Protein AF-A0AAN7H573-F1 (afdb_monomer)

pLDDT: mean 70.76, std 24.42, range [24.5, 98.44]

Sequence (518 aa):
MISDIGLLTREGMEHFYMVFKDMKHWRDEDWEDPFPDEPFPNKPWGKGAPEMYRKMLVERKLSRINQNEGKGPLIKVRAVAVFDTVGSLGIPNVSFLNHMGLAKSTKEFRLYDTNLSDRIEYAFHALALDEHRPPFAPTVWERTAKNKNTTDLRQVWFPGNHGNVGGGWEDAGMANMSLAWMMDQLASIGVEFDEASIARMIAHLEKTYHKLAEKEDVKLPHPVNKQPRPVGNLEAAAILSGVNPDAGEKAGSESSDGEDGRGCCPGGCCSGLGSKVKSLLFSQKQLHWGVEPFCENSVPVRPWALGALLDTESWMYKLAGHDIRSPGTYKKLDPMTGRETKVFLEDTNERMHSSVRVRLALKGLGLNDQEEWKAPALQGNWRLRKTTVKIVDPIPSSIATWEPVGLIDSVHTSVNKGLKNMLGVYGGGTDAASINTSQAPTTVDIIVEQQRPLEIDAKKGYRWVWEWCGSMKDAPPQRLIVEEPLGPFERQLLRLTGGVPNVYEYAETVKNMDGRKI

Organism: NCBI:txid252190

Structure (mmCIF, N/CA/C/O backbone):
data_AF-A0AAN7H573-F1
#
_entry.id   AF-A0AAN7H573-F1
#
loop_
_atom_site.group_PDB
_atom_site.id
_atom_site.type_symbol
_atom_site.label_atom_id
_atom_site.label_alt_id
_atom_site.label_comp_id
_atom_site.label_asym_id
_atom_site.label_entity_id
_atom_site.label_seq_id
_atom_site.pdbx_PDB_ins_code
_atom_site.Cartn_x
_atom_site.Cartn_y
_atom_site.Cartn_z
_atom_site.occupancy
_atom_site.B_iso_or_equiv
_atom_site.auth_seq_id
_atom_site.auth_comp_id
_atom_site.auth_asym_id
_atom_site.auth_atom_id
_atom_site.pdbx_PDB_model_num
ATOM 1 N N . MET A 1 1 ? -13.259 3.556 14.624 1.00 75.50 1 MET A N 1
ATOM 2 C CA . MET A 1 1 ? -14.662 4.017 14.491 1.00 75.50 1 MET A CA 1
ATOM 3 C C . MET A 1 1 ? -15.667 2.869 14.396 1.00 75.50 1 MET A C 1
ATOM 5 O O . MET A 1 1 ? -16.371 2.659 15.370 1.00 75.50 1 MET A O 1
ATOM 9 N N . ILE A 1 2 ? -15.777 2.108 13.290 1.00 81.00 2 ILE A N 1
ATOM 10 C CA . ILE A 1 2 ? -16.809 1.039 13.163 1.00 81.00 2 ILE A CA 1
ATOM 11 C C . ILE A 1 2 ? -16.680 -0.027 14.277 1.00 81.00 2 ILE A C 1
ATOM 13 O O . ILE A 1 2 ? -17.671 -0.535 14.803 1.00 81.00 2 ILE A O 1
ATOM 17 N N . SER A 1 3 ? -15.446 -0.304 14.704 1.00 77.38 3 SER A N 1
ATOM 18 C CA . SER A 1 3 ? -15.088 -1.084 15.898 1.00 77.38 3 SER A CA 1
ATOM 19 C C . SER A 1 3 ? -15.692 -0.552 17.207 1.00 77.38 3 SER A C 1
ATOM 21 O O . SER A 1 3 ? -16.040 -1.320 18.105 1.00 77.38 3 SER A O 1
ATOM 23 N N . ASP A 1 4 ? -15.865 0.756 17.323 1.00 80.44 4 ASP A N 1
ATOM 24 C CA . ASP A 1 4 ? -16.102 1.427 18.599 1.00 80.44 4 ASP A CA 1
ATOM 25 C C . ASP A 1 4 ? -17.577 1.783 18.742 1.00 80.44 4 ASP A C 1
ATOM 27 O O . ASP A 1 4 ? -18.178 1.429 19.754 1.00 80.44 4 ASP A O 1
ATOM 31 N N . ILE A 1 5 ? -18.167 2.371 17.691 1.00 86.94 5 ILE A N 1
ATOM 32 C CA . ILE A 1 5 ? -19.548 2.879 17.652 1.00 86.94 5 ILE A CA 1
ATOM 33 C C . ILE A 1 5 ? -20.528 2.021 16.832 1.00 86.94 5 ILE A C 1
ATOM 35 O O . ILE A 1 5 ? -21.733 2.257 16.895 1.00 86.94 5 ILE A O 1
ATOM 39 N N . GLY A 1 6 ? -20.050 1.021 16.084 1.00 87.94 6 GLY A N 1
ATOM 40 C CA . GLY A 1 6 ? -20.862 0.246 15.135 1.00 87.94 6 GLY A CA 1
ATOM 41 C C . GLY A 1 6 ? -20.955 0.890 13.746 1.00 87.94 6 GLY A C 1
ATOM 42 O O . GLY A 1 6 ? -20.171 1.773 13.399 1.00 87.94 6 GLY A O 1
ATOM 43 N N . LEU A 1 7 ? -21.897 0.418 12.931 1.00 90.38 7 LEU A N 1
ATOM 44 C CA . LEU A 1 7 ? -22.187 0.978 11.613 1.00 90.38 7 LEU A CA 1
ATOM 45 C C . LEU A 1 7 ? -23.377 1.935 11.722 1.00 90.38 7 LEU A C 1
ATOM 47 O O . LEU A 1 7 ? -24.477 1.507 12.080 1.00 90.38 7 LEU A O 1
ATOM 51 N N . LEU A 1 8 ? -23.150 3.208 11.394 1.00 92.25 8 LEU A N 1
ATOM 52 C CA . LEU A 1 8 ? -24.193 4.233 11.386 1.00 92.25 8 LEU A CA 1
ATOM 53 C C . LEU A 1 8 ? -25.338 3.847 10.438 1.00 92.25 8 LEU A C 1
ATOM 55 O O . LEU A 1 8 ? -25.128 3.251 9.377 1.00 92.25 8 LEU A O 1
ATOM 59 N N . THR A 1 9 ? -26.565 4.165 10.841 1.00 92.38 9 THR A N 1
ATOM 60 C CA . THR A 1 9 ? -27.746 4.064 9.976 1.00 92.38 9 THR A CA 1
ATOM 61 C C . THR A 1 9 ? -27.789 5.249 9.010 1.00 92.38 9 THR A C 1
ATOM 63 O O . THR A 1 9 ? -26.966 6.158 9.093 1.00 92.38 9 THR A O 1
ATOM 66 N N . ARG A 1 10 ? -28.748 5.260 8.073 1.00 93.19 10 ARG A N 1
ATOM 67 C CA . ARG A 1 10 ? -28.928 6.400 7.158 1.00 93.19 10 ARG A CA 1
ATOM 68 C C . ARG A 1 10 ? -29.134 7.716 7.922 1.00 93.19 10 ARG A C 1
ATOM 70 O O . ARG A 1 10 ? -28.521 8.705 7.558 1.00 93.19 10 ARG A O 1
ATOM 77 N N . GLU A 1 11 ? -29.936 7.675 8.983 1.00 94.06 11 GLU A N 1
ATOM 78 C CA . GLU A 1 11 ? -30.189 8.790 9.904 1.00 94.06 11 GLU A CA 1
ATOM 79 C C . GLU A 1 11 ? -28.921 9.150 10.699 1.00 94.06 11 GLU A C 1
ATOM 81 O O . GLU A 1 11 ? -28.476 10.291 10.688 1.00 94.06 11 GLU A O 1
ATOM 86 N N . GLY A 1 12 ? -28.230 8.164 11.286 1.00 93.56 12 GLY A N 1
ATOM 87 C CA . GLY A 1 12 ? -26.975 8.419 12.005 1.00 93.56 12 GLY A CA 1
ATOM 88 C C . GLY A 1 12 ? -25.842 8.993 11.148 1.00 93.56 12 GLY A C 1
ATOM 89 O O . GLY A 1 12 ? -24.971 9.683 11.676 1.00 93.56 12 GLY A O 1
ATOM 90 N N . MET A 1 13 ? -25.847 8.750 9.833 1.00 94.50 13 MET A N 1
ATOM 91 C CA . MET A 1 13 ? -24.899 9.367 8.899 1.00 94.50 13 MET A CA 1
ATOM 92 C C . MET A 1 13 ? -25.109 10.877 8.733 1.00 94.50 13 MET A C 1
ATOM 94 O O . MET A 1 13 ? -24.141 11.568 8.422 1.00 94.50 13 MET A O 1
ATOM 98 N N . GLU A 1 14 ? -26.308 11.409 8.990 1.00 95.19 14 GLU A N 1
ATOM 99 C CA . GLU A 1 14 ? -26.571 12.858 8.970 1.00 95.19 14 GLU A CA 1
ATOM 100 C C . GLU A 1 14 ? -25.801 13.571 10.100 1.00 95.19 14 GLU A C 1
ATOM 102 O O . GLU A 1 14 ? -25.311 14.684 9.917 1.00 95.19 14 GLU A O 1
ATOM 107 N N . HIS A 1 15 ? -25.547 12.871 11.213 1.00 94.62 15 HIS A N 1
ATOM 108 C CA . HIS A 1 15 ? -24.742 13.350 12.344 1.00 94.62 15 HIS A CA 1
ATOM 109 C C . HIS A 1 15 ? -23.272 12.875 12.314 1.00 94.62 15 HIS A C 1
ATOM 111 O O . HIS A 1 15 ? -22.558 13.037 13.307 1.00 94.62 15 HIS A O 1
ATOM 117 N N . PHE A 1 16 ? -22.783 12.292 11.206 1.00 92.50 16 PHE A N 1
ATOM 118 C CA . PHE A 1 16 ? -21.445 11.672 11.127 1.00 92.50 16 PHE A CA 1
ATOM 119 C C . PHE A 1 16 ? -20.311 12.588 11.617 1.00 92.50 16 PHE A C 1
ATOM 121 O O . PHE A 1 16 ? -19.426 12.128 12.337 1.00 92.50 16 PHE A O 1
ATOM 128 N N . TYR A 1 17 ? -20.337 13.877 11.261 1.00 91.06 17 TYR A N 1
ATOM 129 C CA . TYR A 1 17 ? -19.299 14.828 11.674 1.00 91.06 17 TYR A CA 1
ATOM 130 C C . TYR A 1 17 ? -19.268 15.042 13.196 1.00 91.06 17 TYR A C 1
ATOM 132 O O . TYR A 1 17 ? -18.183 15.065 13.781 1.00 91.06 17 TYR A O 1
ATOM 140 N N . MET A 1 18 ? -20.439 15.114 13.839 1.00 93.12 18 MET A N 1
ATOM 141 C CA . MET A 1 18 ? -20.558 15.301 15.290 1.00 93.12 18 MET A CA 1
ATOM 142 C C . MET A 1 18 ? -20.056 14.051 16.015 1.00 93.12 18 MET A C 1
ATOM 144 O O . MET A 1 18 ? -19.147 14.121 16.835 1.00 93.12 18 MET A O 1
ATOM 148 N N . VAL A 1 19 ? -20.536 12.877 15.590 1.00 91.75 19 VAL A N 1
ATOM 149 C CA . VAL A 1 19 ? -20.101 11.567 16.101 1.00 91.75 19 VAL A CA 1
ATOM 150 C C . VAL A 1 19 ? -18.586 11.363 15.947 1.00 91.75 19 VAL A C 1
ATOM 152 O O . VAL A 1 19 ? -17.934 10.792 16.822 1.00 91.75 19 VAL A O 1
ATOM 155 N N . PHE A 1 20 ? -17.999 11.837 14.847 1.00 89.06 20 PHE A N 1
ATOM 156 C CA . PHE A 1 20 ? -16.558 11.771 14.603 1.00 89.06 20 PHE A CA 1
ATOM 157 C C . PHE A 1 20 ? -15.751 12.715 15.506 1.00 89.06 20 PHE A C 1
ATOM 159 O O . PHE A 1 20 ? -14.673 12.329 15.967 1.00 89.06 20 PHE A O 1
ATOM 166 N N . LYS A 1 21 ? -16.257 13.927 15.774 1.00 87.50 21 LYS A N 1
ATOM 167 C CA . LYS A 1 21 ? -15.663 14.864 16.740 1.00 87.50 21 LYS A CA 1
ATOM 168 C C . LYS A 1 21 ? -15.740 14.300 18.160 1.00 87.50 21 LYS A C 1
ATOM 170 O O . LYS A 1 21 ? -14.698 14.195 18.806 1.00 87.50 21 LYS A O 1
ATOM 175 N N . ASP A 1 22 ? -16.901 13.808 18.581 1.00 89.62 22 ASP A N 1
ATOM 176 C CA . ASP A 1 22 ? -17.096 13.161 19.885 1.00 89.62 22 ASP A CA 1
ATOM 177 C C . ASP A 1 22 ? -16.129 11.980 20.079 1.00 89.62 22 ASP A C 1
ATOM 179 O O . ASP A 1 22 ? -15.406 11.914 21.071 1.00 89.62 22 ASP A O 1
ATOM 183 N N . MET A 1 23 ? -16.027 11.081 19.091 1.00 86.12 23 MET A N 1
ATOM 184 C CA . MET A 1 23 ? -15.094 9.944 19.121 1.00 86.12 23 MET A CA 1
ATOM 185 C C . MET A 1 23 ? -13.619 10.377 19.216 1.00 86.12 23 MET A C 1
ATOM 187 O O . MET A 1 23 ? -12.797 9.656 19.783 1.00 86.12 23 MET A O 1
ATOM 191 N N . LYS A 1 24 ? -13.245 11.526 18.644 1.00 81.81 24 LYS A N 1
ATOM 192 C CA . LYS A 1 24 ? -11.872 12.040 18.745 1.00 81.81 24 LYS A CA 1
ATOM 193 C C . LYS A 1 24 ? -11.568 12.634 20.111 1.00 81.81 24 LYS A C 1
ATOM 195 O O . LYS A 1 24 ? -10.458 12.444 20.601 1.00 81.81 24 LYS A O 1
ATOM 200 N N . HIS A 1 25 ? -12.538 13.311 20.715 1.00 84.88 25 HIS A N 1
ATOM 201 C CA . HIS A 1 25 ? -12.311 14.122 21.905 1.00 84.88 25 HIS A CA 1
ATOM 202 C C . HIS A 1 25 ? -12.900 13.551 23.201 1.00 84.88 25 HIS A C 1
ATOM 204 O O . HIS A 1 25 ? -12.632 14.099 24.256 1.00 84.88 25 HIS A O 1
ATOM 210 N N . TRP A 1 26 ? -13.549 12.380 23.206 1.00 82.31 26 TRP A N 1
ATOM 211 C CA . TRP A 1 26 ? -13.993 11.675 24.432 1.00 82.31 26 TRP A CA 1
ATOM 212 C C . TRP A 1 26 ? -12.872 11.232 25.409 1.00 82.31 26 TRP A C 1
ATOM 214 O O . TRP A 1 26 ? -13.127 10.487 26.359 1.00 82.31 26 TRP A O 1
ATOM 224 N N . ARG A 1 27 ? -11.617 11.622 25.137 1.00 80.19 27 ARG A N 1
ATOM 225 C CA . ARG A 1 27 ? -10.409 11.426 25.962 1.00 80.19 27 ARG A CA 1
ATOM 226 C C . ARG A 1 27 ? -9.504 12.673 26.031 1.00 80.19 27 ARG A C 1
ATOM 228 O O . ARG A 1 27 ? -8.382 12.570 26.517 1.00 80.19 27 ARG A O 1
ATOM 235 N N . ASP A 1 28 ? -9.997 13.824 25.583 1.00 82.56 28 ASP A N 1
ATOM 236 C CA . ASP A 1 28 ? -9.397 15.155 25.718 1.00 82.56 28 ASP A CA 1
ATOM 237 C C . ASP A 1 28 ? -10.160 15.979 26.789 1.00 82.56 28 ASP A C 1
ATOM 239 O O . ASP A 1 28 ? -11.301 16.366 26.554 1.00 82.56 28 ASP A O 1
ATOM 243 N N . GLU A 1 29 ? -9.591 16.173 27.991 1.00 76.31 29 GLU A N 1
ATOM 244 C CA . GLU A 1 29 ? -10.287 16.843 29.123 1.00 76.31 29 GLU A CA 1
ATOM 245 C C . GLU A 1 29 ? -10.509 18.342 28.882 1.00 76.31 29 GLU A C 1
ATOM 247 O O . GLU A 1 29 ? -11.459 18.916 29.409 1.00 76.31 29 GLU A O 1
ATOM 252 N N . ASP A 1 30 ? -9.661 18.949 28.051 1.00 82.00 30 ASP A N 1
ATOM 253 C CA . ASP A 1 30 ? -9.678 20.374 27.717 1.00 82.00 30 ASP A CA 1
ATOM 254 C C . ASP A 1 30 ? -10.552 20.679 26.476 1.00 82.00 30 ASP A C 1
ATOM 256 O O . ASP A 1 30 ? -10.487 21.776 25.915 1.00 82.00 30 ASP A O 1
ATOM 260 N N . TRP A 1 31 ? -11.340 19.710 25.990 1.00 84.44 31 TRP A N 1
ATOM 261 C CA . TRP A 1 31 ? -12.160 19.871 24.786 1.00 84.44 31 TRP A CA 1
ATOM 262 C C . TRP A 1 31 ? -13.516 20.529 25.064 1.00 84.44 31 TRP A C 1
ATOM 264 O O . TRP A 1 31 ? -14.407 19.942 25.681 1.00 84.44 31 TRP A O 1
ATOM 274 N N . GLU A 1 32 ? -13.710 21.720 24.499 1.00 86.88 32 GLU A N 1
ATOM 275 C CA . GLU A 1 32 ? -15.021 22.358 24.385 1.00 86.88 32 GLU A CA 1
ATOM 276 C C . GLU A 1 32 ? -15.775 21.802 23.168 1.00 86.88 32 GLU A C 1
ATOM 278 O O . GLU A 1 32 ? -15.384 22.018 22.020 1.00 86.88 32 GLU A O 1
ATOM 283 N N . ASP A 1 33 ? -16.870 21.079 23.414 1.00 88.19 33 ASP A N 1
ATOM 284 C CA . ASP A 1 33 ? -17.710 20.515 22.359 1.00 88.19 33 ASP A CA 1
ATOM 285 C C . ASP A 1 33 ? -18.570 21.600 21.675 1.00 88.19 33 ASP A C 1
ATOM 287 O O . ASP A 1 33 ? -19.430 22.194 22.329 1.00 88.19 33 ASP A O 1
ATOM 291 N N . PRO A 1 34 ? -18.403 21.852 20.359 1.00 90.19 34 PRO A N 1
ATOM 292 C CA . PRO A 1 34 ? -19.236 22.801 19.621 1.00 90.19 34 PRO A CA 1
ATOM 293 C C . PRO A 1 34 ? -20.676 22.312 19.372 1.00 90.19 34 PRO A C 1
ATOM 295 O O . PRO A 1 34 ? -21.493 23.087 18.875 1.00 90.19 34 PRO A O 1
ATOM 298 N N . PHE A 1 35 ? -20.999 21.053 19.689 1.00 92.38 35 PHE A N 1
ATOM 299 C CA . PHE A 1 35 ? -22.295 20.417 19.424 1.00 92.38 35 PHE A CA 1
ATOM 300 C C . PHE A 1 35 ? -22.858 19.682 20.662 1.00 92.38 35 PHE A C 1
ATOM 302 O O . PHE A 1 35 ? -23.221 18.511 20.549 1.00 92.38 35 PHE A O 1
ATOM 309 N N . PRO A 1 36 ? -22.969 20.321 21.845 1.00 91.19 36 PRO A N 1
ATOM 310 C CA . PRO A 1 36 ? -23.191 19.635 23.129 1.00 91.19 36 PRO A CA 1
ATOM 311 C C . PRO A 1 36 ? -24.466 18.777 23.196 1.00 91.19 36 PRO A C 1
ATOM 313 O O . PRO A 1 36 ? -24.490 17.762 23.896 1.00 91.19 36 PRO A O 1
ATOM 316 N N . ASP A 1 37 ? -25.505 19.154 22.445 1.00 93.19 37 ASP A N 1
ATOM 317 C CA . ASP A 1 37 ? -26.804 18.470 22.400 1.00 93.19 37 ASP A CA 1
ATOM 318 C C . ASP A 1 37 ? -26.983 17.544 21.175 1.00 93.19 37 ASP A C 1
ATOM 320 O O . ASP A 1 37 ? -28.003 16.864 21.061 1.00 93.19 37 ASP A O 1
ATOM 324 N N . GLU A 1 38 ? -25.999 17.479 20.270 1.00 92.50 38 GLU A N 1
ATOM 325 C CA . GLU A 1 38 ? -26.082 16.857 18.937 1.00 92.50 38 GLU A CA 1
ATOM 326 C C . GLU A 1 38 ? -24.977 15.796 18.743 1.00 92.50 38 GLU A C 1
ATOM 328 O O . GLU A 1 38 ? -23.796 16.118 18.888 1.00 92.50 38 GLU A O 1
ATOM 333 N N . PRO A 1 39 ? -25.287 14.524 18.408 1.00 92.25 39 PRO A N 1
ATOM 334 C CA . PRO A 1 39 ? -26.611 13.957 18.102 1.00 92.25 39 PRO A CA 1
ATOM 335 C C . PRO A 1 39 ? -27.494 13.692 19.333 1.00 92.25 39 PRO A C 1
ATOM 337 O O . PRO A 1 39 ? -28.616 13.200 19.204 1.00 92.25 39 PRO A O 1
ATOM 340 N N . PHE A 1 40 ? -26.969 13.908 20.540 1.00 94.00 40 PHE A N 1
ATOM 341 C CA . PHE A 1 40 ? -27.731 13.834 21.781 1.00 94.00 40 PHE A CA 1
ATOM 342 C C . PHE A 1 40 ? -27.007 14.552 22.932 1.00 94.00 40 PHE A C 1
ATOM 344 O O . PHE A 1 40 ? -25.775 14.552 22.965 1.00 94.00 40 PHE A O 1
ATOM 351 N N . PRO A 1 41 ? -27.753 15.073 23.925 1.00 92.81 41 PRO A N 1
ATOM 352 C CA . PRO A 1 41 ? -27.188 15.662 25.136 1.00 92.81 41 PRO A CA 1
ATOM 353 C C . PRO A 1 41 ? -26.610 14.608 26.089 1.00 92.81 41 PRO A C 1
ATOM 355 O O . PRO A 1 41 ? -26.930 13.417 26.006 1.00 92.81 41 PRO A O 1
ATOM 358 N N . ASN A 1 42 ? -25.841 15.076 27.079 1.00 90.44 42 ASN A N 1
ATOM 359 C CA . ASN A 1 42 ? -25.204 14.265 28.130 1.00 90.44 42 ASN A CA 1
ATOM 360 C C . ASN A 1 42 ? -24.246 13.195 27.571 1.00 90.44 42 ASN A C 1
ATOM 362 O O . ASN A 1 42 ? -24.298 12.021 27.950 1.00 90.44 42 ASN A O 1
ATOM 366 N N . LYS A 1 43 ? -23.381 13.608 26.641 1.00 91.00 43 LYS A N 1
ATOM 367 C CA . LYS A 1 43 ? -22.382 12.745 26.002 1.00 91.00 43 LYS A CA 1
ATOM 368 C C . LYS A 1 43 ? -21.412 12.153 27.043 1.00 91.00 43 LYS A C 1
ATOM 370 O O . LYS A 1 43 ? -20.933 12.876 27.916 1.00 91.00 43 LYS A O 1
ATOM 375 N N . PRO A 1 44 ? -21.107 10.845 26.984 1.00 90.06 44 PRO A N 1
ATOM 376 C CA . PRO A 1 44 ? -20.221 10.198 27.943 1.00 90.06 44 PRO A CA 1
ATOM 377 C C . PRO A 1 44 ? -18.748 10.521 27.673 1.00 90.06 44 PRO A C 1
ATOM 379 O O . PRO A 1 44 ? -18.317 10.653 26.529 1.00 90.06 44 PRO A O 1
ATOM 382 N N . TRP A 1 45 ? -17.969 10.562 28.751 1.00 87.25 45 TRP A N 1
ATOM 383 C CA . TRP A 1 45 ? -16.589 11.039 28.778 1.00 87.25 45 TRP A CA 1
ATOM 384 C C . TRP A 1 45 ? -15.629 10.002 29.407 1.00 87.25 45 TRP A C 1
ATOM 386 O O . TRP A 1 45 ? -16.017 9.204 30.267 1.00 87.25 45 TRP A O 1
ATOM 396 N N . GLY A 1 46 ? -14.365 9.990 28.972 1.00 84.69 46 GLY A N 1
ATOM 397 C CA . GLY A 1 46 ? -13.274 9.230 29.583 1.00 84.69 46 GLY A CA 1
ATOM 398 C C . GLY A 1 46 ? -13.157 7.772 29.121 1.00 84.69 46 GLY A C 1
ATOM 399 O O . GLY A 1 46 ? -13.618 7.368 28.053 1.00 84.69 46 GLY A O 1
ATOM 400 N N . LYS A 1 47 ? -12.502 6.927 29.932 1.00 80.50 47 LYS A N 1
ATOM 401 C CA . LYS A 1 47 ? -12.112 5.552 29.539 1.00 80.50 47 LYS A CA 1
ATOM 402 C C . LYS A 1 47 ? -13.292 4.664 29.101 1.00 80.50 47 LYS A C 1
ATOM 404 O O . LYS A 1 47 ? -13.103 3.816 28.230 1.00 80.50 47 LYS A O 1
ATOM 409 N N . GLY A 1 48 ? -14.475 4.859 29.692 1.00 85.06 48 GLY A N 1
ATOM 410 C CA . GLY A 1 48 ? -15.709 4.121 29.381 1.00 85.06 48 GLY A CA 1
ATOM 411 C C . GLY A 1 48 ? -16.572 4.729 28.267 1.00 85.06 48 GLY A C 1
ATOM 412 O O . GLY A 1 48 ? -17.514 4.075 27.813 1.00 85.06 48 GLY A O 1
ATOM 413 N N . ALA A 1 49 ? -16.247 5.937 27.786 1.00 87.00 49 ALA A N 1
ATOM 414 C CA . ALA A 1 49 ? -17.035 6.644 26.778 1.00 87.00 49 ALA A CA 1
ATOM 415 C C . ALA A 1 49 ? -17.357 5.823 25.515 1.00 87.00 49 ALA A C 1
ATOM 417 O O . ALA A 1 49 ? -18.518 5.853 25.111 1.00 87.00 49 ALA A O 1
ATOM 418 N N . PRO A 1 50 ? -16.436 5.026 24.923 1.00 86.12 50 PRO A N 1
ATOM 419 C CA . PRO A 1 50 ? -16.729 4.297 23.687 1.00 86.12 50 PRO A CA 1
ATOM 420 C C . PRO A 1 50 ? -17.921 3.345 23.784 1.00 86.12 50 PRO A C 1
ATOM 422 O O . PRO A 1 50 ? -18.729 3.243 22.863 1.00 86.12 50 PRO A O 1
ATOM 425 N N . GLU A 1 51 ? -18.053 2.651 24.913 1.00 88.75 51 GLU A N 1
ATOM 426 C CA . GLU A 1 51 ? -19.128 1.687 25.128 1.00 88.75 51 GLU A CA 1
ATOM 427 C C . GLU A 1 51 ? -20.461 2.373 25.436 1.00 88.75 51 GLU A C 1
ATOM 429 O O . GLU A 1 51 ? -21.492 2.002 24.868 1.00 88.75 51 GLU A O 1
ATOM 434 N N . MET A 1 52 ? -20.434 3.412 26.274 1.00 91.94 52 MET A N 1
ATOM 435 C CA . MET A 1 52 ? -21.618 4.205 26.609 1.00 91.94 52 MET A CA 1
ATOM 436 C C . MET A 1 52 ? -22.153 4.962 25.386 1.00 91.94 52 MET A C 1
ATOM 438 O O . MET A 1 52 ? -23.349 4.909 25.110 1.00 91.94 52 MET A O 1
ATOM 442 N N . TYR A 1 53 ? -21.273 5.592 24.603 1.00 93.69 53 TYR A N 1
ATOM 443 C CA . TYR A 1 53 ? -21.639 6.364 23.413 1.00 93.69 53 TYR A CA 1
ATOM 444 C C . TYR A 1 53 ? -22.258 5.457 22.343 1.00 93.69 53 TYR A C 1
ATOM 446 O O . TYR A 1 53 ? -23.329 5.748 21.808 1.00 93.69 53 TYR A O 1
ATOM 454 N N . ARG A 1 54 ? -21.641 4.291 22.089 1.00 91.94 54 ARG A N 1
ATOM 455 C CA . ARG A 1 54 ? -22.209 3.245 21.224 1.00 91.94 54 ARG A CA 1
ATOM 456 C C . ARG A 1 54 ? -23.606 2.836 21.680 1.00 91.94 54 ARG A C 1
ATOM 458 O O . ARG A 1 54 ? -24.497 2.708 20.844 1.00 91.94 54 ARG A O 1
ATOM 465 N N . LYS A 1 55 ? -23.806 2.620 22.984 1.00 93.00 55 LYS A N 1
ATOM 466 C CA . LYS A 1 55 ? -25.115 2.245 23.532 1.00 93.00 55 LYS A CA 1
ATOM 467 C C . LYS A 1 55 ? -26.162 3.328 23.248 1.00 93.00 55 LYS A C 1
ATOM 469 O O . LYS A 1 55 ? -27.222 3.000 22.726 1.00 93.00 55 LYS A O 1
ATOM 474 N N . MET A 1 56 ? -25.833 4.599 23.484 1.00 95.00 56 MET A N 1
ATOM 475 C CA . MET A 1 56 ? -26.731 5.735 23.229 1.00 95.00 56 MET A CA 1
ATOM 476 C C . MET A 1 56 ? -27.100 5.894 21.746 1.00 95.00 56 MET A C 1
ATOM 478 O O . MET A 1 56 ? -28.269 6.155 21.452 1.00 95.00 56 MET A O 1
ATOM 482 N N . LEU A 1 57 ? -26.148 5.686 20.823 1.00 94.88 57 LEU A N 1
ATOM 483 C CA . LEU A 1 57 ? -26.406 5.649 19.375 1.00 94.88 57 LEU A CA 1
ATOM 484 C C . LEU A 1 57 ? -27.354 4.505 18.981 1.00 94.88 57 LEU A C 1
ATOM 486 O O . LEU A 1 57 ? -28.238 4.702 18.149 1.00 94.88 57 LEU A O 1
ATOM 490 N N . VAL A 1 58 ? -27.169 3.309 19.549 1.00 93.12 58 VAL A N 1
ATOM 491 C CA . VAL A 1 58 ? -27.993 2.125 19.241 1.00 93.12 58 VAL A CA 1
ATOM 492 C C . VAL A 1 58 ? -29.407 2.267 19.811 1.00 93.12 58 VAL A C 1
ATOM 494 O O . VAL A 1 58 ? -30.373 2.003 19.099 1.00 93.12 58 VAL A O 1
ATOM 497 N N . GLU A 1 59 ? -29.552 2.748 21.049 1.00 93.75 59 GLU A N 1
ATOM 498 C CA . GLU A 1 59 ? -30.854 3.050 21.671 1.00 93.75 59 GLU A CA 1
ATOM 499 C C . GLU A 1 59 ? -31.663 4.064 20.843 1.00 93.75 59 GLU A C 1
ATOM 501 O O . GLU A 1 59 ? -32.880 3.932 20.716 1.00 93.75 59 GLU A O 1
ATOM 506 N N . ARG A 1 60 ? -30.980 5.036 20.222 1.00 94.50 60 ARG A N 1
ATOM 507 C CA . ARG A 1 60 ? -31.565 6.054 19.330 1.00 94.50 60 ARG A CA 1
ATOM 508 C C . ARG A 1 60 ? -31.673 5.622 17.864 1.00 94.50 60 ARG A C 1
ATOM 510 O O . ARG A 1 60 ? -32.098 6.421 17.045 1.00 94.50 60 ARG A O 1
ATOM 517 N N . LYS A 1 61 ? -31.306 4.381 17.516 1.00 93.75 61 LYS A N 1
ATOM 518 C CA . LYS A 1 61 ? -31.299 3.840 16.136 1.00 93.75 61 LYS A CA 1
ATOM 519 C C . LYS A 1 61 ? -30.379 4.582 15.146 1.00 93.75 61 LYS A C 1
ATOM 521 O O . LYS A 1 61 ? -30.442 4.331 13.944 1.00 93.75 61 LYS A O 1
ATOM 526 N N . LEU A 1 62 ? -29.462 5.413 15.640 1.00 94.31 62 LEU A N 1
ATOM 527 C CA . LEU A 1 62 ? -28.440 6.105 14.845 1.00 94.31 62 LEU A CA 1
ATOM 528 C C . LEU A 1 62 ? -27.280 5.171 14.455 1.00 94.31 62 LEU A C 1
ATOM 530 O O . LEU A 1 62 ? -26.574 5.411 13.481 1.00 94.31 62 LEU A O 1
ATOM 534 N N . SER A 1 63 ? -27.081 4.070 15.182 1.00 93.69 63 SER A N 1
ATOM 535 C CA . SER A 1 63 ? -26.095 3.038 14.843 1.00 93.69 63 SER A CA 1
ATOM 536 C C . SER A 1 63 ? -26.656 1.636 15.039 1.00 93.69 63 SER A C 1
ATOM 538 O O . SER A 1 63 ? -27.568 1.414 15.836 1.00 93.69 63 SER A O 1
ATOM 540 N N . ARG A 1 64 ? -26.071 0.663 14.340 1.00 91.06 64 ARG A N 1
ATOM 541 C CA . ARG A 1 64 ? -26.283 -0.767 14.571 1.00 91.06 64 ARG A CA 1
ATOM 542 C C . ARG A 1 64 ? -24.954 -1.491 14.747 1.00 91.06 64 ARG A C 1
ATOM 544 O O . ARG A 1 64 ? -23.975 -1.227 14.056 1.00 91.06 64 ARG A O 1
ATOM 551 N N . ILE A 1 65 ? -24.941 -2.447 15.669 1.00 89.38 65 ILE A N 1
ATOM 552 C CA . ILE A 1 65 ? -23.755 -3.243 16.025 1.00 89.38 65 ILE A CA 1
ATOM 553 C C . ILE A 1 65 ? -23.803 -4.675 15.483 1.00 89.38 65 ILE A C 1
ATOM 555 O O . ILE A 1 65 ? -22.763 -5.317 15.351 1.00 89.38 65 ILE A O 1
ATOM 559 N N . ASN A 1 66 ? -24.992 -5.141 15.098 1.00 89.19 66 ASN A N 1
ATOM 560 C CA . ASN A 1 66 ? -25.236 -6.467 14.546 1.00 89.19 66 ASN A CA 1
ATOM 561 C C . ASN A 1 66 ? -25.766 -6.365 13.103 1.00 89.19 66 ASN A C 1
ATOM 563 O O . ASN A 1 66 ? -26.343 -5.354 12.676 1.00 89.19 66 ASN A O 1
ATOM 567 N N . GLN A 1 67 ? -25.552 -7.425 12.329 1.00 83.38 67 GLN A N 1
ATOM 568 C CA . GLN A 1 67 ? -26.168 -7.617 11.017 1.00 83.38 67 GLN A CA 1
ATOM 569 C C . GLN A 1 67 ? -27.696 -7.774 11.151 1.00 83.38 67 GLN A C 1
ATOM 571 O O . GLN A 1 67 ? -28.220 -7.853 12.263 1.00 83.38 67 GLN A O 1
ATOM 576 N N . ASN A 1 68 ? -28.417 -7.810 10.025 1.00 82.12 68 ASN A N 1
ATOM 577 C CA . ASN A 1 68 ? -29.865 -8.065 9.969 1.00 82.12 68 ASN A CA 1
ATOM 578 C C . ASN A 1 68 ? -30.664 -7.196 10.962 1.00 82.12 68 ASN A C 1
ATOM 580 O O . ASN A 1 68 ? -31.343 -7.712 11.849 1.00 82.12 68 ASN A O 1
ATOM 584 N N . GLU A 1 69 ? -30.491 -5.872 10.860 1.00 73.38 69 GLU A N 1
ATOM 585 C CA . GLU A 1 69 ? -31.199 -4.867 11.677 1.00 73.38 69 GLU A CA 1
ATOM 586 C C . GLU A 1 69 ? -31.090 -5.083 13.200 1.00 73.38 69 GLU A C 1
ATOM 588 O O . GLU A 1 69 ? -32.014 -4.795 13.956 1.00 73.38 69 GLU A O 1
ATOM 593 N N . GLY A 1 70 ? -29.951 -5.604 13.668 1.00 70.94 70 GLY A N 1
ATOM 594 C CA . GLY A 1 70 ? -29.708 -5.854 15.091 1.00 70.94 70 GLY A CA 1
ATOM 595 C C . GLY A 1 70 ? -29.843 -7.320 15.520 1.00 70.94 70 GLY A C 1
ATOM 596 O O . GLY A 1 70 ? -29.461 -7.647 16.638 1.00 70.94 70 GLY A O 1
ATOM 597 N N . LYS A 1 71 ? -30.348 -8.210 14.653 1.00 75.75 71 LYS A N 1
ATOM 598 C CA . LYS A 1 71 ? -30.677 -9.613 14.994 1.00 75.75 71 LYS A CA 1
ATOM 599 C C . LYS A 1 71 ? -29.614 -10.643 14.586 1.00 75.75 71 LYS A C 1
ATOM 601 O O . LYS A 1 71 ? -29.697 -11.794 15.000 1.00 75.75 71 LYS A O 1
ATOM 606 N N . GLY A 1 72 ? -28.661 -10.266 13.734 1.00 81.75 72 GLY A N 1
ATOM 607 C CA . GLY A 1 72 ? -27.592 -11.142 13.240 1.00 81.75 72 GLY A CA 1
ATOM 608 C C . GLY A 1 72 ? -26.351 -11.181 14.147 1.00 81.75 72 GLY A C 1
ATOM 609 O O . GLY A 1 72 ? -26.383 -10.658 15.261 1.00 81.75 72 GLY A O 1
ATOM 610 N N . PRO A 1 73 ? -25.224 -11.753 13.682 1.00 84.94 73 PRO A N 1
ATOM 611 C CA . PRO A 1 73 ? -23.933 -11.636 14.367 1.00 84.94 73 PRO A CA 1
ATOM 612 C C . PRO A 1 73 ? -23.424 -10.183 14.383 1.00 84.94 73 PRO A C 1
ATOM 614 O O . PRO A 1 73 ? -23.939 -9.324 13.662 1.00 84.94 73 PRO A O 1
ATOM 617 N N . LEU A 1 74 ? -22.390 -9.905 15.186 1.00 85.81 74 LEU A N 1
ATOM 618 C CA . LEU A 1 74 ? -21.714 -8.602 15.201 1.00 85.81 74 LEU A CA 1
ATOM 619 C C . LEU A 1 74 ? -21.217 -8.209 13.801 1.00 85.81 74 LEU A C 1
ATOM 621 O O . LEU A 1 74 ? -20.724 -9.044 13.041 1.00 85.81 74 LEU A O 1
ATOM 625 N N . ILE A 1 75 ? -21.319 -6.922 13.471 1.00 87.69 75 ILE A N 1
ATOM 626 C CA . ILE A 1 75 ? -20.809 -6.384 12.208 1.00 87.69 75 ILE A CA 1
ATOM 627 C C . ILE A 1 75 ? -19.283 -6.426 12.227 1.00 87.69 75 ILE A C 1
ATOM 629 O O . ILE A 1 75 ? -18.633 -5.820 13.083 1.00 87.69 75 ILE A O 1
ATOM 633 N N . LYS A 1 76 ? -18.732 -7.101 11.222 1.00 87.44 76 LYS A N 1
ATOM 634 C CA . LYS A 1 76 ? -17.326 -7.037 10.840 1.00 87.44 76 LYS A CA 1
ATOM 635 C C . LYS A 1 76 ? -17.166 -6.252 9.544 1.00 87.44 76 LYS A C 1
ATOM 637 O O . LYS A 1 76 ? -18.087 -6.191 8.729 1.00 87.44 76 LYS A O 1
ATOM 642 N N . VAL A 1 77 ? -15.980 -5.697 9.350 1.00 89.62 77 VAL A N 1
ATOM 643 C CA . VAL A 1 77 ? -15.526 -5.166 8.068 1.00 89.62 77 VAL A CA 1
ATOM 644 C C . VAL A 1 77 ? -14.866 -6.317 7.318 1.00 89.62 77 VAL A C 1
ATOM 646 O O . VAL A 1 77 ? -13.873 -6.871 7.788 1.00 89.62 77 VAL A O 1
ATOM 649 N N . ARG A 1 78 ? -15.431 -6.697 6.166 1.00 91.00 78 ARG A N 1
ATOM 650 C CA . ARG A 1 78 ? -14.893 -7.793 5.351 1.00 91.00 78 ARG A CA 1
ATOM 651 C C . ARG A 1 78 ? -13.478 -7.455 4.887 1.00 91.00 78 ARG A C 1
ATOM 653 O O . ARG A 1 78 ? -12.557 -8.178 5.231 1.00 91.00 78 ARG A O 1
ATOM 660 N N . ALA A 1 79 ? -13.297 -6.328 4.202 1.00 93.00 79 ALA A N 1
ATOM 661 C CA . ALA A 1 79 ? -11.978 -5.849 3.810 1.00 93.00 79 ALA A CA 1
ATOM 662 C C . ALA A 1 79 ? -11.805 -4.347 4.031 1.00 93.00 79 ALA A C 1
ATOM 664 O O . ALA A 1 79 ? -12.753 -3.575 3.880 1.00 93.00 79 ALA A O 1
ATOM 665 N N . VAL A 1 80 ? -10.574 -3.952 4.338 1.00 93.88 80 VAL A N 1
ATOM 666 C CA . VAL A 1 80 ? -10.074 -2.583 4.206 1.00 93.88 80 VAL A CA 1
ATOM 667 C C . VAL A 1 80 ? -8.963 -2.617 3.161 1.00 93.88 80 VAL A C 1
ATOM 669 O O . VAL A 1 80 ? -7.968 -3.309 3.348 1.00 93.88 80 VAL A O 1
ATOM 672 N N . ALA A 1 81 ? -9.155 -1.892 2.063 1.00 95.62 81 ALA A N 1
ATOM 673 C CA . ALA A 1 81 ? -8.234 -1.806 0.935 1.00 95.62 81 ALA A CA 1
ATOM 674 C C . ALA A 1 81 ? -7.846 -0.338 0.736 1.00 95.62 81 ALA A C 1
ATOM 676 O O . ALA A 1 81 ? -8.724 0.498 0.518 1.00 95.62 81 ALA A O 1
ATOM 677 N N . VAL A 1 82 ? -6.560 -0.011 0.872 1.00 96.00 82 VAL A N 1
ATOM 678 C CA . VAL A 1 82 ? -6.069 1.378 0.865 1.00 96.00 82 VAL A CA 1
ATOM 679 C C . VAL A 1 82 ? -4.784 1.545 0.062 1.00 96.00 82 VAL A C 1
ATOM 681 O O . VAL A 1 82 ? -3.932 0.657 0.001 1.00 96.00 82 VAL A O 1
ATOM 684 N N . PHE A 1 83 ? -4.627 2.735 -0.506 1.00 97.25 83 PHE A N 1
ATOM 685 C CA . PHE A 1 83 ? -3.418 3.159 -1.195 1.00 97.25 83 PHE A CA 1
ATOM 686 C C . PHE A 1 83 ? -2.732 4.234 -0.357 1.00 97.25 83 PHE A C 1
ATOM 688 O O . PHE A 1 83 ? -3.317 5.271 -0.056 1.00 97.25 83 PHE A O 1
ATOM 695 N N . ASP A 1 84 ? -1.506 3.936 0.053 1.00 94.56 84 ASP A N 1
ATOM 696 C CA . ASP A 1 84 ? -0.531 4.830 0.665 1.00 94.56 84 ASP A CA 1
ATOM 697 C C . ASP A 1 84 ? -1.053 5.744 1.795 1.00 94.56 84 ASP A C 1
ATOM 699 O O . ASP A 1 84 ? -0.744 6.930 1.851 1.00 94.56 84 ASP A O 1
ATOM 703 N N . THR A 1 85 ? -1.847 5.185 2.718 1.00 88.81 85 THR A N 1
ATOM 704 C CA . THR A 1 85 ? -2.409 5.884 3.890 1.00 88.81 85 THR A CA 1
ATOM 705 C C . THR A 1 85 ? -1.370 6.725 4.640 1.00 88.81 85 THR A C 1
ATOM 707 O O . THR A 1 85 ? -0.446 6.181 5.246 1.00 88.81 85 THR A O 1
ATOM 710 N N . VAL A 1 86 ? -1.565 8.046 4.678 1.00 83.06 86 VAL A N 1
ATOM 711 C CA . VAL A 1 86 ? -0.691 8.992 5.395 1.00 83.06 86 VAL A CA 1
ATOM 712 C C . VAL A 1 86 ? -1.250 9.363 6.768 1.00 83.06 86 VAL A C 1
ATOM 714 O O . VAL A 1 86 ? -2.450 9.584 6.930 1.00 83.06 86 VAL A O 1
ATOM 717 N N . GLY A 1 87 ? -0.370 9.450 7.769 1.00 61.88 87 GLY A N 1
ATOM 718 C CA . GLY A 1 87 ? -0.765 9.649 9.173 1.00 61.88 87 GLY A CA 1
ATOM 719 C C . GLY A 1 87 ? -1.163 11.083 9.534 1.00 61.88 87 GLY A C 1
ATOM 720 O O . GLY A 1 87 ? -1.638 11.3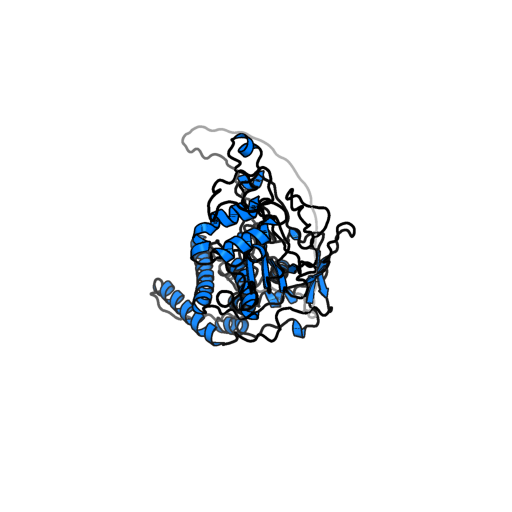31 10.645 1.00 61.88 87 GLY A O 1
ATOM 721 N N . SER A 1 88 ? -0.963 12.028 8.612 1.00 55.59 88 SER A N 1
ATOM 722 C CA . SER A 1 88 ? -1.236 13.452 8.797 1.00 55.59 88 SER A CA 1
ATOM 723 C C . SER A 1 88 ? -1.754 14.112 7.519 1.00 55.59 88 SER A C 1
ATOM 725 O O . SER A 1 88 ? -0.967 14.466 6.644 1.00 55.59 88 SER A O 1
ATOM 727 N N . LEU A 1 89 ? -3.059 14.407 7.449 1.00 41.47 89 LEU A N 1
ATOM 728 C CA . LEU A 1 89 ? -3.499 15.536 6.623 1.00 41.47 89 LEU A CA 1
ATOM 729 C C . LEU A 1 89 ? -3.117 16.832 7.344 1.00 41.47 89 LEU A C 1
ATOM 731 O O . LEU A 1 89 ? -3.657 17.150 8.405 1.00 41.47 89 LEU A O 1
ATOM 735 N N . GLY A 1 90 ? -2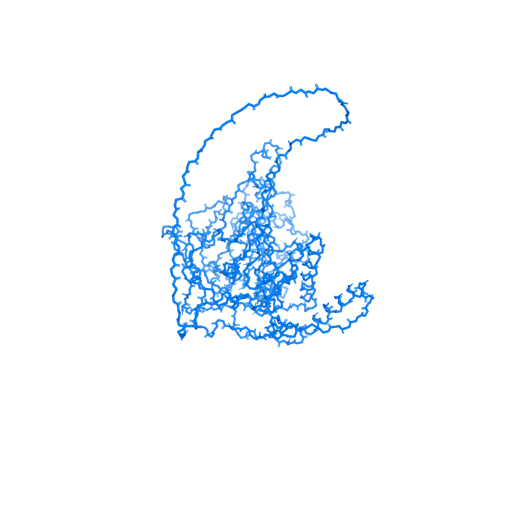.177 17.580 6.771 1.00 38.75 90 GLY A N 1
ATOM 736 C CA . GLY A 1 90 ? -1.702 18.824 7.356 1.00 38.75 90 GLY A CA 1
ATOM 737 C C . GLY A 1 90 ? -0.825 19.643 6.417 1.00 38.75 90 GLY A C 1
ATOM 738 O O . GLY A 1 90 ? -0.056 19.102 5.625 1.00 38.75 90 GLY A O 1
ATOM 739 N N . ILE A 1 91 ? -0.929 20.965 6.541 1.00 40.38 91 ILE A N 1
ATOM 740 C CA . ILE A 1 91 ? -0.004 21.917 5.914 1.00 40.38 91 ILE A CA 1
ATOM 741 C C . ILE A 1 91 ? 1.397 21.699 6.528 1.00 40.38 91 ILE A C 1
ATOM 743 O O . ILE A 1 91 ? 1.480 21.469 7.740 1.00 40.38 91 ILE A O 1
ATOM 747 N N . PRO A 1 92 ? 2.497 21.758 5.746 1.00 39.69 92 PRO A N 1
ATOM 748 C CA . PRO A 1 92 ? 3.848 21.596 6.277 1.00 39.69 92 PRO A CA 1
ATOM 749 C C . PRO A 1 92 ? 4.132 22.537 7.453 1.00 39.69 92 PRO A C 1
ATOM 751 O O . PRO A 1 92 ? 3.879 23.739 7.373 1.00 39.69 92 PRO A O 1
ATOM 754 N N . ASN A 1 93 ? 4.711 21.995 8.526 1.00 41.91 93 ASN A N 1
ATOM 755 C CA . ASN A 1 93 ? 5.103 22.751 9.718 1.00 41.91 93 ASN A CA 1
ATOM 756 C C . ASN A 1 93 ? 6.409 23.536 9.472 1.00 41.91 93 ASN A C 1
ATOM 758 O O . ASN A 1 93 ? 7.428 23.303 10.120 1.00 41.91 93 ASN A O 1
ATOM 762 N N . VAL A 1 94 ? 6.400 24.426 8.477 1.00 49.97 94 VAL A N 1
ATOM 763 C CA . VAL A 1 94 ? 7.538 25.290 8.147 1.00 49.97 94 VAL A CA 1
ATOM 764 C C . VAL A 1 94 ? 7.526 26.533 9.035 1.00 49.97 94 VAL A C 1
ATOM 766 O O . VAL A 1 94 ? 6.505 27.206 9.188 1.00 49.97 94 VAL A O 1
ATOM 769 N N . SER A 1 95 ? 8.690 26.866 9.596 1.00 45.84 95 SER A N 1
ATOM 770 C CA . SER A 1 95 ? 8.846 27.909 10.625 1.00 45.84 95 SER A CA 1
ATOM 771 C C . SER A 1 95 ? 8.277 29.283 10.216 1.00 45.84 95 SER A C 1
ATOM 773 O O . SER A 1 95 ? 7.760 30.026 11.047 1.00 45.84 95 SER A O 1
ATOM 775 N N . PHE A 1 96 ? 8.292 29.592 8.914 1.00 48.03 96 PHE A N 1
ATOM 776 C CA . PHE A 1 96 ? 7.725 30.816 8.346 1.00 48.03 96 PHE A CA 1
ATOM 777 C C . PHE A 1 96 ? 6.181 30.856 8.352 1.00 48.03 96 PHE A C 1
ATOM 779 O O . PHE A 1 96 ? 5.608 31.883 8.708 1.00 48.03 96 PHE A O 1
ATOM 786 N N . LEU A 1 97 ? 5.485 29.750 8.040 1.00 48.19 97 LEU A N 1
ATOM 787 C CA . LEU A 1 97 ? 4.009 29.717 8.058 1.00 48.19 97 LEU A CA 1
ATOM 788 C C . LEU A 1 97 ? 3.445 29.785 9.485 1.00 48.19 97 LEU A C 1
ATOM 790 O O . LEU A 1 97 ? 2.386 30.381 9.694 1.00 48.19 97 LEU A O 1
ATOM 794 N N . ASN A 1 98 ? 4.181 29.253 10.468 1.00 49.16 98 ASN A N 1
ATOM 795 C CA . ASN A 1 98 ? 3.882 29.451 11.890 1.00 49.16 98 ASN A CA 1
ATOM 796 C C . ASN A 1 98 ? 3.934 30.940 12.266 1.00 49.16 98 ASN A C 1
ATOM 798 O O . ASN A 1 98 ? 3.055 31.430 12.969 1.00 49.16 98 ASN A O 1
ATOM 802 N N . HIS A 1 99 ? 4.926 31.673 11.750 1.00 48.06 99 HIS A N 1
ATOM 803 C CA . HIS A 1 99 ? 5.097 33.108 12.001 1.00 48.06 99 HIS A CA 1
ATOM 804 C C . HIS A 1 99 ? 4.000 33.980 11.362 1.00 48.06 99 HIS A C 1
ATOM 806 O O . HIS A 1 99 ? 3.736 35.077 11.843 1.00 48.06 99 HIS A O 1
ATOM 812 N N . MET A 1 100 ? 3.338 33.492 10.305 1.00 45.53 100 MET A N 1
ATOM 813 C CA . MET A 1 100 ? 2.210 34.170 9.649 1.00 45.53 100 MET A CA 1
ATOM 814 C C . MET A 1 100 ? 0.829 33.764 10.200 1.00 45.53 100 MET A C 1
ATOM 816 O O . MET A 1 100 ? -0.187 34.182 9.652 1.00 45.53 100 MET A O 1
ATOM 820 N N . GLY A 1 101 ? 0.757 32.926 11.242 1.00 36.06 101 GLY A N 1
ATOM 821 C CA . GLY A 1 101 ? -0.516 32.481 11.833 1.00 36.06 101 GLY A CA 1
ATOM 822 C C . GLY A 1 101 ? -1.366 31.562 10.939 1.00 36.06 101 GLY A C 1
ATOM 823 O O . GLY A 1 101 ? -2.517 31.282 11.264 1.00 36.06 101 GLY A O 1
ATOM 824 N N . LEU A 1 102 ? -0.815 31.066 9.824 1.00 41.81 102 LEU A N 1
ATOM 825 C CA . LEU A 1 102 ? -1.518 30.205 8.859 1.00 41.81 102 LEU A CA 1
ATOM 826 C C . LEU A 1 102 ? -1.434 28.707 9.200 1.00 41.81 102 LEU A C 1
ATOM 828 O O . LEU A 1 102 ? -2.041 27.875 8.523 1.00 41.81 102 LEU A O 1
ATOM 832 N N . ALA A 1 103 ? -0.710 28.355 10.262 1.00 40.88 103 ALA A N 1
ATOM 833 C CA . ALA A 1 103 ? -0.567 26.993 10.756 1.00 40.88 103 ALA A CA 1
ATOM 834 C C . ALA A 1 103 ? -1.842 26.496 11.466 1.00 40.88 103 ALA A C 1
ATOM 836 O O . ALA A 1 103 ? -1.894 26.377 12.692 1.00 40.88 103 ALA A O 1
ATOM 837 N N . LYS A 1 104 ? -2.887 26.173 10.692 1.00 37.62 104 LYS A N 1
ATOM 838 C CA . LYS A 1 104 ? -4.034 25.420 11.221 1.00 37.62 104 LYS A CA 1
ATOM 839 C C . LYS A 1 104 ? -3.564 24.048 11.710 1.00 37.62 104 LYS A C 1
ATOM 841 O O . LYS A 1 104 ? -2.828 23.344 11.021 1.00 37.62 104 LYS A O 1
ATOM 846 N N . SER A 1 105 ? -3.979 23.704 12.927 1.00 38.22 105 SER A N 1
ATOM 847 C CA . SER A 1 105 ? -3.429 22.597 13.710 1.00 38.22 105 SER A CA 1
ATOM 848 C C . SER A 1 105 ? -3.501 21.247 12.991 1.00 38.22 105 SER A C 1
ATOM 850 O O . SER A 1 105 ? -4.573 20.673 12.806 1.00 38.22 105 SER A O 1
ATOM 852 N N . THR A 1 106 ? -2.334 20.667 12.705 1.00 41.28 106 THR A N 1
ATOM 853 C CA . THR A 1 106 ? -2.190 19.302 12.170 1.00 41.28 106 THR A CA 1
ATOM 854 C C . THR A 1 106 ? -2.649 18.205 13.140 1.00 41.28 106 THR A C 1
ATOM 856 O O . THR A 1 106 ? -2.596 17.027 12.793 1.00 41.28 106 THR A O 1
ATOM 859 N N . LYS A 1 107 ? -3.125 18.551 14.351 1.00 43.22 107 LYS A N 1
ATOM 860 C CA . LYS A 1 107 ? -3.783 17.602 15.264 1.00 43.22 107 LYS A CA 1
ATOM 861 C C . LYS A 1 107 ? -5.078 17.030 14.675 1.00 43.22 107 LYS A C 1
ATOM 863 O O . LYS A 1 107 ? -5.357 15.858 14.903 1.00 43.22 107 LYS A O 1
ATOM 868 N N . GLU A 1 108 ? -5.851 17.808 13.909 1.00 39.28 108 GLU A N 1
ATOM 869 C CA . GLU A 1 108 ? -7.236 17.438 13.565 1.00 39.28 108 GLU A CA 1
ATOM 870 C C . GLU A 1 108 ? -7.389 16.141 12.753 1.00 39.28 108 GLU A C 1
ATOM 872 O O . GLU A 1 108 ? -8.463 15.543 12.790 1.00 39.28 108 GLU A O 1
ATOM 877 N N . PHE A 1 109 ? -6.347 15.656 12.068 1.00 42.16 109 PHE A N 1
ATOM 878 C CA . PHE A 1 109 ? -6.411 14.467 11.204 1.00 42.16 109 PHE A CA 1
ATOM 879 C C . PHE A 1 109 ? -5.401 13.364 11.539 1.00 42.16 109 PHE A C 1
ATOM 881 O O . PHE A 1 109 ? -5.206 12.464 10.725 1.00 42.16 109 PHE A O 1
ATOM 888 N N . ARG A 1 110 ? -4.775 13.385 12.723 1.00 50.34 110 ARG A N 1
ATOM 889 C CA . ARG A 1 110 ? -3.820 12.328 13.090 1.00 50.34 110 ARG A CA 1
ATOM 890 C C . ARG A 1 110 ? -4.535 10.984 13.247 1.00 50.34 110 ARG A C 1
ATOM 892 O O . ARG A 1 110 ? -5.574 10.897 13.905 1.00 50.34 110 ARG A O 1
ATOM 899 N N . LEU A 1 111 ? -3.970 9.935 12.655 1.00 50.12 111 LEU A N 1
ATOM 900 C CA . LEU A 1 111 ? -4.352 8.556 12.952 1.00 50.12 111 LEU A CA 1
ATOM 901 C C . LEU A 1 111 ? -3.647 8.150 14.252 1.00 50.12 111 LEU A C 1
ATOM 903 O O . LEU A 1 111 ? -2.473 7.802 14.257 1.00 50.12 111 LEU A O 1
ATOM 907 N N . TYR A 1 112 ? -4.367 8.267 15.371 1.00 48.59 112 TYR A N 1
ATOM 908 C CA . TYR A 1 112 ? -3.846 8.007 16.722 1.00 48.59 112 TYR A CA 1
ATOM 909 C C . TYR A 1 112 ? -3.598 6.520 17.026 1.00 48.59 112 TYR A C 1
ATOM 911 O O . TYR A 1 112 ? -3.059 6.203 18.084 1.00 48.59 112 TYR A O 1
ATOM 919 N N . ASP A 1 113 ? -4.004 5.617 16.130 1.00 57.75 113 ASP A N 1
ATOM 920 C CA . ASP A 1 113 ? -3.868 4.176 16.310 1.00 57.75 113 ASP A CA 1
ATOM 921 C C . ASP A 1 113 ? -3.498 3.488 14.983 1.00 57.75 113 ASP A C 1
ATOM 923 O O . ASP A 1 113 ? -4.241 3.567 14.003 1.00 57.75 113 ASP A O 1
ATOM 927 N N . THR A 1 114 ? -2.334 2.832 14.957 1.00 61.94 114 THR A N 1
ATOM 928 C CA . THR A 1 114 ? -1.849 1.970 13.861 1.00 61.94 114 THR A CA 1
ATOM 929 C C . THR A 1 114 ? -2.292 0.513 14.021 1.00 61.94 114 THR A C 1
ATOM 931 O O . THR A 1 114 ? -2.047 -0.305 13.132 1.00 61.94 114 THR A O 1
ATOM 934 N N . ASN A 1 115 ? -2.931 0.154 15.141 1.00 74.69 115 ASN A N 1
ATOM 935 C CA . ASN A 1 115 ? -3.437 -1.195 15.362 1.00 74.69 115 ASN A CA 1
ATOM 936 C C . ASN A 1 115 ? -4.675 -1.450 14.496 1.00 74.69 115 ASN A C 1
ATOM 938 O O . ASN A 1 115 ? -5.667 -0.719 14.547 1.00 74.69 115 ASN A O 1
ATOM 942 N N . LEU A 1 116 ? -4.665 -2.558 13.758 1.00 80.75 116 LEU A N 1
ATOM 943 C CA . LEU A 1 116 ? -5.874 -3.041 13.098 1.00 80.75 116 LEU A CA 1
ATOM 944 C C . LEU A 1 116 ? -6.898 -3.527 14.129 1.00 80.75 116 LEU A C 1
ATOM 946 O O . LEU A 1 116 ? -6.567 -4.250 15.072 1.00 80.75 116 LEU A O 1
ATOM 950 N N . SER A 1 117 ? -8.168 -3.180 13.914 1.00 83.38 117 SER A N 1
ATOM 951 C CA . SER A 1 117 ? -9.265 -3.738 14.706 1.00 83.38 117 SER A CA 1
ATOM 952 C C . SER A 1 117 ? -9.405 -5.242 14.461 1.00 83.38 117 SER A C 1
ATOM 954 O O . SER A 1 117 ? -9.351 -5.723 13.331 1.00 83.38 117 SER A O 1
ATOM 956 N N . ASP A 1 118 ? -9.721 -5.963 15.533 1.00 83.12 118 ASP A N 1
ATOM 957 C CA . ASP A 1 118 ? -10.177 -7.358 15.552 1.00 83.12 118 ASP A CA 1
ATOM 958 C C . ASP A 1 118 ? -11.479 -7.637 14.775 1.00 83.12 118 ASP A C 1
ATOM 960 O O . ASP A 1 118 ? -11.875 -8.794 14.626 1.00 83.12 118 ASP A O 1
ATOM 964 N N . ARG A 1 119 ? -12.137 -6.599 14.241 1.00 86.12 119 ARG A N 1
ATOM 965 C CA . ARG A 1 119 ? -13.314 -6.710 13.365 1.00 86.12 119 ARG A CA 1
ATOM 966 C C . ARG A 1 119 ? -13.009 -6.579 11.875 1.00 86.12 119 ARG A C 1
ATOM 968 O O . ARG A 1 119 ? -13.958 -6.588 11.095 1.00 86.12 119 ARG A O 1
ATOM 975 N N . ILE A 1 120 ? -11.745 -6.440 11.481 1.00 90.44 120 ILE A N 1
ATOM 976 C CA . ILE A 1 120 ? -11.315 -6.426 10.077 1.00 90.44 120 ILE A CA 1
ATOM 977 C C . ILE A 1 120 ? -10.825 -7.832 9.716 1.00 90.44 120 ILE A C 1
ATOM 979 O O . ILE A 1 120 ? -9.895 -8.330 10.346 1.00 90.44 120 ILE A O 1
ATOM 983 N N . GLU A 1 121 ? -11.446 -8.487 8.734 1.00 91.62 121 GLU A N 1
ATOM 984 C CA . GLU A 1 121 ? -11.032 -9.841 8.312 1.00 91.62 121 GLU A CA 1
ATOM 985 C C . GLU A 1 121 ? -9.854 -9.799 7.327 1.00 91.62 121 GLU A C 1
ATOM 987 O O . GLU A 1 121 ? -8.931 -10.603 7.435 1.00 91.62 121 GLU A O 1
ATOM 992 N N . TYR A 1 122 ? -9.844 -8.818 6.422 1.00 93.88 122 TYR A N 1
ATOM 993 C CA . TYR A 1 122 ? -8.792 -8.619 5.424 1.00 93.88 122 TYR A CA 1
ATOM 994 C C . TYR A 1 122 ? -8.337 -7.153 5.401 1.00 93.88 122 TYR A C 1
ATOM 996 O O . TYR A 1 122 ? -9.165 -6.239 5.403 1.00 93.88 122 TYR A O 1
ATOM 1004 N N . ALA A 1 123 ? -7.030 -6.912 5.390 1.00 94.44 123 ALA A N 1
ATOM 1005 C CA . ALA A 1 123 ? -6.430 -5.582 5.417 1.00 94.44 123 ALA A CA 1
ATOM 1006 C C . ALA A 1 123 ? -5.302 -5.501 4.382 1.00 94.44 123 ALA A C 1
ATOM 1008 O O . ALA A 1 123 ? -4.250 -6.115 4.554 1.00 94.44 123 ALA A O 1
ATOM 1009 N N . PHE A 1 124 ? -5.528 -4.750 3.308 1.00 96.12 124 PHE A N 1
ATOM 1010 C CA . PHE A 1 124 ? -4.640 -4.655 2.153 1.00 96.12 124 PHE A CA 1
ATOM 1011 C C . PHE A 1 124 ? -4.180 -3.207 1.961 1.00 96.12 124 PHE A C 1
ATOM 1013 O O . PHE A 1 124 ? -5.004 -2.296 1.858 1.00 96.12 124 PHE A O 1
ATOM 1020 N N . HIS A 1 125 ? -2.867 -2.988 1.913 1.00 97.69 125 HIS A N 1
ATOM 1021 C CA . HIS A 1 125 ? -2.267 -1.656 1.816 1.00 97.69 125 HIS A CA 1
ATOM 1022 C C . HIS A 1 125 ? -1.157 -1.649 0.761 1.00 97.69 125 HIS A C 1
ATOM 1024 O O . HIS A 1 125 ? -0.145 -2.327 0.920 1.00 97.69 125 HIS A O 1
ATOM 1030 N N . ALA A 1 126 ? -1.333 -0.877 -0.312 1.00 98.38 126 ALA A N 1
ATOM 1031 C CA . ALA A 1 126 ? -0.263 -0.597 -1.272 1.00 98.38 126 ALA A CA 1
ATOM 1032 C C . ALA A 1 126 ? 0.544 0.628 -0.806 1.00 98.38 126 ALA A C 1
ATOM 1034 O O . ALA A 1 126 ? -0.047 1.670 -0.533 1.00 98.38 126 ALA A O 1
ATOM 1035 N N . LEU A 1 127 ? 1.868 0.522 -0.703 1.00 98.06 127 LEU A N 1
ATOM 1036 C CA . LEU A 1 127 ? 2.763 1.528 -0.116 1.00 98.06 127 LEU A CA 1
ATOM 1037 C C . LEU A 1 127 ? 3.791 2.041 -1.135 1.00 98.06 127 LEU A C 1
ATOM 1039 O O . LEU A 1 127 ? 4.392 1.256 -1.864 1.00 98.06 127 LEU A O 1
ATOM 1043 N N . ALA A 1 128 ? 4.035 3.350 -1.159 1.00 96.94 128 ALA A N 1
ATOM 1044 C CA . ALA A 1 128 ? 5.036 3.996 -2.014 1.00 96.94 128 ALA A CA 1
ATOM 1045 C C . ALA A 1 128 ? 6.454 3.929 -1.418 1.00 96.94 128 ALA A C 1
ATOM 1047 O O . ALA A 1 128 ? 6.640 4.254 -0.246 1.00 96.94 128 ALA A O 1
ATOM 1048 N N . LEU A 1 129 ? 7.471 3.551 -2.198 1.00 96.06 129 LEU A N 1
ATOM 1049 C CA . LEU A 1 129 ? 8.878 3.572 -1.757 1.00 96.06 129 LEU A CA 1
ATOM 1050 C C . LEU A 1 129 ? 9.527 4.956 -1.889 1.00 96.06 129 LEU A C 1
ATOM 1052 O O . LEU A 1 129 ? 10.300 5.350 -1.017 1.00 96.06 129 LEU A O 1
ATOM 1056 N N . ASP A 1 130 ? 9.203 5.692 -2.952 1.00 94.31 130 ASP A N 1
ATOM 1057 C CA . ASP A 1 130 ? 9.883 6.931 -3.362 1.00 94.31 130 ASP A CA 1
ATOM 1058 C C . ASP A 1 130 ? 9.042 8.185 -3.047 1.00 94.31 130 ASP A C 1
ATOM 1060 O O . ASP A 1 130 ? 9.078 9.194 -3.750 1.00 94.31 130 ASP A O 1
ATOM 1064 N N . GLU A 1 131 ? 8.223 8.112 -1.995 1.00 92.50 131 GLU A N 1
ATOM 1065 C CA . GLU A 1 131 ? 7.511 9.263 -1.440 1.00 92.50 131 GLU A CA 1
ATOM 1066 C C . GLU A 1 131 ? 8.320 9.869 -0.291 1.00 92.50 131 GLU A C 1
ATOM 1068 O O . GLU A 1 131 ? 8.389 9.298 0.801 1.00 92.50 131 GLU A O 1
ATOM 1073 N N . HIS A 1 132 ? 8.919 11.031 -0.557 1.00 89.75 132 HIS A N 1
ATOM 1074 C CA . HIS A 1 132 ? 9.928 11.641 0.306 1.00 89.75 132 HIS A CA 1
ATOM 1075 C C . HIS A 1 132 ? 9.465 12.861 1.104 1.00 89.75 132 HIS A C 1
ATOM 1077 O O . HIS A 1 132 ? 10.226 13.395 1.915 1.00 89.75 132 HIS A O 1
ATOM 1083 N N . ARG A 1 133 ? 8.224 13.322 0.915 1.00 86.62 133 ARG A N 1
ATOM 1084 C CA . ARG A 1 133 ? 7.707 14.500 1.622 1.00 86.62 133 ARG A CA 1
ATOM 1085 C C . ARG A 1 133 ? 7.370 14.108 3.069 1.00 86.62 133 ARG A C 1
ATOM 1087 O O . ARG A 1 133 ? 6.465 13.298 3.259 1.00 86.62 133 ARG A O 1
ATOM 1094 N N . PRO A 1 134 ? 7.972 14.719 4.109 1.00 82.12 134 PRO A N 1
ATOM 1095 C CA . PRO A 1 134 ? 7.735 14.317 5.502 1.00 82.12 134 PRO A CA 1
ATOM 1096 C C . PRO A 1 134 ? 6.258 14.308 5.968 1.00 82.12 134 PRO A C 1
ATOM 1098 O O . PRO A 1 134 ? 5.895 13.436 6.756 1.00 82.12 134 PRO A O 1
ATOM 1101 N N . PRO A 1 135 ? 5.353 15.195 5.486 1.00 80.62 135 PRO A N 1
ATOM 1102 C CA . PRO A 1 135 ? 3.918 15.102 5.798 1.00 80.62 135 PRO A CA 1
ATOM 1103 C C . PRO A 1 135 ? 3.211 13.853 5.240 1.00 80.62 135 PRO A C 1
ATOM 1105 O O . PRO A 1 135 ? 2.101 13.545 5.669 1.00 80.62 135 PRO A O 1
ATOM 1108 N N . PHE A 1 136 ? 3.841 13.145 4.298 1.00 84.56 136 PHE A N 1
ATOM 1109 C CA . PHE A 1 136 ? 3.363 11.912 3.672 1.00 84.56 136 PHE A CA 1
ATOM 1110 C C . PHE A 1 136 ? 4.037 10.666 4.279 1.00 84.56 136 PHE A C 1
ATOM 1112 O O . PHE A 1 136 ? 4.198 9.650 3.604 1.00 84.56 136 PHE A O 1
ATOM 1119 N N . ALA A 1 137 ? 4.426 10.714 5.557 1.00 86.25 137 ALA A N 1
ATOM 1120 C CA . ALA A 1 137 ? 4.872 9.529 6.287 1.00 86.25 137 ALA A CA 1
ATOM 1121 C C . ALA A 1 137 ? 3.758 8.449 6.306 1.00 86.25 137 ALA A C 1
ATOM 1123 O O . ALA A 1 137 ? 2.611 8.758 6.669 1.00 86.25 137 ALA A O 1
ATOM 1124 N N . PRO A 1 138 ? 4.058 7.195 5.912 1.00 90.75 138 PRO A N 1
ATOM 1125 C CA . PRO A 1 138 ? 3.049 6.153 5.773 1.00 90.75 138 PRO A CA 1
ATOM 1126 C C . PRO A 1 138 ? 2.600 5.614 7.134 1.00 90.75 138 PRO A C 1
ATOM 1128 O O . PRO A 1 138 ? 3.392 5.442 8.060 1.00 90.75 138 PRO A O 1
ATOM 1131 N N . THR A 1 139 ? 1.313 5.297 7.237 1.00 89.19 139 THR A N 1
ATOM 1132 C CA . THR A 1 139 ? 0.699 4.674 8.418 1.00 89.19 139 THR A CA 1
ATOM 1133 C C . THR A 1 139 ? 0.728 3.160 8.256 1.00 89.19 139 THR A C 1
ATOM 1135 O O . THR A 1 139 ? -0.280 2.560 7.892 1.00 89.19 139 THR A O 1
ATOM 1138 N N . VAL A 1 140 ? 1.895 2.553 8.478 1.00 92.31 140 VAL A N 1
ATOM 1139 C CA . VAL A 1 140 ? 2.049 1.090 8.461 1.00 92.31 140 VAL A CA 1
ATOM 1140 C C . VAL A 1 140 ? 1.265 0.481 9.627 1.00 92.31 140 VAL A C 1
ATOM 1142 O O . VAL A 1 140 ? 1.335 0.961 10.761 1.00 92.31 140 VAL A O 1
ATOM 1145 N N . TRP A 1 141 ? 0.495 -0.564 9.344 1.00 92.12 141 TRP A N 1
ATOM 1146 C CA . TRP A 1 141 ? -0.332 -1.273 10.317 1.00 92.12 141 TRP A CA 1
ATOM 1147 C C . TRP A 1 141 ? 0.403 -2.430 10.990 1.00 92.12 141 TRP A C 1
ATOM 1149 O O . TRP A 1 141 ? 1.332 -3.010 10.431 1.00 92.12 141 TRP A O 1
ATOM 1159 N N . GLU A 1 142 ? -0.082 -2.824 12.165 1.00 91.25 142 GLU A N 1
ATOM 1160 C CA . GLU A 1 142 ? 0.335 -4.049 12.849 1.00 91.25 142 GLU A CA 1
ATOM 1161 C C . GLU A 1 142 ? -0.849 -4.938 13.245 1.00 91.25 142 GLU A C 1
ATOM 1163 O O . GLU A 1 142 ? -1.962 -4.461 13.509 1.00 91.25 142 GLU A O 1
ATOM 1168 N N . ARG A 1 143 ? -0.597 -6.253 13.320 1.00 90.12 143 ARG A N 1
ATOM 1169 C CA . ARG A 1 143 ? -1.513 -7.200 13.966 1.00 90.12 143 ARG A CA 1
ATOM 1170 C C . ARG A 1 143 ? -1.195 -7.312 15.449 1.00 90.12 143 ARG A C 1
ATOM 1172 O O . ARG A 1 143 ? -0.071 -7.575 15.862 1.00 90.12 143 ARG A O 1
ATOM 1179 N N . THR A 1 144 ? -2.234 -7.187 16.260 1.00 88.50 144 THR A N 1
ATOM 1180 C CA . THR A 1 144 ? -2.186 -7.412 17.703 1.00 88.50 144 THR A CA 1
ATOM 1181 C C . THR A 1 144 ? -2.452 -8.880 18.034 1.00 88.50 144 THR A C 1
ATOM 1183 O O . THR A 1 144 ? -3.019 -9.634 17.240 1.00 88.50 144 THR A O 1
ATOM 1186 N N . ALA A 1 145 ? -2.168 -9.283 19.274 1.00 88.38 145 ALA A N 1
ATOM 1187 C CA . ALA A 1 145 ? -2.526 -10.612 19.777 1.00 88.38 145 ALA A CA 1
ATOM 1188 C C . ALA A 1 145 ? -4.028 -10.960 19.635 1.00 88.38 145 ALA A C 1
ATOM 1190 O O . ALA A 1 145 ? -4.373 -12.139 19.608 1.00 88.38 145 ALA A O 1
ATOM 1191 N N . LYS A 1 146 ? -4.922 -9.962 19.522 1.00 86.94 146 LYS A N 1
ATOM 1192 C CA . LYS A 1 146 ? -6.367 -10.178 19.341 1.00 86.94 146 LYS A CA 1
ATOM 1193 C C . LYS A 1 146 ? -6.752 -10.586 17.921 1.00 86.94 146 LYS A C 1
ATOM 1195 O O . LYS A 1 146 ? -7.755 -11.272 17.759 1.00 86.94 146 LYS A O 1
ATOM 1200 N N . ASN A 1 147 ? -5.998 -10.142 16.913 1.00 88.38 147 ASN A N 1
ATOM 1201 C CA . ASN A 1 147 ? -6.373 -10.296 15.506 1.00 88.38 147 ASN A CA 1
ATOM 1202 C C . ASN A 1 147 ? -5.340 -11.034 14.640 1.00 88.38 147 ASN A C 1
ATOM 1204 O O . ASN A 1 147 ? -5.618 -11.357 13.489 1.00 88.38 147 ASN A O 1
ATOM 1208 N N . LYS A 1 148 ? -4.193 -11.411 15.213 1.00 86.31 148 LYS A N 1
ATOM 1209 C CA . LYS A 1 148 ? -3.144 -12.228 14.580 1.00 86.31 148 LYS A CA 1
ATOM 1210 C C . LYS A 1 148 ? -3.648 -13.457 13.807 1.00 86.31 148 LYS A C 1
ATOM 1212 O O . LYS A 1 148 ? -3.114 -13.765 12.748 1.00 86.31 148 LYS A O 1
ATOM 1217 N N . ASN A 1 149 ? -4.679 -14.130 14.325 1.00 86.56 149 ASN A N 1
ATOM 1218 C CA . ASN A 1 149 ? -5.252 -15.352 13.742 1.00 86.56 149 ASN A CA 1
ATOM 1219 C C . ASN A 1 149 ? -6.606 -15.126 13.035 1.00 86.56 149 ASN A C 1
ATOM 1221 O O . ASN A 1 149 ? -7.248 -16.095 12.636 1.00 86.56 149 ASN A O 1
ATOM 1225 N N . THR A 1 150 ? -7.079 -13.879 12.930 1.00 89.12 150 THR A N 1
ATOM 1226 C CA . THR A 1 150 ? -8.399 -13.534 12.359 1.00 89.12 150 THR A CA 1
ATOM 1227 C C . THR A 1 150 ? -8.356 -12.426 11.306 1.00 89.12 150 THR A C 1
ATOM 1229 O O . THR A 1 150 ? -9.341 -12.264 10.588 1.00 89.12 150 THR A O 1
ATOM 1232 N N . THR A 1 151 ? -7.240 -11.699 11.195 1.00 91.06 151 THR A N 1
ATOM 1233 C CA . THR A 1 151 ? -6.976 -10.696 10.159 1.00 91.06 151 THR A CA 1
ATOM 1234 C C . THR A 1 151 ? -5.846 -11.162 9.242 1.00 91.06 151 THR A C 1
ATOM 1236 O O . THR A 1 151 ? -4.709 -11.390 9.676 1.00 91.06 151 THR A O 1
ATOM 1239 N N . ASP A 1 152 ? -6.142 -11.239 7.951 1.00 91.31 152 ASP A N 1
ATOM 1240 C CA . ASP A 1 152 ? -5.154 -11.343 6.880 1.00 91.31 152 ASP A CA 1
ATOM 1241 C C . ASP A 1 152 ? -4.686 -9.926 6.514 1.00 91.31 152 ASP A C 1
ATOM 1243 O O . ASP A 1 152 ? -5.390 -9.173 5.842 1.00 91.31 152 ASP A O 1
ATOM 1247 N N . LEU A 1 153 ? -3.529 -9.534 7.053 1.00 93.00 153 LEU A N 1
ATOM 1248 C CA . LEU A 1 153 ? -2.872 -8.256 6.779 1.00 93.00 153 LEU A CA 1
ATOM 1249 C C . LEU A 1 153 ? -1.838 -8.449 5.672 1.00 93.00 153 LEU A C 1
ATOM 1251 O O . LEU A 1 153 ? -0.993 -9.330 5.809 1.00 93.00 153 LEU A O 1
ATOM 1255 N N . ARG A 1 154 ? -1.845 -7.610 4.633 1.00 93.12 154 ARG A N 1
ATOM 1256 C CA . ARG A 1 154 ? -0.816 -7.561 3.581 1.00 93.12 154 ARG A CA 1
ATOM 1257 C C . ARG A 1 154 ? -0.475 -6.108 3.266 1.00 93.12 154 ARG A C 1
ATOM 1259 O O . ARG A 1 154 ? -1.360 -5.329 2.912 1.00 93.12 154 ARG A O 1
ATOM 1266 N N . GLN A 1 155 ? 0.800 -5.752 3.389 1.00 96.44 155 GLN A N 1
ATOM 1267 C CA . GLN A 1 155 ? 1.291 -4.399 3.124 1.00 96.44 155 GLN A CA 1
ATOM 1268 C C . GLN A 1 155 ? 2.414 -4.484 2.093 1.00 96.44 155 GLN A C 1
ATOM 1270 O O . GLN A 1 155 ? 3.480 -5.018 2.391 1.00 96.44 155 GLN A O 1
ATOM 1275 N N . VAL A 1 156 ? 2.164 -4.037 0.865 1.00 98.06 156 VAL A N 1
ATOM 1276 C CA . VAL A 1 156 ? 3.055 -4.281 -0.278 1.00 98.06 156 VAL A CA 1
ATOM 1277 C C . VAL A 1 156 ? 3.673 -2.975 -0.761 1.00 98.06 156 VAL A C 1
ATOM 1279 O O . VAL A 1 156 ? 2.966 -2.029 -1.094 1.00 98.06 156 VAL A O 1
ATOM 1282 N N . TRP A 1 157 ? 5.003 -2.942 -0.815 1.00 98.44 157 TRP A N 1
ATOM 1283 C CA . TRP A 1 157 ? 5.805 -1.802 -1.250 1.00 98.44 157 TRP A CA 1
ATOM 1284 C C . TRP A 1 157 ? 6.010 -1.788 -2.776 1.00 98.44 157 TRP A C 1
ATOM 1286 O O . TRP A 1 157 ? 6.433 -2.788 -3.360 1.00 98.44 157 TRP A O 1
ATOM 1296 N N . PHE A 1 158 ? 5.755 -0.641 -3.411 1.00 98.38 158 PHE A N 1
ATOM 1297 C CA . PHE A 1 158 ? 5.849 -0.391 -4.856 1.00 98.38 158 PHE A CA 1
ATOM 1298 C C . PHE A 1 158 ? 6.821 0.771 -5.166 1.00 98.38 158 PHE A C 1
ATOM 1300 O O . PHE A 1 158 ? 6.954 1.684 -4.348 1.00 98.38 158 PHE A O 1
ATOM 1307 N N . PRO A 1 159 ? 7.477 0.793 -6.347 1.00 97.00 159 PRO A N 1
ATOM 1308 C CA . PRO A 1 159 ? 8.255 1.943 -6.813 1.00 97.00 159 PRO A CA 1
ATOM 1309 C C . PRO A 1 159 ? 7.377 3.175 -7.064 1.00 97.00 159 PRO A C 1
ATOM 1311 O O . PRO A 1 159 ? 6.228 3.050 -7.495 1.00 97.00 159 PRO A O 1
ATOM 1314 N N . GLY A 1 160 ? 7.963 4.357 -6.906 1.00 93.81 160 GLY A N 1
ATOM 1315 C CA . GLY A 1 160 ? 7.317 5.651 -7.103 1.00 93.81 160 GLY A CA 1
ATOM 1316 C C . GLY A 1 160 ? 6.765 6.265 -5.818 1.00 93.81 160 GLY A C 1
ATOM 1317 O O . GLY A 1 160 ? 6.868 5.690 -4.733 1.00 93.81 160 GLY A O 1
ATOM 1318 N N . ASN A 1 161 ? 6.202 7.467 -5.955 1.00 92.69 161 ASN A N 1
ATOM 1319 C CA . ASN A 1 161 ? 5.660 8.251 -4.844 1.00 92.69 161 ASN A CA 1
ATOM 1320 C C . ASN A 1 161 ? 4.170 7.967 -4.559 1.00 92.69 161 ASN A C 1
ATOM 1322 O O . ASN A 1 161 ? 3.559 7.081 -5.163 1.00 92.69 161 ASN A O 1
ATOM 1326 N N . HIS A 1 162 ? 3.559 8.759 -3.669 1.00 93.25 162 HIS A N 1
ATOM 1327 C CA . HIS A 1 162 ? 2.154 8.623 -3.271 1.00 93.25 162 HIS A CA 1
ATOM 1328 C C . HIS A 1 162 ? 1.184 8.571 -4.465 1.00 93.25 162 HIS A C 1
ATOM 1330 O O . HIS A 1 162 ? 0.263 7.759 -4.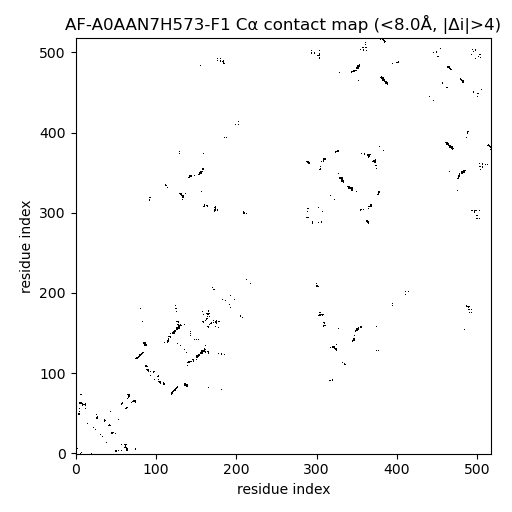477 1.00 93.25 162 HIS A O 1
ATOM 1336 N N . GLY A 1 163 ? 1.405 9.388 -5.502 1.00 91.25 163 GLY A N 1
ATOM 1337 C CA . GLY A 1 163 ? 0.570 9.404 -6.708 1.00 91.25 163 GLY A CA 1
ATOM 1338 C C . GLY A 1 163 ? 0.922 8.313 -7.726 1.00 91.25 163 GLY A C 1
ATOM 1339 O O . GLY A 1 163 ? 0.054 7.883 -8.481 1.00 91.25 163 GLY A O 1
ATOM 1340 N N . ASN A 1 164 ? 2.158 7.802 -7.739 1.00 94.00 164 ASN A N 1
ATOM 1341 C CA . ASN A 1 164 ? 2.480 6.606 -8.525 1.00 94.00 164 ASN A CA 1
ATOM 1342 C C . ASN A 1 164 ? 1.809 5.341 -7.965 1.00 94.00 164 ASN A C 1
ATOM 1344 O O . ASN A 1 164 ? 1.571 4.420 -8.737 1.00 94.00 164 ASN A O 1
ATOM 1348 N N . VAL A 1 165 ? 1.492 5.295 -6.664 1.00 96.25 165 VAL A N 1
ATOM 1349 C CA . VAL A 1 165 ? 0.813 4.151 -6.025 1.00 96.25 165 VAL A CA 1
ATOM 1350 C C . VAL A 1 165 ? -0.696 4.360 -5.877 1.00 96.25 165 VAL A C 1
ATOM 1352 O O . VAL A 1 165 ? -1.451 3.411 -6.073 1.00 96.25 165 VAL A O 1
ATOM 1355 N N . GLY A 1 166 ? -1.156 5.572 -5.557 1.00 94.19 166 GLY A N 1
ATOM 1356 C CA . GLY A 1 166 ? -2.580 5.909 -5.411 1.00 94.19 166 GLY A CA 1
ATOM 1357 C C . GLY A 1 166 ? -3.271 6.414 -6.684 1.00 94.19 166 GLY A C 1
ATOM 1358 O O . GLY A 1 166 ? -4.495 6.526 -6.706 1.00 94.19 166 GLY A O 1
ATOM 1359 N N . GLY A 1 167 ? -2.515 6.714 -7.743 1.00 92.00 167 GLY A N 1
ATOM 1360 C CA . GLY A 1 167 ? -3.023 7.320 -8.976 1.00 92.00 167 GLY A CA 1
ATOM 1361 C C . GLY A 1 167 ? -3.153 8.847 -8.917 1.00 92.00 167 GLY A C 1
ATOM 1362 O O . GLY A 1 167 ? -2.692 9.506 -7.986 1.00 92.00 167 GLY A O 1
ATOM 1363 N N . GLY A 1 168 ? -3.784 9.416 -9.951 1.00 85.94 168 GLY A N 1
ATOM 1364 C CA . GLY A 1 168 ? -4.016 10.864 -10.094 1.00 85.94 168 GLY A CA 1
ATOM 1365 C C . GLY A 1 168 ? -3.152 11.579 -11.144 1.00 85.94 168 GLY A C 1
ATOM 1366 O O . GLY A 1 168 ? -3.315 12.782 -11.333 1.00 85.94 168 GLY A O 1
ATOM 1367 N N . TRP A 1 169 ? -2.272 10.860 -11.847 1.00 82.94 169 TRP A N 1
ATOM 1368 C CA . TRP A 1 169 ? -1.422 11.381 -12.928 1.00 82.94 169 TRP A CA 1
ATOM 1369 C C . TRP A 1 169 ? -1.949 11.038 -14.330 1.00 82.94 169 TRP A C 1
ATOM 1371 O O . TRP A 1 169 ? -2.765 10.131 -14.476 1.00 82.94 169 TRP A O 1
ATOM 1381 N N . GLU A 1 170 ? -1.459 11.742 -15.366 1.00 80.38 170 GLU A N 1
ATOM 1382 C CA . GLU A 1 170 ? -1.739 11.395 -16.776 1.00 80.38 170 GLU A CA 1
ATOM 1383 C C . GLU A 1 170 ? -1.076 10.047 -17.140 1.00 80.38 170 GLU A C 1
ATOM 1385 O O . GLU A 1 170 ? -1.739 9.183 -17.715 1.00 80.38 170 GLU A O 1
ATOM 1390 N N . ASP A 1 171 ? 0.190 9.825 -16.739 1.00 83.50 171 ASP A N 1
ATOM 1391 C CA . ASP A 1 171 ? 0.821 8.492 -16.748 1.00 83.50 171 ASP A CA 1
ATOM 1392 C C . ASP A 1 171 ? 0.347 7.678 -15.530 1.00 83.50 171 ASP A C 1
ATOM 1394 O O . ASP A 1 171 ? 0.817 7.850 -14.403 1.00 83.50 171 ASP A O 1
ATOM 1398 N N . ALA A 1 172 ? -0.601 6.777 -15.781 1.00 86.88 172 ALA A N 1
ATOM 1399 C CA . ALA A 1 172 ? -1.141 5.844 -14.798 1.00 86.88 172 ALA A CA 1
ATOM 1400 C C . ALA A 1 172 ? -0.397 4.493 -14.752 1.00 86.88 172 ALA A C 1
ATOM 1402 O O . ALA A 1 172 ? -0.842 3.590 -14.047 1.00 86.88 172 ALA A O 1
ATOM 1403 N N . GLY A 1 173 ? 0.714 4.308 -15.476 1.00 87.81 173 GLY A N 1
ATOM 1404 C CA . GLY A 1 173 ? 1.360 3.003 -15.669 1.00 87.81 173 GLY A CA 1
ATOM 1405 C C . GLY A 1 173 ? 1.726 2.303 -14.361 1.00 87.81 173 GLY A C 1
ATOM 1406 O O . GLY A 1 173 ? 1.383 1.140 -14.168 1.00 87.81 173 GLY A O 1
ATOM 1407 N N . MET A 1 174 ? 2.339 3.033 -13.424 1.00 92.62 174 MET A N 1
ATOM 1408 C CA . MET A 1 174 ? 2.667 2.508 -12.090 1.00 92.62 174 MET A CA 1
ATOM 1409 C C . MET A 1 174 ? 1.428 2.320 -11.197 1.00 92.62 174 MET A C 1
ATOM 1411 O O . MET A 1 174 ? 1.343 1.330 -10.475 1.00 92.62 174 MET A O 1
ATOM 1415 N N . ALA A 1 175 ? 0.440 3.217 -11.289 1.00 93.75 175 ALA A N 1
ATOM 1416 C CA . ALA A 1 175 ? -0.769 3.167 -10.461 1.00 93.75 175 ALA A CA 1
ATOM 1417 C C . ALA A 1 175 ? -1.721 2.036 -10.880 1.00 93.75 175 ALA A C 1
ATOM 1419 O O . ALA A 1 175 ? -2.399 1.436 -10.049 1.00 93.75 175 ALA A O 1
ATOM 1420 N N . ASN A 1 176 ? -1.727 1.678 -12.165 1.00 92.75 176 ASN A N 1
ATOM 1421 C CA . ASN A 1 176 ? -2.445 0.512 -12.666 1.00 92.75 176 ASN A CA 1
ATOM 1422 C C . ASN A 1 176 ? -1.873 -0.795 -12.088 1.00 92.75 176 ASN A C 1
ATOM 1424 O O . ASN A 1 176 ? -2.608 -1.769 -11.963 1.00 92.75 176 ASN A O 1
ATOM 1428 N N . MET A 1 177 ? -0.590 -0.828 -11.701 1.00 93.62 177 MET A N 1
ATOM 1429 C CA . MET A 1 177 ? 0.042 -2.011 -11.106 1.00 93.62 177 MET A CA 1
ATOM 1430 C C . MET A 1 177 ? -0.377 -2.208 -9.647 1.00 93.62 177 MET A C 1
ATOM 1432 O O . MET A 1 177 ? -0.797 -3.303 -9.283 1.00 93.62 177 MET A O 1
ATOM 1436 N N . SER A 1 178 ? -0.337 -1.155 -8.824 1.00 96.94 178 SER A N 1
ATOM 1437 C CA . SER A 1 178 ? -0.862 -1.208 -7.452 1.00 96.94 178 SER A CA 1
ATOM 1438 C C . SER A 1 178 ? -2.374 -1.454 -7.431 1.00 96.94 178 SER A C 1
ATOM 1440 O O . SER A 1 178 ? -2.866 -2.168 -6.556 1.00 96.94 178 SER A O 1
ATOM 1442 N N . LEU A 1 179 ? -3.119 -0.913 -8.403 1.00 95.69 179 LEU A N 1
ATOM 1443 C CA . LEU A 1 179 ? -4.543 -1.193 -8.576 1.00 95.69 179 LEU A CA 1
ATOM 1444 C C . LEU A 1 179 ? -4.795 -2.660 -8.952 1.00 95.69 179 LEU A C 1
ATOM 1446 O O . LEU A 1 179 ? -5.628 -3.293 -8.310 1.00 95.69 179 LEU A O 1
ATOM 1450 N N . ALA A 1 180 ? -4.061 -3.222 -9.917 1.00 92.50 180 ALA A N 1
ATOM 1451 C CA . ALA A 1 180 ? -4.170 -4.636 -10.284 1.00 92.50 180 ALA A CA 1
ATOM 1452 C C . ALA A 1 180 ? -3.867 -5.557 -9.089 1.00 92.50 180 ALA A C 1
ATOM 1454 O O . ALA A 1 180 ? -4.662 -6.447 -8.792 1.00 92.50 180 ALA A O 1
ATOM 1455 N N . TRP A 1 181 ? -2.802 -5.271 -8.329 1.00 95.19 181 TRP A N 1
ATOM 1456 C CA . TRP A 1 181 ? -2.505 -5.976 -7.079 1.00 95.19 181 TRP A CA 1
ATOM 1457 C C . TRP A 1 181 ? -3.677 -5.918 -6.092 1.00 95.19 181 TRP A C 1
ATOM 1459 O O . TRP A 1 181 ? -4.080 -6.941 -5.537 1.00 95.19 181 TRP A O 1
ATOM 1469 N N . MET A 1 182 ? -4.256 -4.731 -5.883 1.00 96.19 182 MET A N 1
ATOM 1470 C CA . MET A 1 182 ? -5.389 -4.540 -4.974 1.00 96.19 182 MET A CA 1
ATOM 1471 C C . MET A 1 182 ? -6.636 -5.302 -5.444 1.00 96.19 182 MET A C 1
ATOM 1473 O O . MET A 1 182 ? -7.350 -5.887 -4.626 1.00 96.19 182 MET A O 1
ATOM 1477 N N . MET A 1 183 ? -6.884 -5.329 -6.756 1.00 92.12 183 MET A N 1
ATOM 1478 C CA . MET A 1 183 ? -7.953 -6.122 -7.363 1.00 92.12 183 MET A CA 1
ATOM 1479 C C . MET A 1 183 ? -7.737 -7.615 -7.119 1.00 92.12 183 MET A C 1
ATOM 1481 O O . MET A 1 183 ? -8.689 -8.299 -6.756 1.00 92.12 183 MET A O 1
ATOM 1485 N N . ASP A 1 184 ? -6.505 -8.115 -7.223 1.00 88.56 184 ASP A N 1
ATOM 1486 C CA . ASP A 1 184 ? -6.177 -9.511 -6.917 1.00 88.56 184 ASP A CA 1
ATOM 1487 C C . ASP A 1 184 ? -6.427 -9.856 -5.439 1.00 88.56 184 ASP A C 1
ATOM 1489 O O . ASP A 1 184 ? -6.996 -10.910 -5.132 1.00 88.56 184 ASP A O 1
ATOM 1493 N N . GLN A 1 185 ? -6.109 -8.943 -4.512 1.00 90.38 185 GLN A N 1
ATOM 1494 C CA . GLN A 1 185 ? -6.404 -9.149 -3.089 1.00 90.38 185 GLN A CA 1
ATOM 1495 C C . GLN A 1 185 ? -7.918 -9.221 -2.837 1.00 90.38 185 GLN A C 1
ATOM 1497 O O . GLN A 1 185 ? -8.400 -10.122 -2.147 1.00 90.38 185 GLN A O 1
ATOM 1502 N N . LEU A 1 186 ? -8.682 -8.294 -3.419 1.00 91.44 186 LEU A N 1
ATOM 1503 C CA . LEU A 1 186 ? -10.134 -8.202 -3.252 1.00 91.44 186 LEU A CA 1
ATOM 1504 C C . LEU A 1 186 ? -10.887 -9.337 -3.972 1.00 91.44 186 LEU A C 1
ATOM 1506 O O . LEU A 1 186 ? -11.841 -9.891 -3.423 1.00 91.44 186 LEU A O 1
ATOM 1510 N N . ALA A 1 187 ? -10.438 -9.759 -5.152 1.00 86.19 187 ALA A N 1
ATOM 1511 C CA . ALA A 1 187 ? -11.014 -10.900 -5.858 1.00 86.19 187 ALA A CA 1
ATOM 1512 C C . ALA A 1 187 ? -10.783 -12.215 -5.106 1.00 86.19 187 ALA A C 1
ATOM 1514 O O . ALA A 1 187 ? -11.687 -13.050 -5.053 1.00 86.19 187 ALA A O 1
ATOM 1515 N N . SER A 1 188 ? -9.643 -12.366 -4.415 1.00 81.88 188 SER A N 1
ATOM 1516 C CA . SER A 1 188 ? -9.368 -13.547 -3.579 1.00 81.88 188 SER A CA 1
ATOM 1517 C C . SER A 1 188 ? -10.373 -13.773 -2.437 1.00 81.88 188 SER A C 1
ATOM 1519 O O . SER A 1 188 ? -10.442 -14.873 -1.888 1.00 81.88 188 SER A O 1
ATOM 1521 N N . ILE A 1 189 ? -11.188 -12.763 -2.105 1.00 87.44 189 ILE A N 1
ATOM 1522 C CA . ILE A 1 189 ? -12.215 -12.819 -1.053 1.00 87.44 189 ILE A CA 1
ATOM 1523 C C . ILE A 1 189 ? -13.654 -12.667 -1.574 1.00 87.44 189 ILE A C 1
ATOM 1525 O O . ILE A 1 189 ? -14.576 -12.575 -0.753 1.00 87.44 189 ILE A O 1
ATOM 1529 N N . GLY A 1 190 ? -13.844 -12.675 -2.901 1.00 84.12 190 GLY A N 1
ATOM 1530 C CA . GLY A 1 190 ? -15.151 -12.651 -3.568 1.00 84.12 190 GLY A CA 1
ATOM 1531 C C . GLY A 1 190 ? -15.629 -11.284 -4.071 1.00 84.12 190 GLY A C 1
ATOM 1532 O O . GLY A 1 190 ? -16.834 -11.100 -4.216 1.00 84.12 190 GLY A O 1
ATOM 1533 N N . VAL A 1 191 ? -14.735 -10.313 -4.300 1.00 87.12 191 VAL A N 1
ATOM 1534 C CA . VAL A 1 191 ? -15.090 -9.049 -4.974 1.00 87.12 191 VAL A CA 1
ATOM 1535 C C . VAL A 1 191 ? -14.927 -9.193 -6.487 1.00 87.12 191 VAL A C 1
ATOM 1537 O O . VAL A 1 191 ? -13.851 -9.532 -6.974 1.00 87.12 191 VAL A O 1
ATOM 1540 N N . GLU A 1 192 ? -15.990 -8.899 -7.227 1.00 84.69 192 GLU A N 1
ATOM 1541 C CA . GLU A 1 192 ? -15.995 -8.868 -8.692 1.00 84.69 192 GLU A CA 1
ATOM 1542 C C . GLU A 1 192 ? -15.732 -7.446 -9.214 1.00 84.69 192 GLU A C 1
ATOM 1544 O O . GLU A 1 192 ? -16.038 -6.456 -8.544 1.00 84.69 192 GLU A O 1
ATOM 1549 N N . PHE A 1 193 ? -15.174 -7.340 -10.423 1.00 83.94 193 PHE A N 1
ATOM 1550 C CA . PHE A 1 193 ? -14.826 -6.071 -11.066 1.00 83.94 193 PHE A CA 1
ATOM 1551 C C . PHE A 1 193 ? -15.467 -5.969 -12.454 1.00 83.94 193 PHE A C 1
ATOM 1553 O O . PHE A 1 193 ? -15.534 -6.950 -13.187 1.00 83.94 193 PHE A O 1
ATOM 1560 N N . ASP A 1 194 ? -15.916 -4.767 -12.829 1.00 84.50 194 ASP A N 1
ATOM 1561 C CA . ASP A 1 194 ? -16.494 -4.506 -14.152 1.00 84.50 194 ASP A CA 1
ATOM 1562 C C . ASP A 1 194 ? -15.422 -4.582 -15.253 1.00 84.50 194 ASP A C 1
ATOM 1564 O O . ASP A 1 194 ? -14.571 -3.694 -15.373 1.00 84.50 194 ASP A O 1
ATOM 1568 N N . GLU A 1 195 ? -15.496 -5.616 -16.092 1.00 75.94 195 GLU A N 1
ATOM 1569 C CA . GLU A 1 195 ? -14.583 -5.849 -17.219 1.00 75.94 195 GLU A CA 1
ATOM 1570 C C . GLU A 1 195 ? -14.474 -4.632 -18.149 1.00 75.94 195 GLU A C 1
ATOM 1572 O O . GLU A 1 195 ? -13.383 -4.284 -18.611 1.00 75.94 195 GLU A O 1
ATOM 1577 N N . ALA A 1 196 ? -15.584 -3.922 -18.384 1.00 78.44 196 ALA A N 1
ATOM 1578 C CA . ALA A 1 196 ? -15.584 -2.737 -19.232 1.00 78.44 196 ALA A CA 1
ATOM 1579 C C . ALA A 1 196 ? -14.764 -1.588 -18.619 1.00 78.44 196 ALA A C 1
ATOM 1581 O O . ALA A 1 196 ? -14.187 -0.785 -19.355 1.00 78.44 196 ALA A O 1
ATOM 1582 N N . SER A 1 197 ? -14.699 -1.478 -17.291 1.00 81.38 197 SER A N 1
ATOM 1583 C CA . SER A 1 197 ? -13.869 -0.496 -16.582 1.00 81.38 197 SER A CA 1
ATOM 1584 C C . SER A 1 197 ? -12.386 -0.840 -16.677 1.00 81.38 197 SER A C 1
ATOM 1586 O O . SER A 1 197 ? -11.579 0.053 -16.944 1.00 81.38 197 SER A O 1
ATOM 1588 N N . ILE A 1 198 ? -12.039 -2.125 -16.569 1.00 78.31 198 ILE A N 1
ATOM 1589 C CA . ILE A 1 198 ? -10.669 -2.631 -16.756 1.00 78.31 198 ILE A CA 1
ATOM 1590 C C . ILE A 1 198 ? -10.191 -2.349 -18.190 1.00 78.31 198 ILE A C 1
ATOM 1592 O O . ILE A 1 198 ? -9.119 -1.778 -18.393 1.00 78.31 198 ILE A O 1
ATOM 1596 N N . ALA A 1 199 ? -11.026 -2.643 -19.190 1.00 75.44 199 ALA A N 1
ATOM 1597 C CA . ALA A 1 199 ? -10.750 -2.339 -20.595 1.00 75.44 199 ALA A CA 1
ATOM 1598 C C . ALA A 1 199 ? -10.480 -0.840 -20.838 1.00 75.44 199 ALA A C 1
ATOM 1600 O O . ALA A 1 199 ? -9.543 -0.479 -21.553 1.00 75.44 199 ALA A O 1
ATOM 1601 N N . ARG A 1 200 ? -11.270 0.050 -20.215 1.00 81.06 200 ARG A N 1
ATOM 1602 C CA . ARG A 1 200 ? -11.075 1.510 -20.317 1.00 81.06 200 ARG A CA 1
ATOM 1603 C C . ARG A 1 200 ? -9.771 1.978 -19.668 1.00 81.06 200 ARG A C 1
ATOM 1605 O O . ARG A 1 200 ? -9.147 2.886 -20.208 1.00 81.06 200 ARG A O 1
ATOM 1612 N N . MET A 1 201 ? -9.353 1.373 -18.555 1.00 81.50 201 MET A N 1
ATOM 1613 C CA . MET A 1 201 ? -8.081 1.678 -17.883 1.00 81.50 201 MET A CA 1
ATOM 1614 C C . MET A 1 201 ? -6.875 1.366 -18.783 1.00 81.50 201 MET A C 1
ATOM 1616 O O . MET A 1 201 ? -5.992 2.210 -18.941 1.00 81.50 201 MET A O 1
ATOM 1620 N N . ILE A 1 202 ? -6.866 0.191 -19.419 1.00 74.56 202 ILE A N 1
ATOM 1621 C CA . ILE A 1 202 ? -5.797 -0.236 -20.339 1.00 74.56 202 ILE A CA 1
ATOM 1622 C C . ILE A 1 202 ? -5.731 0.700 -21.556 1.00 74.56 202 ILE A C 1
ATOM 1624 O O . ILE A 1 202 ? -4.687 1.289 -21.830 1.00 74.56 202 ILE A O 1
ATOM 1628 N N . ALA A 1 203 ? -6.867 0.929 -22.223 1.00 76.50 203 ALA A N 1
ATOM 1629 C CA . ALA A 1 203 ? -6.935 1.808 -23.393 1.00 76.50 203 ALA A CA 1
ATOM 1630 C C . ALA A 1 203 ? -6.595 3.280 -23.070 1.00 76.50 203 ALA A C 1
ATOM 1632 O O . ALA A 1 203 ? -6.133 4.022 -23.939 1.00 76.50 203 ALA A O 1
ATOM 1633 N N . HIS A 1 204 ? -6.816 3.730 -21.828 1.00 80.88 204 HIS A N 1
ATOM 1634 C CA . HIS A 1 204 ? -6.386 5.054 -21.378 1.00 80.88 204 HIS A CA 1
ATOM 1635 C C . HIS A 1 204 ? -4.859 5.157 -21.300 1.00 80.88 204 HIS A C 1
ATOM 1637 O O . HIS A 1 204 ? -4.304 6.128 -21.811 1.00 80.88 204 HIS A O 1
ATOM 1643 N N . LEU A 1 205 ? -4.186 4.150 -20.730 1.00 75.75 205 LEU A N 1
ATOM 1644 C CA . LEU A 1 205 ? -2.726 4.117 -20.608 1.00 75.75 205 LEU A CA 1
ATOM 1645 C C . LEU A 1 205 ? -2.039 4.176 -21.980 1.00 75.75 205 LEU A C 1
ATOM 1647 O O . LEU A 1 205 ? -1.168 5.017 -22.204 1.00 75.75 205 LEU A O 1
ATOM 1651 N N . GLU A 1 206 ? -2.480 3.339 -22.922 1.00 74.31 206 GLU A N 1
ATOM 1652 C CA . GLU A 1 206 ? -1.986 3.357 -24.304 1.00 74.31 206 GLU A CA 1
ATOM 1653 C C . GLU A 1 206 ? -2.179 4.736 -24.944 1.00 74.31 206 GLU A C 1
ATOM 1655 O O . GLU A 1 206 ? -1.246 5.294 -25.527 1.00 74.31 206 GLU A O 1
ATOM 1660 N N . LYS A 1 207 ? -3.376 5.321 -24.804 1.00 77.94 207 LYS A N 1
ATOM 1661 C CA . LYS A 1 207 ? -3.702 6.640 -25.359 1.00 77.94 207 LYS A CA 1
ATOM 1662 C C . LYS A 1 207 ? -2.856 7.759 -24.750 1.00 77.94 207 LYS A C 1
ATOM 1664 O O . LYS A 1 207 ? -2.518 8.697 -25.470 1.00 77.94 207 LYS A O 1
ATOM 1669 N N . THR A 1 208 ? -2.517 7.686 -23.463 1.00 76.81 208 THR A N 1
ATOM 1670 C CA . THR A 1 208 ? -1.592 8.636 -22.830 1.00 76.81 208 THR A CA 1
ATOM 1671 C C . THR A 1 208 ? -0.212 8.549 -23.472 1.00 76.81 208 THR A C 1
ATOM 1673 O O . THR A 1 208 ? 0.288 9.569 -23.940 1.00 76.81 208 THR A O 1
ATOM 1676 N N . TYR A 1 209 ? 0.394 7.361 -23.558 1.00 72.75 209 TYR A N 1
ATOM 1677 C CA . TYR A 1 209 ? 1.751 7.237 -24.104 1.00 72.75 209 TYR A CA 1
ATOM 1678 C C . TYR A 1 209 ? 1.849 7.663 -25.575 1.00 72.75 209 TYR A C 1
ATOM 1680 O O . TYR A 1 209 ? 2.804 8.347 -25.939 1.00 72.75 209 TYR A O 1
ATOM 1688 N N . HIS A 1 210 ? 0.842 7.361 -26.402 1.00 75.38 210 HIS A N 1
ATOM 1689 C CA . HIS A 1 210 ? 0.794 7.862 -27.782 1.00 75.38 210 HIS A CA 1
ATOM 1690 C C . HIS A 1 210 ? 0.732 9.399 -27.837 1.00 75.38 210 HIS A C 1
ATOM 1692 O O . HIS A 1 210 ? 1.524 10.015 -28.544 1.00 75.38 210 HIS A O 1
ATOM 1698 N N . LYS A 1 211 ? -0.123 10.039 -27.026 1.00 75.50 211 LYS A N 1
ATOM 1699 C CA . LYS A 1 211 ? -0.182 11.511 -26.934 1.00 75.50 211 LYS A CA 1
ATOM 1700 C C . LYS A 1 211 ? 1.113 12.146 -26.431 1.00 75.50 211 LYS A C 1
ATOM 1702 O O . LYS A 1 211 ? 1.425 13.266 -26.824 1.00 75.50 211 LYS A O 1
ATOM 1707 N N . LEU A 1 212 ? 1.820 11.502 -25.503 1.00 69.06 212 LEU A N 1
ATOM 1708 C CA . LEU A 1 212 ? 3.099 12.009 -24.999 1.00 69.06 212 LEU A CA 1
ATOM 1709 C C . LEU A 1 212 ? 4.153 11.982 -26.113 1.00 69.06 212 LEU A C 1
ATOM 1711 O O . LEU A 1 212 ? 4.810 12.995 -26.340 1.00 69.06 212 LEU A O 1
ATOM 1715 N N . ALA A 1 213 ? 4.221 10.890 -26.880 1.00 67.62 213 ALA A N 1
ATOM 1716 C CA . ALA A 1 213 ? 5.091 10.790 -28.051 1.00 67.62 213 ALA A CA 1
ATOM 1717 C C . ALA A 1 213 ? 4.754 11.824 -29.148 1.00 67.62 213 ALA A C 1
ATOM 1719 O O . ALA A 1 213 ? 5.666 12.376 -29.758 1.00 67.62 213 ALA A O 1
ATOM 1720 N N . GLU A 1 214 ? 3.469 12.131 -29.365 1.00 69.69 214 GLU A N 1
ATOM 1721 C CA . GLU A 1 214 ? 3.026 13.209 -30.268 1.00 69.69 214 GLU A CA 1
ATOM 1722 C C . GLU A 1 214 ? 3.421 14.613 -29.763 1.00 69.69 214 GLU A C 1
ATOM 1724 O O . GLU A 1 214 ? 3.843 15.456 -30.552 1.00 69.69 214 GLU A O 1
ATOM 1729 N N . LYS A 1 215 ? 3.284 14.885 -28.454 1.00 61.22 215 LYS A N 1
ATOM 1730 C CA . LYS A 1 215 ? 3.566 16.203 -27.845 1.00 61.22 215 LYS A CA 1
ATOM 1731 C C . LYS A 1 215 ? 5.051 16.568 -27.834 1.00 61.22 215 LYS A C 1
ATOM 1733 O O . LYS A 1 215 ? 5.367 17.753 -27.894 1.00 61.22 215 LYS A O 1
ATOM 1738 N N . GLU A 1 216 ? 5.945 15.594 -27.681 1.00 56.94 216 GLU A N 1
ATOM 1739 C CA . GLU A 1 216 ? 7.380 15.854 -27.489 1.00 56.94 216 GLU A CA 1
ATOM 1740 C C . GLU A 1 216 ? 8.153 16.147 -28.794 1.00 56.94 216 GLU A C 1
ATOM 1742 O O . GLU A 1 216 ? 9.354 16.402 -28.726 1.00 56.94 216 GLU A O 1
ATOM 1747 N N . ASP A 1 217 ? 7.494 16.122 -29.967 1.00 41.12 217 ASP A N 1
ATOM 1748 C CA . ASP A 1 217 ? 8.120 16.230 -31.307 1.00 41.12 217 ASP A CA 1
ATOM 1749 C C . ASP A 1 217 ? 9.393 15.370 -31.411 1.00 41.12 217 ASP A C 1
ATOM 1751 O O . ASP A 1 217 ? 10.440 15.764 -31.941 1.00 41.12 217 ASP A O 1
ATOM 1755 N N . VAL A 1 218 ? 9.320 14.171 -30.816 1.00 40.03 218 VAL A N 1
ATOM 1756 C CA . VAL A 1 218 ? 10.454 13.261 -30.771 1.00 40.03 218 VAL A CA 1
ATOM 1757 C C . VAL A 1 218 ? 10.718 12.851 -32.204 1.00 40.03 218 VAL A C 1
ATOM 1759 O O . VAL A 1 218 ? 9.973 12.071 -32.801 1.00 40.03 218 VAL A O 1
ATOM 1762 N N . LYS A 1 219 ? 11.855 13.308 -32.731 1.00 33.81 219 LYS A N 1
ATOM 1763 C CA . LYS A 1 219 ? 12.597 12.547 -33.731 1.00 33.81 219 LYS A CA 1
ATOM 1764 C C . LYS A 1 219 ? 12.912 11.197 -33.106 1.00 33.81 219 LYS A C 1
ATOM 1766 O O . LYS A 1 219 ? 13.980 11.014 -32.520 1.00 33.81 219 LYS A O 1
ATOM 1771 N N . LEU A 1 220 ? 11.946 10.281 -33.215 1.00 34.22 220 LEU A N 1
ATOM 1772 C CA . LEU A 1 220 ? 12.120 8.857 -32.992 1.00 34.22 220 LEU A CA 1
ATOM 1773 C C . LEU A 1 220 ? 13.457 8.507 -33.637 1.00 34.22 220 LEU A C 1
ATOM 1775 O O . LEU A 1 220 ? 13.681 8.958 -34.769 1.00 34.22 220 LEU A O 1
ATOM 1779 N N . PRO A 1 221 ? 14.363 7.786 -32.954 1.00 30.34 221 PRO A N 1
ATOM 1780 C CA . PRO A 1 221 ? 15.609 7.388 -33.578 1.00 30.34 221 PRO A CA 1
ATOM 1781 C C . PRO A 1 221 ? 15.240 6.616 -34.841 1.00 30.34 221 PRO A C 1
ATOM 1783 O O . PRO A 1 221 ? 14.764 5.484 -34.772 1.00 30.34 221 PRO A O 1
ATOM 1786 N N . HIS A 1 222 ? 15.391 7.264 -36.003 1.00 24.50 222 HIS A N 1
ATOM 1787 C CA . HIS A 1 222 ? 15.183 6.597 -37.275 1.00 24.50 222 HIS A CA 1
ATOM 1788 C C . HIS A 1 222 ? 16.067 5.354 -37.234 1.00 24.50 222 HIS A C 1
ATOM 1790 O O . HIS A 1 222 ? 17.233 5.497 -36.840 1.00 24.50 222 HIS A O 1
ATOM 1796 N N . PRO A 1 223 ? 15.560 4.167 -37.621 1.00 26.81 223 PRO A N 1
ATOM 1797 C CA . PRO A 1 223 ? 16.407 2.995 -37.728 1.00 26.81 223 PRO A CA 1
ATOM 1798 C C . PRO A 1 223 ? 17.567 3.400 -38.624 1.00 26.81 223 PRO A C 1
ATOM 1800 O O . PRO A 1 223 ? 17.377 3.741 -39.797 1.00 26.81 223 PRO A O 1
ATOM 1803 N N . VAL A 1 224 ? 18.757 3.491 -38.030 1.00 27.31 224 VAL A N 1
ATOM 1804 C CA . VAL A 1 224 ? 19.922 3.998 -38.736 1.00 27.31 224 VAL A CA 1
ATOM 1805 C C . VAL A 1 224 ? 20.220 2.952 -39.787 1.00 27.31 224 VAL A C 1
ATOM 1807 O O . VAL A 1 224 ? 20.806 1.916 -39.479 1.00 27.31 224 VAL A O 1
ATOM 1810 N N . ASN A 1 225 ? 19.817 3.236 -41.026 1.00 31.39 225 ASN A N 1
ATOM 1811 C CA . ASN A 1 225 ? 20.075 2.407 -42.195 1.00 31.39 225 ASN A CA 1
ATOM 1812 C C . ASN A 1 225 ? 21.557 2.518 -42.587 1.00 31.39 225 ASN A C 1
ATOM 1814 O O . ASN A 1 225 ? 21.933 2.918 -43.689 1.00 31.39 225 ASN A O 1
ATOM 1818 N N . LYS A 1 226 ? 22.426 2.174 -41.633 1.00 31.73 226 LYS A N 1
ATOM 1819 C CA . LYS A 1 226 ? 23.747 1.640 -41.895 1.00 31.73 226 LYS A CA 1
ATOM 1820 C C . LYS A 1 226 ? 23.495 0.280 -42.522 1.00 31.73 226 LYS A C 1
ATOM 1822 O O . LYS A 1 226 ? 23.438 -0.730 -41.824 1.00 31.73 226 LYS A O 1
ATOM 1827 N N . GLN A 1 227 ? 23.410 0.269 -43.850 1.00 26.38 227 GLN A N 1
ATOM 1828 C CA . GLN A 1 227 ? 23.842 -0.905 -44.593 1.00 26.38 227 GLN A CA 1
ATOM 1829 C C . GLN A 1 227 ? 25.157 -1.388 -43.960 1.00 26.38 227 GLN A C 1
ATOM 1831 O O . GLN A 1 227 ? 26.033 -0.548 -43.695 1.00 26.38 227 GLN A O 1
ATOM 1836 N N . PRO A 1 228 ? 25.299 -2.686 -43.650 1.00 29.66 228 PRO A N 1
ATOM 1837 C CA . PRO A 1 228 ? 26.506 -3.184 -43.020 1.00 29.66 228 PRO A CA 1
ATOM 1838 C C . PRO A 1 228 ? 27.684 -2.881 -43.944 1.00 29.66 228 PRO A C 1
ATOM 1840 O O . PRO A 1 228 ? 27.810 -3.459 -45.024 1.00 29.66 228 PRO A O 1
ATOM 1843 N N . ARG A 1 229 ? 28.552 -1.950 -43.528 1.00 26.11 229 ARG A N 1
ATOM 1844 C CA . ARG A 1 229 ? 29.846 -1.782 -44.188 1.00 26.11 229 ARG A CA 1
ATOM 1845 C C . ARG A 1 229 ? 30.575 -3.118 -44.048 1.00 26.11 229 ARG A C 1
ATOM 1847 O O . ARG A 1 229 ? 30.627 -3.621 -42.923 1.00 26.11 229 ARG A O 1
ATOM 1854 N N . PRO A 1 230 ? 31.101 -3.700 -45.139 1.00 25.77 230 PRO A N 1
ATOM 1855 C CA . PRO A 1 230 ? 31.766 -4.988 -45.061 1.00 25.77 230 PRO A CA 1
ATOM 1856 C C . PRO A 1 230 ? 32.937 -4.873 -44.089 1.00 25.77 230 PRO A C 1
ATOM 1858 O O . PRO A 1 230 ? 33.875 -4.105 -44.311 1.00 25.77 230 PRO A O 1
ATOM 1861 N N . VAL A 1 231 ? 32.859 -5.619 -42.987 1.00 28.25 231 VAL A N 1
ATOM 1862 C CA . VAL A 1 231 ? 33.991 -5.789 -42.082 1.00 28.25 231 VAL A CA 1
ATOM 1863 C C . VAL A 1 231 ? 34.998 -6.646 -42.834 1.00 28.25 231 VAL A C 1
ATOM 1865 O O . VAL A 1 231 ? 34.766 -7.833 -43.063 1.00 28.25 231 VAL A O 1
ATOM 1868 N N . GLY A 1 232 ? 36.089 -6.020 -43.271 1.00 25.89 232 GLY A N 1
ATOM 1869 C CA . GLY A 1 232 ? 37.213 -6.707 -43.893 1.00 25.89 232 GLY A CA 1
ATOM 1870 C C . GLY A 1 232 ? 37.924 -7.589 -42.872 1.00 25.89 232 GLY A C 1
ATOM 1871 O O . GLY A 1 232 ? 38.920 -7.174 -42.289 1.00 25.89 232 GLY A O 1
ATOM 1872 N N . ASN A 1 233 ? 37.406 -8.795 -42.649 1.00 27.84 233 ASN A N 1
ATOM 1873 C CA . ASN A 1 233 ? 38.094 -9.831 -41.890 1.00 27.84 233 ASN A CA 1
ATOM 1874 C C . ASN A 1 233 ? 39.295 -10.325 -42.698 1.00 27.84 233 ASN A C 1
ATOM 1876 O O . ASN A 1 233 ? 39.111 -10.999 -43.710 1.00 27.84 233 ASN A O 1
ATOM 1880 N N . LEU A 1 234 ? 40.510 -10.040 -42.230 1.00 26.56 234 LEU A N 1
ATOM 1881 C CA . LEU A 1 234 ? 41.739 -10.602 -42.789 1.00 26.56 234 LEU A CA 1
ATOM 1882 C C . LEU A 1 234 ? 42.814 -10.777 -41.704 1.00 26.56 234 LEU A C 1
ATOM 1884 O O . LEU A 1 234 ? 43.809 -10.072 -41.694 1.00 26.56 234 LEU A O 1
ATOM 1888 N N . GLU A 1 235 ? 42.608 -11.756 -40.817 1.00 26.67 235 GLU A N 1
ATOM 1889 C CA . GLU A 1 235 ? 43.683 -12.550 -40.188 1.00 26.67 235 GLU A CA 1
ATOM 1890 C C . GLU A 1 235 ? 43.142 -13.932 -39.769 1.00 26.67 235 GLU A C 1
ATOM 1892 O O . GLU A 1 235 ? 42.942 -14.201 -38.589 1.00 26.67 235 GLU A O 1
ATOM 1897 N N . ALA A 1 236 ? 42.858 -14.809 -40.748 1.00 26.66 236 ALA A N 1
ATOM 1898 C CA . ALA A 1 236 ? 42.694 -16.259 -40.524 1.00 26.66 236 ALA A CA 1
ATOM 1899 C C . ALA A 1 236 ? 42.651 -17.109 -41.824 1.00 26.66 236 ALA A C 1
ATOM 1901 O O . ALA A 1 236 ? 41.793 -17.979 -41.924 1.00 26.66 236 ALA A O 1
ATOM 1902 N N . ALA A 1 237 ? 43.528 -16.883 -42.821 1.00 24.73 237 ALA A N 1
ATOM 1903 C CA . ALA A 1 237 ? 43.887 -17.886 -43.857 1.00 24.73 237 ALA A CA 1
ATOM 1904 C C . ALA A 1 237 ? 44.875 -17.338 -44.913 1.00 24.73 237 ALA A C 1
ATOM 1906 O O . ALA A 1 237 ? 44.445 -16.853 -45.955 1.00 24.73 237 ALA A O 1
ATOM 1907 N N . ALA A 1 238 ? 46.190 -17.466 -44.685 1.00 26.23 238 ALA A N 1
ATOM 1908 C CA . ALA A 1 238 ? 47.203 -17.369 -45.751 1.00 26.23 238 ALA A CA 1
ATOM 1909 C C . ALA A 1 238 ? 48.562 -17.991 -45.354 1.00 26.23 238 ALA A C 1
ATOM 1911 O O . ALA A 1 238 ? 49.616 -17.383 -45.518 1.00 26.23 238 ALA A O 1
ATOM 1912 N N . ILE A 1 239 ? 48.566 -19.240 -44.871 1.00 29.30 239 ILE A N 1
ATOM 1913 C CA . ILE A 1 239 ? 49.736 -20.098 -45.119 1.00 29.30 239 ILE A CA 1
ATOM 1914 C C . ILE A 1 239 ? 49.590 -20.571 -46.565 1.00 29.30 239 ILE A C 1
ATOM 1916 O O . ILE A 1 239 ? 48.803 -21.481 -46.803 1.00 29.30 239 ILE A O 1
ATOM 1920 N N . LEU A 1 240 ? 50.276 -19.906 -47.504 1.00 26.84 240 LEU A N 1
ATOM 1921 C CA . LEU A 1 240 ? 50.746 -20.382 -48.822 1.00 26.84 240 LEU A CA 1
ATOM 1922 C C . LEU A 1 240 ? 51.269 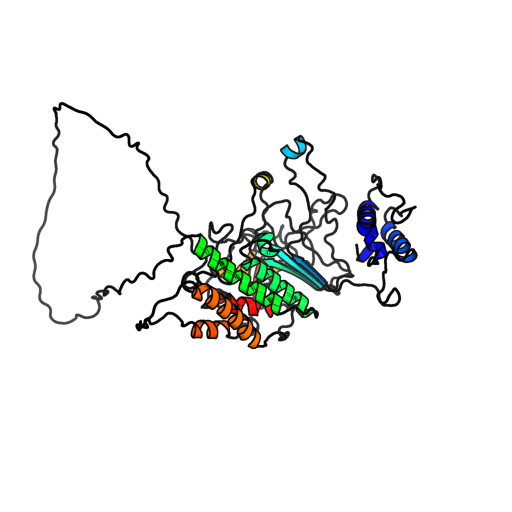-19.185 -49.648 1.00 26.84 240 LEU A C 1
ATOM 1924 O O . LEU A 1 240 ? 50.813 -18.062 -49.468 1.00 26.84 240 LEU A O 1
ATOM 1928 N N . SER A 1 241 ? 52.232 -19.446 -50.544 1.00 26.00 241 SER A N 1
ATOM 1929 C CA . SER A 1 241 ? 52.970 -18.472 -51.383 1.00 26.00 241 SER A CA 1
ATOM 1930 C C . SER A 1 241 ? 53.627 -17.300 -50.634 1.00 26.00 241 SER A C 1
ATOM 1932 O O . SER A 1 241 ? 53.036 -16.239 -50.464 1.00 26.00 241 SER A O 1
ATOM 1934 N N . GLY A 1 242 ? 54.892 -17.469 -50.241 1.00 27.38 242 GLY A N 1
ATOM 1935 C CA . GLY A 1 242 ? 55.735 -16.352 -49.800 1.00 27.38 242 GLY A CA 1
ATOM 1936 C C . GLY A 1 242 ? 56.534 -15.733 -50.951 1.00 27.38 242 GLY A C 1
ATOM 1937 O O . GLY A 1 242 ? 56.810 -16.423 -51.926 1.00 27.38 242 GLY A O 1
ATOM 1938 N N . VAL A 1 243 ? 56.952 -14.474 -50.784 1.00 28.19 243 VAL A N 1
ATOM 1939 C CA . VAL A 1 243 ? 58.173 -13.837 -51.325 1.00 28.19 243 VAL A CA 1
ATOM 1940 C C . VAL A 1 243 ? 58.480 -12.633 -50.411 1.00 28.19 243 VAL A C 1
ATOM 1942 O O . VAL A 1 243 ? 57.572 -11.900 -50.035 1.00 28.19 243 VAL A O 1
ATOM 1945 N N . ASN A 1 244 ? 59.753 -12.442 -50.060 1.00 27.12 244 ASN A N 1
ATOM 1946 C CA . ASN A 1 244 ? 60.323 -11.236 -49.432 1.00 27.12 244 ASN A CA 1
ATOM 1947 C C . ASN A 1 244 ? 61.178 -10.533 -50.515 1.00 27.12 244 ASN A C 1
ATOM 1949 O O . ASN A 1 244 ? 61.755 -11.275 -51.322 1.00 27.12 244 ASN A O 1
ATOM 1953 N N . PRO A 1 245 ? 61.265 -9.184 -50.610 1.00 37.72 245 PRO A N 1
ATOM 1954 C CA . PRO A 1 245 ? 62.366 -8.493 -49.904 1.00 37.72 245 PRO A CA 1
ATOM 1955 C C . PRO A 1 245 ? 62.178 -6.991 -49.521 1.00 37.72 245 PRO A C 1
ATOM 1957 O O . PRO A 1 245 ? 61.663 -6.196 -50.298 1.00 37.72 245 PRO A O 1
ATOM 1960 N N . ASP A 1 246 ? 62.736 -6.634 -48.355 1.00 27.03 246 ASP A N 1
ATOM 1961 C CA . ASP A 1 246 ? 63.642 -5.501 -48.015 1.00 27.03 246 ASP A CA 1
ATOM 1962 C C . ASP A 1 246 ? 63.411 -3.997 -48.352 1.00 27.03 246 ASP A C 1
ATOM 1964 O O . ASP A 1 246 ? 62.861 -3.598 -49.372 1.00 27.03 246 ASP A O 1
ATOM 1968 N N . ALA A 1 247 ? 64.061 -3.186 -47.485 1.00 28.94 247 ALA A N 1
ATOM 1969 C CA . ALA A 1 247 ? 64.369 -1.737 -47.512 1.00 28.94 247 ALA A CA 1
ATOM 1970 C C . ALA A 1 247 ? 63.231 -0.738 -47.165 1.00 28.94 247 ALA A C 1
ATOM 1972 O O . ALA A 1 247 ? 62.092 -0.910 -47.573 1.00 28.94 247 ALA A O 1
ATOM 1973 N N . GLY A 1 248 ? 63.467 0.364 -46.429 1.00 26.16 248 GLY A N 1
ATOM 1974 C CA . GLY A 1 248 ? 64.672 0.827 -45.714 1.00 26.16 248 GLY A CA 1
ATOM 1975 C C . GLY A 1 248 ? 64.552 2.293 -45.223 1.00 26.16 248 GLY A C 1
ATOM 1976 O O . GLY A 1 248 ? 63.799 3.060 -45.808 1.00 26.16 248 GLY A O 1
ATOM 1977 N N . GLU A 1 249 ? 65.336 2.665 -44.193 1.00 28.34 249 GLU A N 1
ATOM 1978 C CA . GLU A 1 249 ? 65.643 4.050 -43.726 1.00 28.34 249 GLU A CA 1
ATOM 1979 C C . GLU A 1 249 ? 64.500 4.942 -43.154 1.00 28.34 249 GLU A C 1
ATOM 1981 O O . GLU A 1 249 ? 63.323 4.651 -43.312 1.00 28.34 249 GLU A O 1
ATOM 1986 N N . LYS A 1 250 ? 64.760 6.123 -42.554 1.00 27.12 250 LYS A N 1
ATOM 1987 C CA . LYS A 1 250 ? 65.536 6.569 -41.354 1.00 27.12 250 LYS A CA 1
ATOM 1988 C C . LYS A 1 250 ? 65.508 8.125 -41.297 1.00 27.12 250 LYS A C 1
ATOM 1990 O O . LYS A 1 250 ? 65.596 8.743 -42.347 1.00 27.12 250 LYS A O 1
ATOM 1995 N N . ALA A 1 251 ? 65.560 8.719 -40.086 1.00 27.75 251 ALA A N 1
ATOM 1996 C CA . ALA A 1 251 ? 65.800 10.162 -39.780 1.00 27.75 251 ALA A CA 1
ATOM 1997 C C . ALA A 1 251 ? 64.750 11.186 -40.308 1.00 27.75 251 ALA A C 1
ATOM 1999 O O . ALA A 1 251 ? 63.954 10.847 -41.172 1.00 27.75 251 ALA A O 1
ATOM 2000 N N . GLY A 1 252 ? 64.626 12.439 -39.830 1.00 26.42 252 GLY A N 1
ATOM 2001 C CA . GLY A 1 252 ? 65.211 13.232 -38.716 1.00 26.42 252 GLY A CA 1
ATOM 2002 C C . GLY A 1 252 ? 64.374 14.539 -38.555 1.00 26.42 252 GLY A C 1
ATOM 2003 O O . GLY A 1 252 ? 63.713 14.927 -39.510 1.00 26.42 252 GLY A O 1
ATOM 2004 N N . SER A 1 253 ? 64.091 15.065 -37.351 1.00 25.11 253 SER A N 1
ATOM 2005 C CA . SER A 1 253 ? 64.840 16.089 -36.567 1.00 25.11 253 SER A CA 1
ATOM 2006 C C . SER A 1 253 ? 64.721 17.570 -37.022 1.00 25.11 253 SER A C 1
ATOM 2008 O O . SER A 1 253 ? 64.976 17.857 -38.181 1.00 25.11 253 SER A O 1
ATOM 2010 N N . GLU A 1 254 ? 64.475 18.471 -36.042 1.00 27.00 254 GLU A N 1
ATOM 2011 C CA . GLU A 1 254 ? 64.718 19.952 -36.025 1.00 27.00 254 GLU A CA 1
ATOM 2012 C C . GLU A 1 254 ? 63.759 20.858 -36.860 1.00 27.00 254 GLU A C 1
ATOM 2014 O O . GLU A 1 254 ? 63.413 20.525 -37.985 1.00 27.00 254 GLU A O 1
ATOM 2019 N N . SER A 1 255 ? 63.027 21.838 -36.281 1.00 25.34 255 SER A N 1
ATOM 2020 C CA . SER A 1 255 ? 63.381 23.199 -35.759 1.00 25.34 255 SER A CA 1
ATOM 2021 C C . SER A 1 255 ? 63.662 24.230 -36.894 1.00 25.34 255 SER A C 1
ATOM 2023 O O . SER A 1 255 ? 64.082 23.820 -37.966 1.00 25.34 255 SER A O 1
ATOM 2025 N N . SER A 1 256 ? 63.400 25.550 -36.823 1.00 26.30 256 SER A N 1
ATOM 2026 C CA . SER A 1 256 ? 63.010 26.489 -35.747 1.00 26.30 256 SER A CA 1
ATOM 2027 C C . SER A 1 256 ? 62.397 27.816 -36.306 1.00 26.30 256 SER A C 1
ATOM 2029 O O . SER A 1 256 ? 62.462 28.052 -37.506 1.00 26.30 256 SER A O 1
ATOM 2031 N N . ASP A 1 257 ? 61.832 28.655 -35.417 1.00 26.83 257 ASP A N 1
ATOM 2032 C CA . ASP A 1 257 ? 61.741 30.147 -35.382 1.00 26.83 257 ASP A CA 1
ATOM 2033 C C . ASP A 1 257 ? 61.288 31.045 -36.574 1.00 26.83 257 ASP A C 1
ATOM 2035 O O . ASP A 1 257 ? 61.599 30.817 -37.738 1.00 26.83 257 ASP A O 1
ATOM 2039 N N . GLY A 1 258 ? 60.651 32.190 -36.242 1.00 26.91 258 GLY A N 1
ATOM 2040 C CA . GLY A 1 258 ? 60.530 33.373 -37.127 1.00 26.91 258 GLY A CA 1
ATOM 2041 C C . GLY A 1 258 ? 59.312 34.292 -36.881 1.00 26.91 258 GLY A C 1
ATOM 2042 O O . GLY A 1 258 ? 58.200 33.948 -37.272 1.00 26.91 258 GLY A O 1
ATOM 2043 N N . GLU A 1 259 ? 59.515 35.470 -36.271 1.00 28.27 259 GLU A N 1
ATOM 2044 C CA . GLU A 1 259 ? 58.483 36.497 -35.976 1.00 28.27 259 GLU A CA 1
ATOM 2045 C C . GLU A 1 259 ? 58.353 37.619 -37.050 1.00 28.27 259 GLU A C 1
ATOM 2047 O O . GLU A 1 259 ? 59.074 37.635 -38.044 1.00 28.27 259 GLU A O 1
ATOM 2052 N N . ASP A 1 260 ? 57.463 38.591 -36.768 1.00 27.78 260 ASP A N 1
ATOM 2053 C CA . ASP A 1 260 ? 57.258 39.922 -37.388 1.00 27.78 260 ASP A CA 1
ATOM 2054 C C . ASP A 1 260 ? 56.546 40.032 -38.764 1.00 27.78 260 ASP A C 1
ATOM 2056 O O . ASP A 1 260 ? 56.720 39.223 -39.665 1.00 27.78 260 ASP A O 1
ATOM 2060 N N . GLY A 1 261 ? 55.725 41.063 -39.043 1.00 25.84 261 GLY A N 1
ATOM 2061 C CA . GLY A 1 261 ? 55.207 42.134 -38.171 1.00 25.84 261 GLY A CA 1
ATOM 2062 C C . GLY A 1 261 ? 54.915 43.467 -38.902 1.00 25.84 261 GLY A C 1
ATOM 2063 O O . GLY A 1 261 ? 55.841 44.079 -39.431 1.00 25.84 261 GLY A O 1
ATOM 2064 N N . ARG A 1 262 ? 53.669 43.988 -38.791 1.00 27.95 262 ARG A N 1
ATOM 2065 C CA . ARG A 1 262 ? 53.116 45.261 -39.371 1.00 27.95 262 ARG A CA 1
ATOM 2066 C C . ARG A 1 262 ? 52.788 45.200 -40.885 1.00 27.95 262 ARG A C 1
ATOM 2068 O O . ARG A 1 262 ? 53.509 44.570 -41.637 1.00 27.95 262 ARG A O 1
ATOM 2075 N N . GLY A 1 263 ? 51.745 45.840 -41.437 1.00 24.89 263 GLY A N 1
ATOM 2076 C CA . GLY A 1 263 ? 50.608 46.582 -40.859 1.00 24.89 263 GLY A CA 1
ATOM 2077 C C . GLY A 1 263 ? 50.285 47.888 -41.614 1.00 24.89 263 GLY A C 1
ATOM 2078 O O . GLY A 1 263 ? 51.122 48.780 -41.597 1.00 24.89 263 GLY A O 1
ATOM 2079 N N . CYS A 1 264 ? 49.090 48.025 -42.224 1.00 28.39 264 CYS A N 1
ATOM 2080 C CA . CYS A 1 264 ? 48.446 49.316 -42.570 1.00 28.39 264 CYS A CA 1
ATOM 2081 C C . CYS A 1 264 ? 47.018 49.142 -43.152 1.00 28.39 264 CYS A C 1
ATOM 2083 O O . CYS A 1 264 ? 46.826 48.376 -44.090 1.00 28.39 264 CYS A O 1
ATOM 2085 N N . CYS A 1 265 ? 46.040 49.906 -42.645 1.00 28.27 265 CYS A N 1
ATOM 2086 C CA . CYS A 1 265 ? 44.705 50.119 -43.250 1.00 28.27 265 CYS A CA 1
ATOM 2087 C C . CYS A 1 265 ? 44.605 51.570 -43.779 1.00 28.27 265 CYS A C 1
ATOM 2089 O O . CYS A 1 265 ? 45.464 52.381 -43.419 1.00 28.27 265 CYS A O 1
ATOM 2091 N N . PRO A 1 266 ? 43.571 51.945 -44.568 1.00 36.84 266 PRO A N 1
ATOM 2092 C CA . PRO A 1 266 ? 42.409 52.587 -43.917 1.00 36.84 266 PRO A CA 1
ATOM 2093 C C . PRO A 1 266 ? 41.020 52.428 -44.600 1.00 36.84 266 PRO A C 1
ATOM 2095 O O . PRO A 1 266 ? 40.908 52.458 -45.818 1.00 36.84 266 PRO A O 1
ATOM 2098 N N . GLY A 1 267 ? 39.956 52.434 -43.775 1.00 26.58 267 GLY A N 1
ATOM 2099 C CA . GLY A 1 267 ? 38.576 52.843 -44.128 1.00 26.58 267 GLY A CA 1
ATOM 2100 C C . GLY A 1 267 ? 37.679 51.829 -44.877 1.00 26.58 267 GLY A C 1
ATOM 2101 O O . GLY A 1 267 ? 38.087 51.263 -45.878 1.00 26.58 267 GLY A O 1
ATOM 2102 N N . GLY A 1 268 ? 36.419 51.582 -44.487 1.00 24.83 268 GLY A N 1
ATOM 2103 C CA . GLY A 1 268 ? 35.695 51.981 -43.268 1.00 24.83 268 GLY A CA 1
ATOM 2104 C C . GLY A 1 268 ? 34.169 51.777 -43.377 1.00 24.83 268 GLY A C 1
ATOM 2105 O O . GLY A 1 268 ? 33.612 52.104 -44.416 1.00 24.83 268 GLY A O 1
ATOM 2106 N N . CYS A 1 269 ? 33.519 51.333 -42.282 1.00 25.20 269 CYS A N 1
ATOM 2107 C CA . CYS A 1 269 ? 32.052 51.295 -42.036 1.00 25.20 269 CYS A CA 1
ATOM 2108 C C . CYS A 1 269 ? 31.185 50.437 -43.004 1.00 25.20 269 CYS A C 1
ATOM 2110 O O . CYS A 1 269 ? 31.475 50.335 -44.183 1.00 25.20 269 CYS A O 1
ATOM 2112 N N . CYS A 1 270 ? 30.060 49.804 -42.644 1.00 25.92 270 CYS A N 1
ATOM 2113 C CA . CYS A 1 270 ? 29.347 49.517 -41.383 1.00 25.92 270 CYS A CA 1
ATOM 2114 C C . CYS A 1 270 ? 28.303 48.402 -41.691 1.00 25.92 270 CYS A C 1
ATOM 2116 O O . CYS A 1 270 ? 27.964 48.217 -42.853 1.00 25.92 270 CYS A O 1
ATOM 2118 N N . SER A 1 271 ? 27.693 47.642 -40.770 1.00 26.31 271 SER A N 1
ATOM 2119 C CA . SER A 1 271 ? 27.827 47.465 -39.307 1.00 26.31 271 SER A CA 1
ATOM 2120 C C . SER A 1 271 ? 27.103 46.161 -38.888 1.00 26.31 271 SER A C 1
ATOM 2122 O O . SER A 1 271 ? 26.293 45.658 -39.663 1.00 26.31 271 SER A O 1
ATOM 2124 N N . GLY A 1 272 ? 27.327 45.633 -37.675 1.00 25.47 272 GLY A N 1
ATOM 2125 C CA . GLY A 1 272 ? 26.583 44.461 -37.176 1.00 25.47 272 GLY A CA 1
ATOM 2126 C C . GLY A 1 272 ? 27.074 43.936 -35.824 1.00 25.47 272 GLY A C 1
ATOM 2127 O O . GLY A 1 272 ? 28.041 43.180 -35.762 1.00 25.47 272 GLY A O 1
ATOM 2128 N N . LEU A 1 273 ? 26.413 44.330 -34.730 1.00 31.44 273 LEU A N 1
ATOM 2129 C CA . LEU A 1 273 ? 26.692 43.806 -33.387 1.00 31.44 273 LEU A CA 1
ATOM 2130 C C . LEU A 1 273 ? 26.271 42.328 -33.285 1.00 31.44 273 LEU A C 1
ATOM 2132 O O . LEU A 1 273 ? 25.088 42.015 -33.370 1.00 31.44 273 LEU A O 1
ATOM 2136 N N . GLY A 1 274 ? 27.234 41.442 -33.027 1.00 26.27 274 GLY A N 1
ATOM 2137 C CA . GLY A 1 274 ? 27.011 40.031 -32.698 1.00 26.27 274 GLY A CA 1
ATOM 2138 C C . GLY A 1 274 ? 27.854 39.635 -31.488 1.00 26.27 274 GLY A C 1
ATOM 2139 O O . GLY A 1 274 ? 29.034 39.312 -31.618 1.00 26.27 274 GLY A O 1
ATOM 2140 N N . SER A 1 275 ? 27.278 39.722 -30.290 1.00 28.62 275 SER A N 1
ATOM 2141 C CA . SER A 1 275 ? 27.986 39.496 -29.027 1.00 28.62 275 SER A CA 1
ATOM 2142 C C . SER A 1 275 ? 28.432 38.042 -28.850 1.00 28.62 275 SER A C 1
ATOM 2144 O O . SER A 1 275 ? 27.622 37.121 -28.936 1.00 28.62 275 SER A O 1
ATOM 2146 N N . LYS A 1 276 ? 29.710 37.845 -28.497 1.00 33.59 276 LYS A N 1
ATOM 2147 C CA . LYS A 1 276 ? 30.259 36.554 -28.057 1.00 33.59 276 LYS A CA 1
ATOM 2148 C C . LYS A 1 276 ? 29.467 36.005 -26.863 1.00 33.59 276 LYS A C 1
ATOM 2150 O O . LYS A 1 276 ? 29.623 36.505 -25.753 1.00 33.59 276 LYS A O 1
ATOM 2155 N N . VAL A 1 277 ? 28.731 34.914 -27.061 1.00 29.27 277 VAL A N 1
ATOM 2156 C CA . VAL A 1 277 ? 28.268 34.042 -25.973 1.00 29.27 277 VAL A CA 1
ATOM 2157 C C . VAL A 1 277 ? 28.827 32.648 -26.231 1.00 29.27 277 VAL A C 1
ATOM 2159 O O . VAL A 1 277 ? 28.489 32.008 -27.223 1.00 29.27 277 VAL A O 1
ATOM 2162 N N . LYS A 1 278 ? 29.716 32.179 -25.348 1.00 29.06 278 LYS A N 1
ATOM 2163 C CA . LYS A 1 278 ? 30.170 30.784 -25.353 1.00 29.06 278 LYS A CA 1
ATOM 2164 C C . LYS A 1 278 ? 29.022 29.911 -24.846 1.00 29.06 278 LYS A C 1
ATOM 2166 O O . LYS A 1 278 ? 28.826 29.828 -23.635 1.00 29.06 278 LYS A O 1
ATOM 2171 N N . SER A 1 279 ? 28.282 29.253 -25.734 1.00 25.48 279 SER A N 1
ATOM 2172 C CA . SER A 1 279 ? 27.356 28.201 -25.316 1.00 25.48 279 SER A CA 1
ATOM 2173 C C . SER A 1 279 ? 28.144 26.938 -24.958 1.00 25.48 279 SER A C 1
ATOM 2175 O O . SER A 1 279 ? 28.535 26.142 -25.810 1.00 25.48 279 SER A O 1
ATOM 2177 N N . LEU A 1 280 ? 28.376 26.742 -23.659 1.00 29.05 280 LEU A N 1
ATOM 2178 C CA . LEU A 1 280 ? 28.672 25.425 -23.098 1.00 29.05 280 LEU A CA 1
ATOM 2179 C C . LEU A 1 280 ? 27.408 24.564 -23.226 1.00 29.05 280 LEU A C 1
ATOM 2181 O O . LEU A 1 280 ? 26.627 24.431 -22.286 1.00 29.05 280 LEU A O 1
ATOM 2185 N N . LEU A 1 281 ? 27.190 24.005 -24.417 1.00 30.23 281 LEU A N 1
ATOM 2186 C CA . LEU A 1 281 ? 26.194 22.963 -24.626 1.00 30.23 281 LEU A CA 1
ATOM 2187 C C . LEU A 1 281 ? 26.721 21.674 -23.994 1.00 30.23 281 LEU A C 1
ATOM 2189 O O . LEU A 1 281 ? 27.421 20.885 -24.627 1.00 30.23 281 LEU A O 1
ATOM 2193 N N . PHE A 1 282 ? 26.374 21.469 -22.724 1.00 30.27 282 PHE A N 1
ATOM 2194 C CA . PHE A 1 282 ? 26.378 20.135 -22.145 1.00 30.27 282 PHE A CA 1
ATOM 2195 C C . PHE A 1 282 ? 25.429 19.269 -22.975 1.00 30.27 282 PHE A C 1
ATOM 2197 O O . PHE A 1 282 ? 24.215 19.455 -22.939 1.00 30.27 282 PHE A O 1
ATOM 2204 N N . SER A 1 283 ? 25.989 18.318 -23.720 1.00 32.47 283 SER A N 1
ATOM 2205 C CA . SER A 1 283 ? 25.217 17.236 -24.321 1.00 32.47 283 SER A CA 1
ATOM 2206 C C . SER A 1 283 ? 24.635 16.393 -23.188 1.00 32.47 283 SER A C 1
ATOM 2208 O O . SER A 1 283 ? 25.315 15.497 -22.682 1.00 32.47 283 SER A O 1
ATOM 2210 N N . GLN A 1 284 ? 23.400 16.684 -22.765 1.00 40.06 284 GLN A N 1
ATOM 2211 C CA . GLN A 1 284 ? 22.661 15.809 -21.858 1.00 40.06 284 GLN A CA 1
ATOM 2212 C C . GLN A 1 284 ? 22.614 14.419 -22.492 1.00 40.06 284 GLN A C 1
ATOM 2214 O O . GLN A 1 284 ? 22.088 14.228 -23.588 1.00 40.06 284 GLN A O 1
ATOM 2219 N N . LYS A 1 285 ? 23.245 13.454 -21.824 1.00 44.84 285 LYS A N 1
ATOM 2220 C CA . LYS A 1 285 ? 23.275 12.067 -22.271 1.00 44.84 285 LYS A CA 1
ATOM 2221 C C . LYS A 1 285 ? 21.855 11.529 -22.132 1.00 44.84 285 LYS A C 1
ATOM 2223 O O . LYS A 1 285 ? 21.402 11.337 -21.009 1.00 44.84 285 LYS A O 1
ATOM 2228 N N . GLN A 1 286 ? 21.162 11.350 -23.255 1.00 56.00 286 GLN A N 1
ATOM 2229 C CA . GLN A 1 286 ? 19.779 10.882 -23.268 1.00 56.00 286 GLN A CA 1
ATOM 2230 C C . GLN A 1 286 ? 19.708 9.535 -22.538 1.00 56.00 286 GLN A C 1
ATOM 2232 O O . GLN A 1 286 ? 20.394 8.581 -22.910 1.00 56.00 286 GLN A O 1
ATOM 2237 N N . LEU A 1 287 ? 18.964 9.496 -21.433 1.00 65.25 287 LEU A N 1
ATOM 2238 C CA . LEU A 1 287 ? 18.810 8.294 -20.627 1.00 65.25 287 LEU A CA 1
ATOM 2239 C C . LEU A 1 287 ? 17.718 7.423 -21.243 1.00 65.25 287 LEU A C 1
ATOM 2241 O O . LEU A 1 287 ? 16.622 7.893 -21.541 1.00 65.25 287 LEU A O 1
ATOM 2245 N N . HIS A 1 288 ? 18.030 6.146 -21.429 1.00 72.56 288 HIS A N 1
ATOM 2246 C CA . HIS A 1 288 ? 17.056 5.150 -21.849 1.00 72.56 288 HIS A CA 1
ATOM 2247 C C . HIS A 1 288 ? 16.293 4.655 -20.619 1.00 72.56 288 HIS A C 1
ATOM 2249 O O . HIS A 1 288 ? 16.886 4.446 -19.561 1.00 72.56 288 HIS A O 1
ATOM 2255 N N . TRP A 1 289 ? 14.979 4.465 -20.747 1.00 67.31 289 TRP A N 1
ATOM 2256 C CA . TRP A 1 289 ? 14.102 4.107 -19.624 1.00 67.31 289 TRP A CA 1
ATOM 2257 C C . TRP A 1 289 ? 14.207 2.636 -19.171 1.00 67.31 289 TRP A C 1
ATOM 2259 O O . TRP A 1 289 ? 13.457 2.190 -18.303 1.00 67.31 289 TRP A O 1
ATOM 2269 N N . GLY A 1 290 ? 15.157 1.895 -19.738 1.00 76.06 290 GLY A N 1
ATOM 2270 C CA . GLY A 1 290 ? 15.541 0.536 -19.385 1.00 76.06 290 GLY A CA 1
ATOM 2271 C C . GLY A 1 290 ? 16.764 0.087 -20.195 1.00 76.06 290 GLY A C 1
ATOM 2272 O O . GLY A 1 290 ? 17.458 0.902 -20.806 1.00 76.06 290 GLY A O 1
ATOM 2273 N N . VAL A 1 291 ? 17.024 -1.220 -20.221 1.00 78.69 291 VAL A N 1
ATOM 2274 C CA . VAL A 1 291 ? 18.048 -1.836 -21.084 1.00 78.69 291 VAL A CA 1
ATOM 2275 C C . VAL A 1 291 ? 17.503 -2.172 -22.479 1.00 78.69 291 VAL A C 1
ATOM 2277 O O . VAL A 1 291 ? 16.312 -2.440 -22.647 1.00 78.69 291 VAL A O 1
ATOM 2280 N N . GLU A 1 292 ? 18.384 -2.233 -23.479 1.00 69.44 292 GLU A N 1
ATOM 2281 C CA . GLU A 1 292 ? 18.103 -2.946 -24.734 1.00 69.44 292 GLU A CA 1
ATOM 2282 C C . GLU A 1 292 ? 17.710 -4.408 -24.412 1.00 69.44 292 GLU A C 1
ATOM 2284 O O . GLU A 1 292 ? 18.319 -5.016 -23.523 1.00 69.44 292 GLU A O 1
ATOM 2289 N N . PRO A 1 293 ? 16.684 -4.985 -25.070 1.00 66.38 293 PRO A N 1
ATOM 2290 C CA . PRO A 1 293 ? 15.975 -4.480 -26.255 1.00 66.38 293 PRO A CA 1
ATOM 2291 C C . PRO A 1 293 ? 14.690 -3.677 -25.951 1.00 66.38 293 PRO A C 1
ATOM 2293 O O . PRO A 1 293 ? 13.988 -3.255 -26.869 1.00 66.38 293 PRO A O 1
ATOM 2296 N N . PHE A 1 294 ? 14.335 -3.471 -24.678 1.00 70.19 294 PHE A N 1
ATOM 2297 C CA . PHE A 1 294 ? 13.028 -2.916 -24.298 1.00 70.19 294 PHE A CA 1
ATOM 2298 C C . PHE A 1 294 ? 12.786 -1.526 -24.878 1.00 70.19 294 PHE A C 1
ATOM 2300 O O . PHE A 1 294 ? 11.712 -1.272 -25.426 1.00 70.19 294 PHE A O 1
ATOM 2307 N N . CYS A 1 295 ? 13.806 -0.667 -24.800 1.00 61.31 295 CYS A N 1
ATOM 2308 C CA . CYS A 1 295 ? 13.760 0.713 -25.278 1.00 61.31 295 CYS A CA 1
ATOM 2309 C C . CYS A 1 295 ? 13.602 0.860 -26.794 1.00 61.31 295 CYS A C 1
ATOM 2311 O O . CYS A 1 295 ? 13.236 1.942 -27.245 1.00 61.31 295 CYS A O 1
ATOM 2313 N N . GLU A 1 296 ? 13.847 -0.203 -27.560 1.00 61.56 296 GLU A N 1
ATOM 2314 C CA . GLU A 1 296 ? 13.650 -0.234 -29.011 1.00 61.56 296 GLU A CA 1
ATOM 2315 C C . GLU A 1 296 ? 12.288 -0.855 -29.359 1.00 61.56 296 GLU A C 1
ATOM 2317 O O . GLU A 1 296 ? 11.530 -0.292 -30.146 1.00 61.56 296 GLU A O 1
ATOM 2322 N N . ASN A 1 297 ? 11.934 -1.971 -28.713 1.00 63.78 297 ASN A N 1
ATOM 2323 C CA . ASN A 1 297 ? 10.755 -2.771 -29.065 1.00 63.78 297 ASN A CA 1
ATOM 2324 C C . ASN A 1 297 ? 9.418 -2.264 -28.496 1.00 63.78 297 ASN A C 1
ATOM 2326 O O . ASN A 1 297 ? 8.370 -2.726 -28.941 1.00 63.78 297 ASN A O 1
ATOM 2330 N N . SER A 1 298 ? 9.425 -1.367 -27.502 1.00 60.97 298 SER A N 1
ATOM 2331 C CA . SER A 1 298 ? 8.200 -0.957 -26.777 1.00 60.97 298 SER A CA 1
ATOM 2332 C C . SER A 1 298 ? 7.899 0.544 -26.886 1.00 60.97 298 SER A C 1
ATOM 2334 O O . SER A 1 298 ? 7.326 1.146 -25.986 1.00 60.97 298 SER A O 1
ATOM 2336 N N . VAL A 1 299 ? 8.304 1.201 -27.972 1.00 61.47 299 VAL A N 1
ATOM 2337 C CA . VAL A 1 299 ? 7.965 2.617 -28.202 1.00 61.47 299 VAL A CA 1
ATOM 2338 C C . VAL A 1 299 ? 6.523 2.722 -28.740 1.00 61.47 299 VAL A C 1
ATOM 2340 O O . VAL A 1 299 ? 6.188 1.977 -29.659 1.00 61.47 299 VAL A O 1
ATOM 2343 N N . PRO A 1 300 ? 5.654 3.627 -28.233 1.00 62.91 300 PRO A N 1
ATOM 2344 C CA . PRO A 1 300 ? 5.884 4.627 -27.180 1.00 62.91 300 PRO A CA 1
ATOM 2345 C C . PRO A 1 300 ? 5.503 4.176 -25.754 1.00 62.91 300 PRO A C 1
ATOM 2347 O O . PRO A 1 300 ? 5.696 4.936 -24.806 1.00 62.91 300 PRO A O 1
ATOM 2350 N N . VAL A 1 301 ? 4.922 2.984 -25.586 1.00 69.38 301 VAL A N 1
ATOM 2351 C CA . VAL A 1 301 ? 4.347 2.505 -24.317 1.00 69.38 301 VAL A CA 1
ATOM 2352 C C . VAL A 1 301 ? 5.422 1.878 -23.427 1.00 69.38 301 VAL A C 1
ATOM 2354 O O . VAL A 1 301 ? 5.843 0.742 -23.651 1.00 69.38 301 VAL A O 1
ATOM 2357 N N . ARG A 1 302 ? 5.831 2.585 -22.366 1.00 83.06 302 ARG A N 1
ATOM 2358 C CA . ARG A 1 302 ? 6.809 2.042 -21.411 1.00 83.06 302 ARG A CA 1
ATOM 2359 C C . ARG A 1 302 ? 6.301 0.725 -20.806 1.00 83.06 302 ARG A C 1
ATOM 2361 O O . ARG A 1 302 ? 5.167 0.693 -20.321 1.00 83.06 302 ARG A O 1
ATOM 2368 N N . PRO A 1 303 ? 7.119 -0.342 -20.791 1.00 86.88 303 PRO A N 1
ATOM 2369 C CA . PRO A 1 303 ? 6.709 -1.620 -20.249 1.00 86.88 303 PRO A CA 1
ATOM 2370 C C . PRO A 1 303 ? 6.363 -1.596 -18.760 1.00 86.88 303 PRO A C 1
ATOM 2372 O O . PRO A 1 303 ? 6.741 -0.695 -18.006 1.00 86.88 303 PRO A O 1
ATOM 2375 N N . TRP A 1 304 ? 5.701 -2.664 -18.329 1.00 91.19 304 TRP A N 1
ATOM 2376 C CA . TRP A 1 304 ? 5.400 -2.979 -16.938 1.00 91.19 304 TRP A CA 1
ATOM 2377 C C . TRP A 1 304 ? 6.631 -2.779 -16.036 1.00 91.19 304 TRP A C 1
ATOM 2379 O O . TRP A 1 304 ? 7.757 -3.117 -16.399 1.00 91.19 304 TRP A O 1
ATOM 2389 N N . ALA A 1 305 ? 6.422 -2.198 -14.853 1.00 93.12 305 ALA A N 1
ATOM 2390 C CA . ALA A 1 305 ? 7.465 -1.728 -13.933 1.00 93.12 305 ALA A CA 1
ATOM 2391 C C . ALA A 1 305 ? 8.408 -0.613 -14.432 1.00 93.12 305 ALA A C 1
ATOM 2393 O O . ALA A 1 305 ? 9.211 -0.166 -13.613 1.00 93.12 305 ALA A O 1
ATOM 2394 N N . LEU A 1 306 ? 8.314 -0.118 -15.677 1.00 91.56 306 LEU A N 1
ATOM 2395 C CA . LEU A 1 306 ? 9.193 0.922 -16.257 1.00 91.56 306 LEU A CA 1
ATOM 2396 C C . LEU A 1 306 ? 8.499 2.270 -16.569 1.00 91.56 306 LEU A C 1
ATOM 2398 O O . LEU A 1 306 ? 9.143 3.174 -17.101 1.00 91.56 306 LEU A O 1
ATOM 2402 N N . GLY A 1 307 ? 7.221 2.448 -16.204 1.00 87.75 307 GLY A N 1
ATOM 2403 C CA . GLY A 1 307 ? 6.492 3.728 -16.332 1.00 87.75 307 GLY A CA 1
ATOM 2404 C C . GLY A 1 307 ? 7.169 4.912 -15.615 1.00 87.75 307 GLY A C 1
ATOM 2405 O O . GLY A 1 307 ? 8.088 4.714 -14.814 1.00 87.75 307 GLY A O 1
ATOM 2406 N N . ALA A 1 308 ? 6.757 6.153 -15.881 1.00 87.62 308 ALA A N 1
ATOM 2407 C CA . ALA A 1 308 ? 7.415 7.314 -15.275 1.00 87.62 308 ALA A CA 1
ATOM 2408 C C . ALA A 1 308 ? 7.198 7.359 -13.747 1.00 87.62 308 ALA A C 1
ATOM 2410 O O . ALA A 1 308 ? 6.067 7.271 -13.260 1.00 87.62 308 ALA A O 1
ATOM 2411 N N . LEU A 1 309 ? 8.280 7.523 -12.977 1.00 88.88 309 LEU A N 1
ATOM 2412 C CA . LEU A 1 309 ? 8.175 7.905 -11.565 1.00 88.88 309 LEU A CA 1
ATOM 2413 C C . LEU A 1 309 ? 8.167 9.432 -11.526 1.00 88.88 309 LEU A C 1
ATOM 2415 O O . LEU A 1 309 ? 9.106 10.057 -12.010 1.00 88.88 309 LEU A O 1
ATOM 2419 N N . LEU A 1 310 ? 7.103 10.039 -11.012 1.00 81.88 310 LEU A N 1
ATOM 2420 C CA . LEU A 1 310 ? 6.914 11.491 -11.077 1.00 81.88 310 LEU A CA 1
ATOM 2421 C C . LEU A 1 310 ? 7.201 12.106 -9.716 1.00 81.88 310 LEU A C 1
ATOM 2423 O O . LEU A 1 310 ? 6.808 11.548 -8.699 1.00 81.88 310 LEU A O 1
ATOM 2427 N N . ASP A 1 311 ? 7.856 13.260 -9.678 1.00 77.94 311 ASP A N 1
ATOM 2428 C CA . ASP A 1 311 ? 8.067 14.013 -8.442 1.00 77.94 311 ASP A CA 1
ATOM 2429 C C . ASP A 1 311 ? 6.908 14.993 -8.168 1.00 77.94 311 ASP A C 1
ATOM 2431 O O . ASP A 1 311 ? 6.252 15.506 -9.075 1.00 77.94 311 ASP A O 1
ATOM 2435 N N . THR A 1 312 ? 6.667 15.276 -6.891 1.00 64.94 312 THR A N 1
ATOM 2436 C CA . THR A 1 312 ? 5.680 16.244 -6.387 1.00 64.94 312 THR A CA 1
ATOM 2437 C C . THR A 1 312 ? 6.302 17.379 -5.576 1.00 64.94 312 THR A C 1
ATOM 2439 O O . THR A 1 312 ? 5.554 18.169 -4.988 1.00 64.94 312 THR A O 1
ATOM 2442 N N . GLU A 1 313 ? 7.634 17.492 -5.508 1.00 61.88 313 GLU A N 1
ATOM 2443 C CA . GLU A 1 313 ? 8.328 18.530 -4.739 1.00 61.88 313 GLU A CA 1
ATOM 2444 C C . GLU A 1 313 ? 8.098 19.960 -5.272 1.00 61.88 313 GLU A C 1
ATOM 2446 O O . GLU A 1 313 ? 8.963 20.617 -5.861 1.00 61.88 313 GLU A O 1
ATOM 2451 N N . SER A 1 314 ? 6.929 20.511 -4.941 1.00 59.72 314 SER A N 1
ATOM 2452 C CA . SER A 1 314 ? 6.731 21.952 -4.828 1.00 59.72 314 SER A CA 1
ATOM 2453 C C . SER A 1 314 ? 7.750 22.533 -3.843 1.00 59.72 314 SER A C 1
ATOM 2455 O O . SER A 1 314 ? 8.092 21.907 -2.836 1.00 59.72 314 SER A O 1
ATOM 2457 N N . TRP A 1 315 ? 8.208 23.758 -4.105 1.00 52.25 315 TRP A N 1
ATOM 2458 C CA . TRP A 1 315 ? 9.229 24.459 -3.314 1.00 52.25 315 TRP A CA 1
ATOM 2459 C C . TRP A 1 315 ? 8.933 24.487 -1.802 1.00 52.25 315 TRP A C 1
ATOM 2461 O O . TRP A 1 315 ? 9.860 24.480 -0.995 1.00 52.25 315 TRP A O 1
ATOM 2471 N N . MET A 1 316 ? 7.654 24.458 -1.408 1.00 49.84 316 MET A N 1
ATOM 2472 C CA . MET A 1 316 ? 7.233 24.406 -0.003 1.00 49.84 316 MET A CA 1
ATOM 2473 C C . MET A 1 316 ? 7.645 23.105 0.703 1.00 49.84 316 MET A C 1
ATOM 2475 O O . MET A 1 316 ? 7.965 23.138 1.888 1.00 49.84 316 MET A O 1
ATOM 2479 N N . TYR A 1 317 ? 7.660 21.970 -0.007 1.00 60.16 317 TYR A N 1
ATOM 2480 C CA . TYR A 1 317 ? 8.094 20.685 0.549 1.00 60.16 317 TYR A CA 1
ATOM 2481 C C . TYR A 1 317 ? 9.620 20.586 0.624 1.00 60.16 317 TYR A C 1
ATOM 2483 O O . TYR A 1 317 ? 10.131 20.088 1.620 1.00 60.16 317 TYR A O 1
ATOM 2491 N N . LYS A 1 318 ? 10.352 21.185 -0.328 1.00 63.00 318 LYS A N 1
ATOM 2492 C CA . LYS A 1 318 ? 11.827 21.282 -0.277 1.00 63.00 318 LYS A CA 1
ATOM 2493 C C . LYS A 1 318 ? 12.331 21.988 0.991 1.00 63.00 318 LYS A C 1
ATOM 2495 O O . LYS A 1 318 ? 13.397 21.661 1.500 1.00 63.00 318 LYS A O 1
ATOM 2500 N N . LEU A 1 319 ? 11.545 22.922 1.536 1.00 60.69 319 LEU A N 1
ATOM 2501 C CA . LEU A 1 319 ? 11.821 23.598 2.812 1.00 60.69 319 LEU A CA 1
ATOM 2502 C C . LEU A 1 319 ? 11.419 22.788 4.059 1.00 60.69 319 LEU A C 1
ATOM 2504 O O . LEU A 1 319 ? 11.833 23.139 5.163 1.00 60.69 319 LEU A O 1
ATOM 2508 N N . ALA A 1 320 ? 10.612 21.734 3.913 1.00 61.62 320 ALA A N 1
ATOM 2509 C CA . ALA A 1 320 ? 10.178 20.870 5.012 1.00 61.62 320 ALA A CA 1
ATOM 2510 C C . ALA A 1 320 ? 11.167 19.724 5.312 1.00 61.62 320 ALA A C 1
ATOM 2512 O O . ALA A 1 320 ? 10.991 19.019 6.305 1.00 61.62 320 ALA A O 1
ATOM 2513 N N . GLY A 1 321 ? 12.201 19.557 4.481 1.00 68.56 321 GLY A N 1
ATOM 2514 C CA . GLY A 1 321 ? 13.125 18.426 4.518 1.00 68.56 321 GLY A CA 1
ATOM 2515 C C . GLY A 1 321 ? 12.667 17.263 3.633 1.00 68.56 321 GLY A C 1
ATOM 2516 O O . GLY A 1 321 ? 11.586 17.293 3.053 1.00 68.56 321 GLY A O 1
ATOM 2517 N N . HIS A 1 322 ? 13.516 16.243 3.545 1.00 79.06 322 HIS A N 1
ATOM 2518 C CA . HIS A 1 322 ? 13.329 15.047 2.726 1.00 79.06 322 HIS A CA 1
ATOM 2519 C C . HIS A 1 322 ? 13.493 13.824 3.630 1.00 79.06 322 HIS A C 1
ATOM 2521 O O . HIS A 1 322 ? 14.504 13.716 4.327 1.00 79.06 322 HIS A O 1
ATOM 2527 N N . ASP A 1 323 ? 12.521 12.916 3.627 1.00 84.12 323 ASP A N 1
ATOM 2528 C CA . ASP A 1 323 ? 12.518 11.707 4.454 1.00 84.12 323 ASP A CA 1
ATOM 2529 C C . ASP A 1 323 ? 12.558 10.452 3.571 1.00 84.12 323 ASP A C 1
ATOM 2531 O O . ASP A 1 323 ? 11.877 10.364 2.550 1.00 84.12 323 ASP A O 1
ATOM 2535 N N . ILE A 1 324 ? 13.392 9.476 3.920 1.00 90.50 324 ILE A N 1
ATOM 2536 C CA . ILE A 1 324 ? 13.515 8.233 3.150 1.00 90.50 324 ILE A CA 1
ATOM 2537 C C . ILE A 1 324 ? 12.733 7.155 3.887 1.00 90.50 324 ILE A C 1
ATOM 2539 O O . ILE A 1 324 ? 13.083 6.751 4.997 1.00 90.50 324 ILE A O 1
ATOM 2543 N N . ARG A 1 325 ? 11.663 6.677 3.245 1.00 93.00 325 ARG A N 1
ATOM 2544 C CA . ARG A 1 325 ? 10.832 5.591 3.767 1.00 93.00 325 ARG A CA 1
ATOM 2545 C C . ARG A 1 325 ? 11.673 4.345 4.015 1.00 93.00 325 ARG A C 1
ATOM 2547 O O . ARG A 1 325 ? 12.627 4.076 3.294 1.00 93.00 325 ARG A O 1
ATOM 2554 N N . SER A 1 326 ? 11.332 3.597 5.057 1.00 91.75 326 SER A N 1
ATOM 2555 C CA . SER A 1 326 ? 12.202 2.550 5.590 1.00 91.75 326 SER A CA 1
ATOM 2556 C C . SER A 1 326 ? 11.398 1.279 5.909 1.00 91.75 326 SER A C 1
ATOM 2558 O O . SER A 1 326 ? 10.982 1.065 7.052 1.00 91.75 326 SER A O 1
ATOM 2560 N N . PRO A 1 327 ? 11.134 0.436 4.886 1.00 95.12 327 PRO A N 1
ATOM 2561 C CA . PRO A 1 327 ? 10.387 -0.813 5.027 1.00 95.12 327 PRO A CA 1
ATOM 2562 C C . PRO A 1 327 ? 10.877 -1.667 6.201 1.00 95.12 327 PRO A C 1
ATOM 2564 O O . PRO A 1 327 ? 12.083 -1.826 6.406 1.00 95.12 327 PRO A O 1
ATOM 2567 N N . GLY A 1 328 ? 9.941 -2.201 6.982 1.00 92.81 328 GLY A N 1
ATOM 2568 C CA . GLY A 1 328 ? 10.172 -3.014 8.177 1.00 92.81 328 GLY A CA 1
ATOM 2569 C C . GLY A 1 328 ? 10.589 -2.251 9.442 1.00 92.81 328 GLY A C 1
ATOM 2570 O O . GLY A 1 328 ? 10.412 -2.781 10.536 1.00 92.81 328 GLY A O 1
ATOM 2571 N N . THR A 1 329 ? 11.130 -1.029 9.349 1.00 93.19 329 THR A N 1
ATOM 2572 C CA . THR A 1 329 ? 11.733 -0.312 10.499 1.00 93.19 329 THR A CA 1
ATOM 2573 C C . THR A 1 329 ? 10.834 0.731 11.173 1.00 93.19 329 THR A C 1
ATOM 2575 O O . THR A 1 329 ? 11.293 1.480 12.039 1.00 93.19 329 THR A O 1
ATOM 2578 N N . TYR A 1 330 ? 9.546 0.757 10.833 1.00 91.75 330 TYR A N 1
ATOM 2579 C CA . TYR A 1 330 ? 8.548 1.619 11.470 1.00 91.75 330 TYR A CA 1
ATOM 2580 C C . TYR A 1 330 ? 8.324 1.258 12.946 1.00 91.75 330 TYR A C 1
ATOM 2582 O O . TYR A 1 330 ? 8.393 0.093 13.346 1.00 91.75 330 TYR A O 1
ATOM 2590 N N . LYS A 1 331 ? 8.044 2.269 13.776 1.00 90.00 331 LYS A N 1
ATOM 2591 C CA . LYS A 1 331 ? 7.856 2.123 15.226 1.00 90.00 331 LYS A CA 1
ATOM 2592 C C . LYS A 1 331 ? 6.478 2.600 15.670 1.00 90.00 331 LYS A C 1
ATOM 2594 O O . LYS A 1 331 ? 5.866 3.462 15.043 1.00 90.00 331 LYS A O 1
ATOM 2599 N N . LYS A 1 332 ? 6.010 2.051 16.791 1.00 85.69 332 LYS A N 1
ATOM 2600 C CA . LYS A 1 332 ? 4.737 2.407 17.429 1.00 85.69 332 LYS A CA 1
ATOM 2601 C C . LYS A 1 332 ? 4.724 3.892 17.786 1.00 85.69 332 LYS A C 1
ATOM 2603 O O . LYS A 1 332 ? 5.724 4.412 18.293 1.00 85.69 332 LYS A O 1
ATOM 2608 N N . LEU A 1 333 ? 3.583 4.545 17.587 1.00 80.81 333 LEU A N 1
ATOM 2609 C CA . LEU A 1 333 ? 3.336 5.904 18.064 1.00 80.81 333 LEU A CA 1
ATOM 2610 C C . LEU A 1 333 ? 2.781 5.877 19.494 1.00 80.81 333 LEU A C 1
ATOM 2612 O O . LEU A 1 333 ? 1.999 5.002 19.856 1.00 80.81 333 LEU A O 1
ATOM 2616 N N . ASP A 1 334 ? 3.171 6.854 20.306 1.00 70.75 334 ASP A N 1
ATOM 2617 C CA . ASP A 1 334 ? 2.561 7.120 21.606 1.00 70.75 334 ASP A CA 1
ATOM 2618 C C . ASP A 1 334 ? 1.135 7.683 21.396 1.00 70.75 334 ASP A C 1
ATOM 2620 O O . ASP A 1 334 ? 1.002 8.734 20.760 1.00 70.75 334 ASP A O 1
ATOM 2624 N N . PRO A 1 335 ? 0.063 7.038 21.905 1.00 62.66 335 PRO A N 1
ATOM 2625 C CA . PRO A 1 335 ? -1.312 7.436 21.579 1.00 62.66 335 PRO A CA 1
ATOM 2626 C C . PRO A 1 335 ? -1.736 8.816 22.098 1.00 62.66 335 PRO A C 1
ATOM 2628 O O . PRO A 1 335 ? -2.686 9.392 21.572 1.00 62.66 335 PRO A O 1
ATOM 2631 N N . MET A 1 336 ? -1.063 9.351 23.124 1.00 60.66 336 MET A N 1
ATOM 2632 C CA . MET A 1 336 ? -1.413 10.638 23.743 1.00 60.66 336 MET A CA 1
ATOM 2633 C C . MET A 1 336 ? -0.670 11.806 23.085 1.00 60.66 336 MET A C 1
ATOM 2635 O O . MET A 1 336 ? -1.220 12.890 22.903 1.00 60.66 336 MET A O 1
ATOM 2639 N N . THR A 1 337 ? 0.594 11.597 22.717 1.00 66.12 337 THR A N 1
ATOM 2640 C CA . THR A 1 337 ? 1.485 12.636 22.175 1.00 66.12 337 THR A CA 1
ATOM 2641 C C . THR A 1 337 ? 1.671 12.551 20.659 1.00 66.12 337 THR A C 1
ATOM 2643 O O . THR A 1 337 ? 2.145 13.512 20.047 1.00 66.12 337 THR A O 1
ATOM 2646 N N . GLY A 1 338 ? 1.317 11.421 20.038 1.00 65.62 338 GLY A N 1
ATOM 2647 C CA . GLY A 1 338 ? 1.493 11.157 18.608 1.00 65.62 338 GLY A CA 1
ATOM 2648 C C . GLY A 1 338 ? 2.957 11.130 18.159 1.00 65.62 338 GLY A C 1
ATOM 2649 O O . GLY A 1 338 ? 3.232 11.433 16.995 1.00 65.62 338 GLY A O 1
ATOM 2650 N N . ARG A 1 339 ? 3.892 10.857 19.081 1.00 74.25 339 ARG A N 1
ATOM 2651 C CA . ARG A 1 339 ? 5.346 10.798 18.844 1.00 74.25 339 ARG A CA 1
ATOM 2652 C C . ARG A 1 339 ? 5.809 9.359 18.649 1.00 74.25 339 ARG A C 1
ATOM 2654 O O . ARG A 1 339 ? 5.250 8.448 19.248 1.00 74.25 339 ARG A O 1
ATOM 2661 N N . GLU A 1 340 ? 6.859 9.166 17.857 1.00 80.69 340 GLU A N 1
ATOM 2662 C CA . GLU A 1 340 ? 7.483 7.852 17.692 1.00 80.69 340 GLU A CA 1
ATO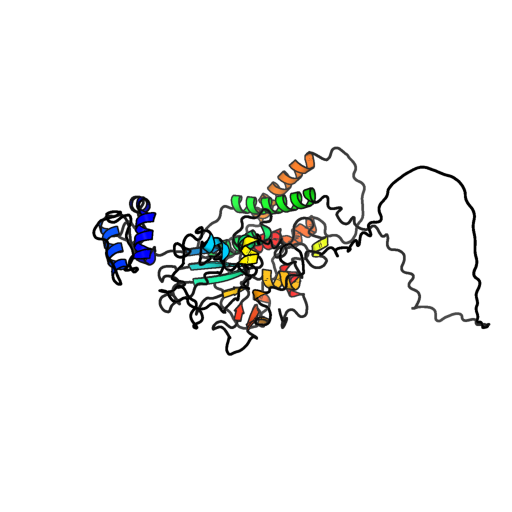M 2663 C C . GLU A 1 340 ? 8.080 7.349 19.022 1.00 80.69 340 GLU A C 1
ATOM 2665 O O . GLU A 1 340 ? 8.771 8.085 19.732 1.00 80.69 340 GLU A O 1
ATOM 2670 N N . THR A 1 341 ? 7.805 6.091 19.369 1.00 87.12 341 THR A N 1
ATOM 2671 C CA . THR A 1 341 ? 8.410 5.400 20.518 1.00 87.12 341 THR A CA 1
ATOM 2672 C C . THR A 1 341 ? 9.712 4.694 20.115 1.00 87.12 341 THR A C 1
ATOM 2674 O O . THR A 1 341 ? 10.142 4.744 18.970 1.00 87.12 341 THR A O 1
ATOM 2677 N N . LYS A 1 342 ? 10.360 3.985 21.048 1.00 89.31 342 LYS A N 1
ATOM 2678 C CA . LYS A 1 342 ? 11.534 3.140 20.744 1.00 89.31 342 LYS A CA 1
ATOM 2679 C C . LYS A 1 342 ? 11.175 1.710 20.308 1.00 89.31 342 LYS A C 1
ATOM 2681 O O . LYS A 1 342 ? 12.080 0.906 20.114 1.00 89.31 342 LYS A O 1
ATOM 2686 N N . VAL A 1 343 ? 9.887 1.374 20.211 1.00 90.50 343 VAL A N 1
ATOM 2687 C CA . VAL A 1 343 ? 9.407 0.002 19.982 1.00 90.50 343 VAL A CA 1
ATOM 2688 C C . VAL A 1 343 ? 8.946 -0.137 18.536 1.00 90.50 343 VAL A C 1
ATOM 2690 O O . VAL A 1 343 ? 8.057 0.597 18.112 1.00 90.50 343 VAL A O 1
ATOM 2693 N N . PHE A 1 344 ? 9.534 -1.070 17.786 1.00 93.06 344 PHE A N 1
ATOM 2694 C CA . PHE A 1 344 ? 9.109 -1.381 16.417 1.00 93.06 344 PHE A CA 1
ATOM 2695 C C . PHE A 1 344 ? 7.641 -1.830 16.356 1.00 93.06 344 PHE A C 1
ATOM 2697 O O . PHE A 1 344 ? 7.110 -2.371 17.328 1.00 93.06 344 PHE A O 1
ATOM 2704 N N . LEU A 1 345 ? 6.992 -1.617 15.210 1.00 91.75 345 LEU A N 1
ATOM 2705 C CA . LEU A 1 345 ? 5.750 -2.316 14.882 1.00 91.75 345 LEU A CA 1
ATOM 2706 C C . LEU A 1 345 ? 6.028 -3.823 14.773 1.00 91.75 345 LEU A C 1
ATOM 2708 O O . LEU A 1 345 ? 7.108 -4.238 14.346 1.00 91.75 345 LEU A O 1
ATOM 2712 N N . GLU A 1 346 ? 5.062 -4.646 15.163 1.00 90.62 346 GLU A N 1
ATOM 2713 C CA . GLU A 1 346 ? 5.172 -6.106 15.112 1.00 90.62 346 GLU A CA 1
ATOM 2714 C C . GLU A 1 346 ? 4.179 -6.696 14.103 1.00 90.62 346 GLU A C 1
ATOM 2716 O O . GLU A 1 346 ? 3.120 -6.135 13.858 1.00 90.62 346 GLU A O 1
ATOM 2721 N N . ASP A 1 347 ? 4.496 -7.856 13.517 1.00 91.31 347 ASP A N 1
ATOM 2722 C CA . ASP A 1 347 ? 3.545 -8.618 12.684 1.00 91.31 347 ASP A CA 1
ATOM 2723 C C . ASP A 1 347 ? 2.867 -7.780 11.568 1.00 91.31 347 ASP A C 1
ATOM 2725 O O . ASP A 1 347 ? 1.667 -7.904 11.304 1.00 91.31 347 ASP A O 1
ATOM 2729 N N . THR A 1 348 ? 3.653 -6.900 10.930 1.00 93.38 348 THR A N 1
ATOM 2730 C CA . THR A 1 348 ? 3.212 -5.977 9.870 1.00 93.38 348 THR A CA 1
ATOM 2731 C C . THR A 1 348 ? 2.924 -6.700 8.546 1.00 93.38 348 THR A C 1
ATOM 2733 O O . THR A 1 348 ? 2.153 -6.200 7.730 1.00 93.38 348 THR A O 1
ATOM 2736 N N . ASN A 1 349 ? 3.512 -7.888 8.338 1.00 93.19 349 ASN A N 1
ATOM 2737 C CA . ASN A 1 349 ? 3.493 -8.651 7.079 1.00 93.19 349 ASN A CA 1
ATOM 2738 C C . ASN A 1 349 ? 3.779 -7.755 5.862 1.00 93.19 349 ASN A C 1
ATOM 2740 O O . ASN A 1 349 ? 3.048 -7.757 4.866 1.00 93.19 349 ASN A O 1
ATOM 2744 N N . GLU A 1 350 ? 4.845 -6.963 5.977 1.00 96.25 350 GLU A N 1
ATOM 2745 C CA . GLU A 1 350 ? 5.344 -6.148 4.880 1.00 96.25 350 GLU A CA 1
ATOM 2746 C C . GLU A 1 350 ? 5.976 -7.029 3.802 1.00 96.25 350 GLU A C 1
ATOM 2748 O O . GLU A 1 350 ? 6.658 -8.023 4.073 1.00 96.25 350 GLU A O 1
ATOM 2753 N N . ARG A 1 351 ? 5.735 -6.669 2.549 1.00 96.06 351 ARG A N 1
ATOM 2754 C CA . ARG A 1 351 ? 6.118 -7.427 1.360 1.00 96.06 351 ARG A CA 1
ATOM 2755 C C . ARG A 1 351 ? 6.560 -6.473 0.263 1.00 96.06 351 ARG A C 1
ATOM 2757 O O . ARG A 1 351 ? 6.230 -5.291 0.286 1.00 96.06 351 ARG A O 1
ATOM 2764 N N . MET A 1 352 ? 7.327 -6.970 -0.692 1.00 97.06 352 MET A N 1
ATOM 2765 C CA . MET A 1 352 ? 7.867 -6.160 -1.781 1.00 97.06 352 MET A CA 1
ATOM 2766 C C . MET A 1 352 ? 7.196 -6.570 -3.085 1.00 97.06 352 MET A C 1
ATOM 2768 O O . MET A 1 352 ? 7.205 -7.753 -3.422 1.00 97.06 352 MET A O 1
A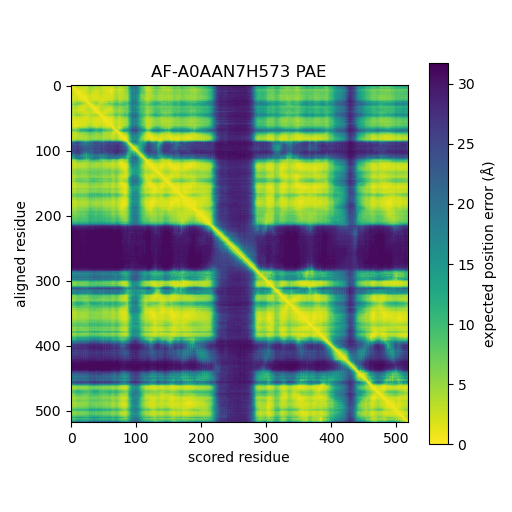TOM 2772 N N . HIS A 1 353 ? 6.620 -5.634 -3.834 1.00 97.25 353 HIS A N 1
ATOM 2773 C CA . HIS A 1 353 ? 6.084 -5.973 -5.146 1.00 97.25 353 HIS A CA 1
ATOM 2774 C C . HIS A 1 353 ? 7.229 -6.272 -6.124 1.00 97.25 353 HIS A C 1
ATOM 2776 O O . HIS A 1 353 ? 8.250 -5.577 -6.152 1.00 97.25 353 HIS A O 1
ATOM 2782 N N . SER A 1 354 ? 7.058 -7.290 -6.968 1.00 95.06 354 SER A N 1
ATOM 2783 C CA . SER A 1 354 ? 8.116 -7.756 -7.876 1.00 95.06 354 SER A CA 1
ATOM 2784 C C . SER A 1 354 ? 8.598 -6.696 -8.881 1.00 95.06 354 SER A C 1
ATOM 2786 O O . SER A 1 354 ? 9.738 -6.758 -9.346 1.00 95.06 354 SER A O 1
ATOM 2788 N N . SER A 1 355 ? 7.811 -5.643 -9.143 1.00 96.88 355 SER A N 1
ATOM 2789 C CA . SER A 1 355 ? 8.249 -4.493 -9.950 1.00 96.88 355 SER A CA 1
ATOM 2790 C C . SER A 1 355 ? 9.483 -3.778 -9.405 1.00 96.88 355 SER A C 1
ATOM 2792 O O . SER A 1 355 ? 10.202 -3.149 -10.175 1.00 96.88 355 SER A O 1
ATOM 2794 N N . VAL A 1 356 ? 9.745 -3.865 -8.099 1.00 97.31 356 VAL A N 1
ATOM 2795 C CA . VAL A 1 356 ? 10.954 -3.319 -7.466 1.00 97.31 356 VAL A CA 1
ATOM 2796 C C . VAL A 1 356 ? 12.186 -4.045 -7.999 1.00 97.31 356 VAL A C 1
ATOM 2798 O O . VAL A 1 356 ? 13.123 -3.421 -8.497 1.00 97.31 356 VAL A O 1
ATOM 2801 N N . ARG A 1 357 ? 12.163 -5.380 -7.989 1.00 95.81 357 ARG A N 1
ATOM 2802 C CA . ARG A 1 357 ? 13.234 -6.189 -8.573 1.00 95.81 357 ARG A CA 1
ATOM 2803 C C . ARG A 1 357 ? 13.326 -5.998 -10.083 1.00 95.81 357 ARG A C 1
ATOM 2805 O O . ARG A 1 357 ? 14.439 -5.843 -10.576 1.00 95.81 357 ARG A O 1
ATOM 2812 N N . VAL A 1 358 ? 12.202 -5.988 -10.805 1.00 95.38 358 VAL A N 1
ATOM 2813 C CA . VAL A 1 358 ? 12.195 -5.807 -12.269 1.00 95.38 358 VAL A CA 1
ATOM 2814 C C . VAL A 1 358 ? 12.796 -4.451 -12.652 1.00 95.38 358 VAL A C 1
ATOM 2816 O O . VAL A 1 358 ? 13.729 -4.425 -13.453 1.00 95.38 358 VAL A O 1
ATOM 2819 N N . ARG A 1 359 ? 12.386 -3.337 -12.024 1.00 95.88 359 ARG A N 1
ATOM 2820 C CA . ARG A 1 359 ? 12.975 -2.012 -12.298 1.00 95.88 359 ARG A CA 1
ATOM 2821 C C . ARG A 1 359 ? 14.478 -1.976 -12.004 1.00 95.88 359 ARG A C 1
ATOM 2823 O O . ARG A 1 359 ? 15.231 -1.474 -12.835 1.00 95.88 359 ARG A O 1
ATOM 2830 N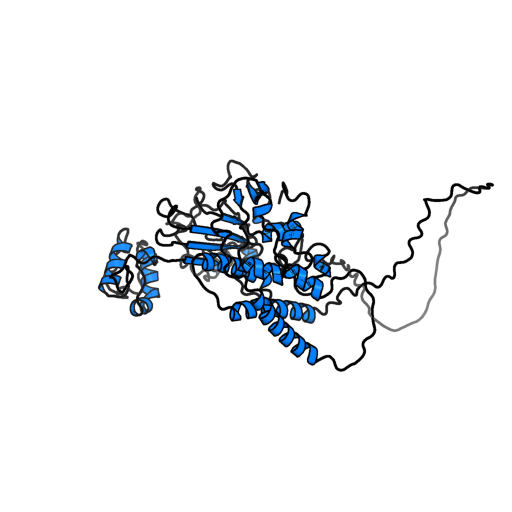 N . LEU A 1 360 ? 14.930 -2.559 -10.888 1.00 95.00 360 LEU A N 1
ATOM 2831 C CA . LEU A 1 360 ? 16.361 -2.667 -10.560 1.00 95.00 360 LEU A CA 1
ATOM 2832 C C . LEU A 1 360 ? 17.140 -3.528 -11.573 1.00 95.00 360 LEU A C 1
ATOM 2834 O O . LEU A 1 360 ? 18.272 -3.188 -11.920 1.00 95.00 360 LEU A O 1
ATOM 2838 N N . ALA A 1 361 ? 16.573 -4.645 -12.040 1.00 93.44 361 ALA A N 1
ATOM 2839 C CA . ALA A 1 361 ? 17.202 -5.533 -13.025 1.00 93.44 361 ALA A CA 1
ATOM 2840 C C . ALA A 1 361 ? 17.321 -4.879 -14.409 1.00 93.44 361 ALA A C 1
ATOM 2842 O O . ALA A 1 361 ? 18.351 -5.026 -15.066 1.00 93.44 361 ALA A O 1
ATOM 2843 N N . LEU A 1 362 ? 16.290 -4.147 -14.835 1.00 92.12 362 LEU A N 1
ATOM 2844 C CA . LEU A 1 362 ? 16.229 -3.487 -16.141 1.00 92.12 362 LEU A CA 1
ATOM 2845 C C . LEU A 1 362 ? 16.781 -2.054 -16.133 1.00 92.12 362 LEU A C 1
ATOM 2847 O O . LEU A 1 362 ? 16.739 -1.403 -17.171 1.00 92.12 362 LEU A O 1
ATOM 2851 N N . LYS A 1 363 ? 17.320 -1.571 -15.003 1.00 91.94 363 LYS A N 1
ATOM 2852 C CA . LYS A 1 363 ? 17.859 -0.206 -14.841 1.00 91.94 363 LYS A CA 1
ATOM 2853 C C . LYS A 1 363 ? 16.848 0.902 -15.163 1.00 91.94 363 LYS A C 1
ATOM 2855 O O . LYS A 1 363 ? 17.211 1.939 -15.714 1.00 91.94 363 LYS A O 1
ATOM 2860 N N . GLY A 1 364 ? 15.575 0.673 -14.845 1.00 91.19 364 GLY A N 1
ATOM 2861 C CA . GLY A 1 364 ? 14.533 1.670 -15.082 1.00 91.19 364 GLY A CA 1
ATOM 2862 C C . GLY A 1 364 ? 14.777 2.947 -14.280 1.00 91.19 364 GLY A C 1
ATOM 2863 O O . GLY A 1 364 ? 15.443 2.924 -13.244 1.00 91.19 364 GLY A O 1
ATOM 2864 N N . LEU A 1 365 ? 14.263 4.072 -14.769 1.00 90.69 365 LEU A N 1
ATOM 2865 C CA . LEU A 1 365 ? 14.656 5.391 -14.268 1.00 90.69 365 LEU A CA 1
ATOM 2866 C C . LEU A 1 365 ? 13.976 5.771 -12.945 1.00 90.69 365 LEU A C 1
ATOM 2868 O O . LEU A 1 365 ? 12.942 5.216 -12.569 1.00 90.69 365 LEU A O 1
ATOM 2872 N N . GLY A 1 366 ? 14.603 6.689 -12.216 1.00 88.31 366 GLY A N 1
ATOM 2873 C CA . GLY A 1 366 ? 14.110 7.274 -10.975 1.00 88.31 366 GLY A CA 1
ATOM 2874 C C . GLY A 1 366 ? 13.108 8.407 -11.205 1.00 88.31 366 GLY A C 1
ATOM 2875 O O . GLY A 1 366 ? 12.499 8.525 -12.268 1.00 88.31 366 GLY A O 1
ATOM 2876 N N . LEU A 1 367 ? 12.946 9.254 -10.186 1.00 86.06 367 LEU A N 1
ATOM 2877 C CA . LEU A 1 367 ? 12.029 10.394 -10.222 1.00 86.06 367 LEU A CA 1
ATOM 2878 C C . LEU A 1 367 ? 12.355 11.349 -11.386 1.00 86.06 367 LEU A C 1
ATOM 2880 O O . LEU A 1 367 ? 13.512 11.710 -11.618 1.00 86.06 367 LEU A O 1
ATOM 2884 N N . ASN A 1 368 ? 11.311 11.750 -12.114 1.00 84.31 368 ASN A N 1
ATOM 2885 C CA . ASN A 1 368 ? 11.344 12.582 -13.320 1.00 84.31 368 ASN A CA 1
ATOM 2886 C C . ASN A 1 368 ? 12.329 12.095 -14.400 1.00 84.31 368 ASN A C 1
ATOM 2888 O O . ASN A 1 368 ? 12.873 12.915 -15.138 1.00 84.31 368 ASN A O 1
ATOM 2892 N N . ASP A 1 369 ? 12.600 10.788 -14.468 1.00 86.25 369 ASP A N 1
ATOM 2893 C CA . ASP A 1 369 ? 13.513 10.166 -15.437 1.00 86.25 369 ASP A CA 1
ATOM 2894 C C . ASP A 1 369 ? 14.967 10.699 -15.416 1.00 86.25 369 ASP A C 1
ATOM 2896 O O . ASP A 1 369 ? 15.706 10.570 -16.391 1.00 86.25 369 ASP A O 1
ATOM 2900 N N . GLN A 1 370 ? 15.408 11.295 -14.299 1.00 81.69 370 GLN A N 1
ATOM 2901 C CA . GLN A 1 370 ? 16.699 12.002 -14.222 1.00 81.69 370 GLN A CA 1
ATOM 2902 C C . GLN A 1 370 ? 17.928 11.090 -14.049 1.00 81.69 370 GLN A C 1
ATOM 2904 O O . GLN A 1 370 ? 19.044 11.505 -14.361 1.00 81.69 370 GLN A O 1
ATOM 2909 N N . GLU A 1 371 ? 17.756 9.867 -13.538 1.00 87.25 371 GLU A N 1
ATOM 2910 C CA . GLU A 1 371 ? 18.833 8.881 -13.352 1.00 87.25 371 GLU A CA 1
ATOM 2911 C C . GLU A 1 371 ? 18.309 7.433 -13.298 1.00 87.25 371 GLU A C 1
ATOM 2913 O O . GLU A 1 371 ? 17.103 7.222 -13.259 1.00 87.25 371 GLU A O 1
ATOM 2918 N N . GLU A 1 372 ? 19.196 6.427 -13.270 1.00 91.88 372 GLU A N 1
ATOM 2919 C CA . GLU A 1 372 ? 18.833 5.028 -12.954 1.00 91.88 372 GLU A CA 1
ATOM 2920 C C . GLU A 1 372 ? 18.260 4.942 -11.527 1.00 91.88 372 GLU A C 1
ATOM 2922 O O . GLU A 1 372 ? 18.855 5.472 -10.586 1.00 91.88 372 GLU A O 1
ATOM 2927 N N . TRP A 1 373 ? 17.126 4.258 -11.346 1.00 94.31 373 TRP A N 1
ATOM 2928 C CA . TRP A 1 373 ? 16.497 4.102 -10.035 1.00 94.31 373 TRP A CA 1
ATOM 2929 C C . TRP A 1 373 ? 17.288 3.158 -9.132 1.00 94.31 373 TRP A C 1
ATOM 2931 O O . TRP A 1 373 ? 17.516 1.992 -9.458 1.00 94.31 373 TRP A O 1
ATOM 2941 N N . LYS A 1 374 ? 17.653 3.657 -7.948 1.00 92.75 374 LYS A N 1
ATOM 2942 C CA . LYS A 1 374 ? 18.466 2.934 -6.957 1.00 92.75 374 LYS A CA 1
ATOM 2943 C C . LYS A 1 374 ? 17.669 2.441 -5.746 1.00 92.75 374 LYS A C 1
ATOM 2945 O O . LYS A 1 374 ? 18.269 1.892 -4.834 1.00 92.75 374 LYS A O 1
ATOM 2950 N N . ALA A 1 375 ? 16.349 2.652 -5.723 1.00 94.69 375 ALA A N 1
ATOM 2951 C CA . ALA A 1 375 ? 15.462 2.363 -4.590 1.00 94.69 375 ALA A CA 1
ATOM 2952 C C . ALA A 1 375 ? 16.028 2.835 -3.221 1.00 94.69 375 ALA A C 1
ATOM 2954 O O . ALA A 1 375 ? 16.332 1.992 -2.371 1.00 94.69 375 ALA A O 1
ATOM 2955 N N . PRO A 1 376 ? 16.169 4.161 -2.979 1.00 93.44 376 PRO A N 1
ATOM 2956 C CA . PRO A 1 376 ? 16.817 4.731 -1.784 1.00 93.44 376 PRO A CA 1
ATOM 2957 C C . PRO A 1 376 ? 16.357 4.125 -0.450 1.00 93.44 376 PRO A C 1
ATOM 2959 O O . PRO A 1 376 ? 17.176 3.866 0.429 1.00 93.44 376 PRO A O 1
ATOM 2962 N N . ALA A 1 377 ? 15.060 3.818 -0.338 1.00 93.50 377 ALA A N 1
ATOM 2963 C CA . ALA A 1 377 ? 14.417 3.174 0.812 1.00 93.50 377 ALA A CA 1
ATOM 2964 C C . ALA A 1 377 ? 15.016 1.813 1.228 1.00 93.50 377 ALA A C 1
ATOM 2966 O O . ALA A 1 377 ? 14.825 1.356 2.356 1.00 93.50 377 ALA A O 1
ATOM 2967 N N . LEU A 1 378 ? 15.726 1.144 0.318 1.00 94.69 378 LEU A N 1
ATOM 2968 C CA . LEU A 1 378 ? 16.305 -0.183 0.524 1.00 94.69 378 LEU A CA 1
ATOM 2969 C C . LEU A 1 378 ? 17.831 -0.153 0.682 1.00 94.69 378 LEU A C 1
ATOM 2971 O O . LEU A 1 378 ? 18.423 -1.164 1.072 1.00 94.69 378 LEU A O 1
ATOM 2975 N N . GLN A 1 379 ? 18.472 0.984 0.397 1.00 90.50 379 GLN A N 1
ATOM 2976 C CA . GLN A 1 379 ? 19.923 1.043 0.269 1.00 90.50 379 GLN A CA 1
ATOM 2977 C C . GLN A 1 379 ? 20.655 0.786 1.589 1.00 90.50 379 GLN A C 1
ATOM 2979 O O . GLN A 1 379 ? 20.257 1.241 2.663 1.00 90.50 379 GLN A O 1
ATOM 2984 N N . GLY A 1 380 ? 21.751 0.029 1.508 1.00 87.19 380 GLY A N 1
ATOM 2985 C CA . GLY A 1 380 ? 22.635 -0.297 2.637 1.00 87.19 380 GLY A CA 1
ATOM 2986 C C . GLY A 1 380 ? 22.077 -1.285 3.677 1.00 87.19 380 GLY A C 1
ATOM 2987 O O . GLY A 1 380 ? 22.828 -2.138 4.156 1.00 87.19 380 GLY A O 1
ATOM 2988 N N . ASN A 1 381 ? 20.784 -1.213 4.004 1.00 92.25 381 ASN A N 1
ATOM 2989 C CA . ASN A 1 381 ? 20.139 -2.051 5.022 1.00 92.25 381 ASN A CA 1
ATOM 2990 C C . ASN A 1 381 ? 19.529 -3.344 4.470 1.00 92.25 381 ASN A C 1
ATOM 2992 O O . ASN A 1 381 ? 19.478 -4.336 5.199 1.00 92.25 381 ASN A O 1
ATOM 2996 N N . TRP A 1 382 ? 19.113 -3.366 3.202 1.00 95.69 382 TRP A N 1
ATOM 2997 C CA . TRP A 1 382 ? 18.481 -4.522 2.569 1.00 95.69 382 TRP A CA 1
ATOM 2998 C C . TRP A 1 382 ? 19.329 -5.082 1.421 1.00 95.69 382 TRP A C 1
ATOM 3000 O O . TRP A 1 382 ? 20.004 -4.355 0.689 1.00 95.69 382 TRP A O 1
ATOM 3010 N N . ARG A 1 383 ? 19.292 -6.405 1.244 1.00 95.50 383 ARG A N 1
ATOM 3011 C CA . ARG A 1 383 ? 19.985 -7.117 0.163 1.00 95.50 383 ARG A CA 1
ATOM 3012 C C . ARG A 1 383 ? 19.025 -8.044 -0.557 1.00 95.50 383 ARG A C 1
ATOM 3014 O O . ARG A 1 383 ? 18.359 -8.848 0.089 1.00 95.50 383 ARG A O 1
ATOM 3021 N N . LEU A 1 384 ? 18.991 -7.977 -1.883 1.00 96.00 384 LEU A N 1
ATOM 3022 C CA . LEU A 1 384 ? 18.185 -8.898 -2.679 1.00 96.00 384 LEU A CA 1
ATOM 3023 C C . LEU A 1 384 ? 18.822 -10.297 -2.676 1.00 96.00 384 LEU A C 1
ATOM 3025 O O . LEU A 1 384 ? 20.035 -10.433 -2.860 1.00 96.00 384 LEU A O 1
ATOM 3029 N N . ARG A 1 385 ? 18.020 -11.340 -2.448 1.00 94.81 385 ARG A N 1
ATOM 3030 C CA . ARG A 1 385 ? 18.463 -12.739 -2.325 1.00 94.81 385 ARG A CA 1
ATOM 3031 C C . ARG A 1 385 ? 17.461 -13.706 -2.940 1.00 94.81 385 ARG A C 1
ATOM 3033 O O . ARG A 1 385 ? 16.259 -13.435 -2.934 1.00 94.81 385 ARG A O 1
ATOM 3040 N N . LYS A 1 386 ? 17.939 -14.869 -3.392 1.00 92.25 386 LYS A N 1
ATOM 3041 C CA . LYS A 1 386 ? 17.083 -16.045 -3.618 1.00 92.25 386 LYS A CA 1
ATOM 3042 C C . LYS A 1 386 ? 17.044 -16.903 -2.352 1.00 92.25 386 LYS A C 1
ATOM 3044 O O . LYS A 1 386 ? 18.067 -17.116 -1.707 1.00 92.25 386 LYS A O 1
ATOM 3049 N N . THR A 1 387 ? 15.869 -17.418 -2.000 1.00 89.50 387 THR A N 1
ATOM 3050 C CA . THR A 1 387 ? 15.676 -18.346 -0.876 1.00 89.50 387 THR A CA 1
ATOM 3051 C C . THR A 1 387 ? 14.844 -19.554 -1.286 1.00 89.50 387 THR A C 1
ATOM 3053 O O . THR A 1 387 ? 13.914 -19.430 -2.076 1.00 89.50 387 THR A O 1
ATOM 3056 N N . THR A 1 388 ? 15.148 -20.723 -0.727 1.00 87.81 388 THR A N 1
ATOM 3057 C CA . THR A 1 388 ? 14.344 -21.953 -0.868 1.00 87.81 388 THR A CA 1
ATOM 3058 C C . THR A 1 388 ? 13.400 -22.173 0.321 1.00 87.81 388 THR A C 1
ATOM 3060 O O . THR A 1 388 ? 12.720 -23.198 0.400 1.00 87.81 388 THR A O 1
ATOM 3063 N N . VAL A 1 389 ? 13.345 -21.221 1.264 1.00 83.44 389 VAL A N 1
ATOM 3064 C CA . VAL A 1 389 ? 12.423 -21.263 2.405 1.00 83.44 389 VAL A CA 1
ATOM 3065 C C . VAL A 1 389 ? 10.984 -21.292 1.895 1.00 83.44 389 VAL A C 1
ATOM 3067 O O . VAL A 1 389 ? 10.557 -20.414 1.145 1.00 83.44 389 VAL A O 1
ATOM 3070 N N . LYS A 1 390 ? 10.219 -22.298 2.334 1.00 79.12 390 LYS A N 1
ATOM 3071 C CA . LYS A 1 390 ? 8.787 -22.399 2.044 1.00 79.12 390 LYS A CA 1
ATOM 3072 C C . LYS A 1 390 ? 8.043 -21.278 2.764 1.00 79.12 390 LYS A C 1
ATOM 3074 O O . LYS A 1 390 ? 7.824 -21.350 3.970 1.00 79.12 390 LYS A O 1
ATOM 3079 N N . ILE A 1 391 ? 7.654 -20.262 2.007 1.00 78.62 391 ILE A N 1
ATOM 3080 C CA . ILE A 1 391 ? 6.763 -19.196 2.455 1.00 78.62 391 ILE A CA 1
ATOM 3081 C C . ILE A 1 391 ? 5.341 -19.582 2.050 1.00 78.62 391 ILE A C 1
ATOM 3083 O O . ILE A 1 391 ? 5.113 -20.017 0.923 1.00 78.62 391 ILE A O 1
ATOM 3087 N N . VAL A 1 392 ? 4.392 -19.452 2.977 1.00 72.88 392 VAL A N 1
ATOM 3088 C CA . VAL A 1 392 ? 2.969 -19.615 2.667 1.00 72.88 392 VAL A CA 1
ATOM 3089 C C . VAL A 1 392 ? 2.490 -18.324 2.011 1.00 72.88 392 VAL A C 1
ATOM 3091 O O . VAL A 1 392 ? 2.504 -17.259 2.637 1.00 72.88 392 VAL A O 1
ATOM 3094 N N . ASP A 1 393 ? 2.100 -18.408 0.742 1.00 68.81 393 ASP A N 1
ATOM 3095 C CA . ASP A 1 393 ? 1.444 -17.295 0.066 1.00 68.81 393 ASP A CA 1
ATOM 3096 C C . ASP A 1 393 ? -0.028 -17.214 0.488 1.00 68.81 393 ASP A C 1
ATOM 3098 O O . ASP A 1 393 ? -0.694 -18.247 0.596 1.00 68.81 393 ASP A O 1
ATOM 3102 N N . PRO A 1 394 ? -0.545 -16.002 0.745 1.00 57.84 394 PRO A N 1
ATOM 3103 C CA . PRO A 1 394 ? -1.902 -15.820 1.243 1.00 57.84 394 PRO A CA 1
ATOM 3104 C C . PRO A 1 394 ? -2.936 -15.744 0.098 1.00 57.84 394 PRO A C 1
ATOM 3106 O O . PRO A 1 394 ? -4.133 -15.875 0.341 1.00 57.84 394 PRO A O 1
ATOM 3109 N N . ILE A 1 395 ? -2.491 -15.591 -1.158 1.00 55.06 395 ILE A N 1
ATOM 3110 C CA . ILE A 1 395 ? -3.286 -15.900 -2.356 1.00 55.06 395 ILE A CA 1
ATOM 3111 C C . ILE A 1 395 ? -2.991 -17.357 -2.745 1.00 55.06 395 ILE A C 1
ATOM 3113 O O . ILE A 1 395 ? -1.837 -17.672 -3.048 1.00 55.06 395 ILE A O 1
ATOM 3117 N N . PRO A 1 396 ? -3.990 -18.256 -2.784 1.00 49.16 396 PRO A N 1
ATOM 3118 C CA . PRO A 1 396 ? -3.806 -19.584 -3.352 1.00 49.16 396 PRO A CA 1
ATOM 3119 C C . PRO A 1 396 ? -3.412 -19.491 -4.829 1.00 49.16 396 PRO A C 1
ATOM 3121 O O . PRO A 1 396 ? -4.099 -18.854 -5.626 1.00 49.16 396 PRO A O 1
ATOM 3124 N N . SER A 1 397 ? -2.368 -20.218 -5.231 1.00 49.94 397 SER A N 1
ATOM 3125 C CA . SER A 1 397 ? -1.938 -20.337 -6.636 1.00 49.94 397 SER A CA 1
ATOM 3126 C C . SER A 1 397 ? -2.982 -20.984 -7.565 1.00 49.94 397 SER A C 1
ATOM 3128 O O . SER A 1 397 ? -2.760 -21.081 -8.769 1.00 49.94 397 SER A O 1
ATOM 3130 N N . SER A 1 398 ? -4.113 -21.428 -7.008 1.00 45.16 398 SER A N 1
ATOM 3131 C CA . SER A 1 398 ? -5.251 -22.046 -7.684 1.00 45.16 398 SER A CA 1
ATOM 3132 C C . SER A 1 398 ? -6.410 -21.089 -7.997 1.00 45.16 398 SER A C 1
ATOM 3134 O O . SER A 1 398 ? -7.427 -21.554 -8.512 1.00 45.16 398 SER A O 1
ATOM 3136 N N . ILE A 1 399 ? -6.307 -19.782 -7.711 1.00 50.41 399 ILE A N 1
ATOM 3137 C CA . ILE A 1 399 ? -7.310 -18.794 -8.155 1.00 50.41 399 ILE A CA 1
ATOM 3138 C C . ILE A 1 399 ? -7.128 -18.540 -9.660 1.00 50.41 399 ILE A C 1
ATOM 3140 O O . ILE A 1 399 ? -6.550 -17.553 -10.100 1.00 50.41 399 ILE A O 1
ATOM 3144 N N . ALA A 1 400 ? -7.628 -19.483 -10.458 1.00 43.94 400 ALA A N 1
ATOM 3145 C CA . ALA A 1 400 ? -7.624 -19.463 -11.920 1.00 43.94 400 ALA A CA 1
ATOM 3146 C C . ALA A 1 400 ? -8.795 -18.651 -12.517 1.00 43.94 400 ALA A C 1
ATOM 3148 O O . ALA A 1 400 ? -9.158 -18.838 -13.675 1.00 43.94 400 ALA A O 1
ATOM 3149 N N . THR A 1 401 ? -9.446 -17.792 -11.725 1.00 44.38 401 THR A N 1
ATOM 3150 C CA . THR A 1 401 ? -10.817 -17.316 -11.992 1.00 44.38 401 THR A CA 1
ATOM 3151 C C . THR A 1 401 ? -10.959 -16.330 -13.151 1.00 44.38 401 THR A C 1
ATOM 3153 O O . THR A 1 401 ? -12.085 -15.977 -13.476 1.00 44.38 401 THR A O 1
ATOM 3156 N N . TRP A 1 402 ? -9.861 -15.904 -13.786 1.00 48.41 402 TRP A N 1
ATOM 3157 C CA . TRP A 1 402 ? -9.873 -14.899 -14.858 1.00 48.41 402 TRP A CA 1
ATOM 3158 C C . TRP A 1 402 ? -8.973 -15.255 -16.057 1.00 48.41 402 TRP A C 1
ATOM 3160 O O . TRP A 1 402 ? -8.412 -14.371 -16.699 1.00 48.41 402 TRP A O 1
ATOM 3170 N N . GLU A 1 403 ? -8.874 -16.542 -16.417 1.00 40.16 403 GLU A N 1
ATOM 3171 C CA . GLU A 1 403 ? -8.463 -16.938 -17.778 1.00 40.16 403 GLU A CA 1
ATOM 3172 C C . GLU A 1 403 ? -9.662 -17.267 -18.699 1.00 40.16 403 GLU A C 1
ATOM 3174 O O . GLU A 1 403 ? -9.872 -18.427 -19.057 1.00 40.16 403 GLU A O 1
ATOM 3179 N N . PRO A 1 404 ? -10.413 -16.262 -19.191 1.00 40.91 404 PRO A N 1
ATOM 3180 C CA . PRO A 1 404 ? -11.033 -16.330 -20.502 1.00 40.91 404 PRO A CA 1
ATOM 3181 C C . PRO A 1 404 ? -10.168 -15.562 -21.509 1.00 40.91 404 PRO A C 1
ATOM 3183 O O . PRO A 1 404 ? -10.096 -14.332 -21.510 1.00 40.91 404 PRO A O 1
ATOM 3186 N N . VAL A 1 405 ? -9.554 -16.309 -22.428 1.00 42.88 405 VAL A N 1
ATOM 3187 C CA . VAL A 1 405 ? -8.718 -15.801 -23.537 1.00 42.88 405 VAL A CA 1
ATOM 3188 C C . VAL A 1 405 ? -9.436 -14.716 -24.375 1.00 42.88 405 VAL A C 1
ATOM 3190 O O . VAL A 1 405 ? -8.788 -13.848 -24.952 1.00 42.88 405 VAL A O 1
ATOM 3193 N N . GLY A 1 406 ? -10.775 -14.692 -24.366 1.00 41.44 406 GLY A N 1
ATOM 3194 C CA . GLY A 1 406 ? -11.607 -13.757 -25.134 1.00 41.44 406 GLY A CA 1
ATOM 3195 C C . GLY A 1 406 ? -11.679 -12.298 -24.649 1.00 41.44 406 GLY A C 1
ATOM 3196 O O . GLY A 1 406 ? -12.136 -11.455 -25.424 1.00 41.44 406 GLY A O 1
ATOM 3197 N N . LEU A 1 407 ? -11.230 -11.938 -23.433 1.00 45.25 407 LEU A N 1
ATOM 3198 C CA . LEU A 1 407 ? -11.182 -10.504 -23.066 1.00 45.25 407 LEU A CA 1
ATOM 3199 C C . LEU A 1 407 ? -10.128 -9.763 -23.903 1.00 45.25 407 LEU A C 1
ATOM 3201 O O . LEU A 1 407 ? -10.318 -8.605 -24.269 1.00 45.25 407 LEU A O 1
ATOM 3205 N N . ILE A 1 408 ? -9.038 -10.454 -24.252 1.00 45.91 408 ILE A N 1
ATOM 3206 C CA . ILE A 1 408 ? -7.986 -9.908 -25.111 1.00 45.91 408 ILE A CA 1
ATOM 3207 C C . ILE A 1 408 ? -8.585 -9.555 -26.474 1.00 45.91 408 ILE A C 1
ATOM 3209 O O . ILE A 1 408 ? -8.417 -8.426 -26.919 1.00 45.91 408 ILE A O 1
ATOM 3213 N N . ASP A 1 409 ? -9.377 -10.440 -27.083 1.00 42.62 409 ASP A N 1
ATOM 3214 C CA . ASP A 1 409 ? -10.019 -10.168 -28.374 1.00 42.62 409 ASP A CA 1
ATOM 3215 C C . ASP A 1 409 ? -10.952 -8.947 -28.334 1.00 42.62 409 ASP A C 1
ATOM 3217 O O . ASP A 1 409 ? -10.949 -8.141 -29.268 1.00 42.62 409 ASP A O 1
ATOM 3221 N N . SER A 1 410 ? -11.732 -8.753 -27.262 1.00 42.41 410 SER A N 1
ATOM 3222 C CA . SER A 1 410 ? -12.679 -7.629 -27.166 1.00 42.41 410 SER A CA 1
ATOM 3223 C C . SER A 1 410 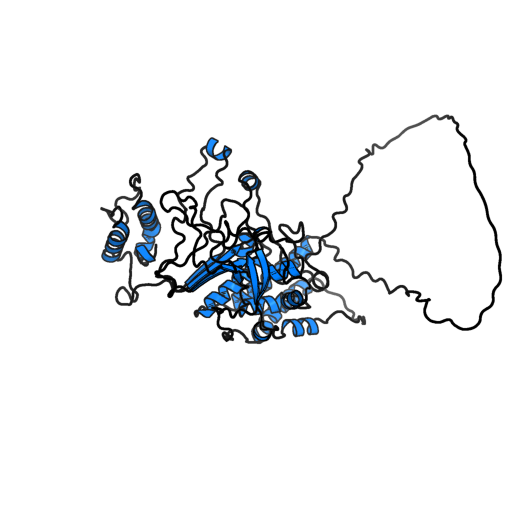? -11.987 -6.285 -26.899 1.00 42.41 410 SER A C 1
ATOM 3225 O O . SER A 1 410 ? -12.319 -5.278 -27.543 1.00 42.41 410 SER A O 1
ATOM 3227 N N . VAL A 1 411 ? -10.976 -6.267 -26.022 1.00 46.22 411 VAL A N 1
ATOM 3228 C CA . VAL A 1 411 ? -10.138 -5.090 -25.742 1.00 46.22 411 VAL A CA 1
ATOM 3229 C C . VAL A 1 411 ? -9.322 -4.742 -26.979 1.00 46.22 411 VAL A C 1
ATOM 3231 O O . VAL A 1 411 ? -9.402 -3.613 -27.456 1.00 46.22 411 VAL A O 1
ATOM 3234 N N . HIS A 1 412 ? -8.632 -5.713 -27.574 1.00 46.69 412 HIS A N 1
ATOM 3235 C CA . HIS A 1 412 ? -7.786 -5.514 -28.747 1.00 46.69 412 HIS A CA 1
ATOM 3236 C C . HIS A 1 412 ? -8.611 -5.126 -29.984 1.00 46.69 412 HIS A C 1
ATOM 3238 O O . HIS A 1 412 ? -8.162 -4.293 -30.770 1.00 46.69 412 HIS A O 1
ATOM 3244 N N . THR A 1 413 ? -9.849 -5.618 -30.137 1.00 45.59 413 THR A N 1
ATOM 3245 C CA . THR A 1 413 ? -10.793 -5.135 -31.166 1.00 45.59 413 THR A CA 1
ATOM 3246 C C . THR A 1 413 ? -11.214 -3.688 -30.914 1.00 45.59 413 THR A C 1
ATOM 3248 O O . THR A 1 413 ? -11.263 -2.895 -31.854 1.00 45.59 413 THR A O 1
ATOM 3251 N N . SER A 1 414 ? -11.490 -3.311 -29.664 1.00 41.53 414 SER A N 1
ATOM 3252 C CA . SER A 1 414 ? -11.904 -1.948 -29.300 1.00 41.53 414 SER A CA 1
ATOM 3253 C C . SER A 1 414 ? -10.762 -0.937 -29.456 1.00 41.53 414 SER A C 1
ATOM 3255 O O . SER A 1 414 ? -10.961 0.132 -30.036 1.00 41.53 414 SER A O 1
ATOM 3257 N N . VAL A 1 415 ? -9.555 -1.311 -29.028 1.00 42.88 415 VAL A N 1
ATOM 3258 C CA . VAL A 1 415 ? -8.296 -0.572 -29.203 1.00 42.88 415 VAL A CA 1
ATOM 3259 C C . VAL A 1 415 ? -7.955 -0.438 -30.687 1.00 42.88 415 VAL A C 1
ATOM 3261 O O . VAL A 1 415 ? -7.814 0.684 -31.171 1.00 42.88 415 VAL A O 1
ATOM 3264 N N . ASN A 1 416 ? -7.954 -1.533 -31.460 1.00 41.53 416 ASN A N 1
ATOM 3265 C CA . ASN A 1 416 ? -7.722 -1.493 -32.911 1.00 41.53 416 ASN A CA 1
ATOM 3266 C C . ASN A 1 416 ? -8.763 -0.640 -33.647 1.00 41.53 416 ASN A C 1
ATOM 3268 O O . ASN A 1 416 ? -8.428 0.021 -34.626 1.00 41.53 416 ASN A O 1
ATOM 3272 N N . LYS A 1 417 ? -10.026 -0.637 -33.204 1.00 39.72 417 LYS A N 1
ATOM 3273 C CA . LYS A 1 417 ? -11.087 0.207 -33.776 1.00 39.72 417 LYS A CA 1
ATOM 3274 C C . LYS A 1 417 ? -10.880 1.685 -33.429 1.00 39.72 417 LYS A C 1
ATOM 3276 O O . LYS A 1 417 ? -11.103 2.536 -34.283 1.00 39.72 417 LYS A O 1
ATOM 3281 N N . GLY A 1 418 ? -10.397 1.993 -32.224 1.00 38.25 418 GLY A N 1
ATOM 3282 C CA . GLY A 1 418 ? -9.978 3.341 -31.827 1.00 38.25 418 GLY A CA 1
ATOM 3283 C C . GLY A 1 418 ? -8.772 3.847 -32.626 1.00 38.25 418 GLY A C 1
ATOM 3284 O O . GLY A 1 418 ? -8.831 4.934 -33.196 1.00 38.25 418 GLY A O 1
ATOM 3285 N N . LEU A 1 419 ? -7.719 3.033 -32.740 1.00 34.88 419 LEU A N 1
ATOM 3286 C CA . LEU A 1 419 ? -6.514 3.322 -33.526 1.00 34.88 419 LEU A CA 1
ATOM 3287 C C . LEU A 1 419 ? -6.823 3.480 -35.018 1.00 34.88 419 LEU A C 1
ATOM 3289 O O . LEU A 1 419 ? -6.416 4.475 -35.607 1.00 34.88 419 LEU A O 1
ATOM 3293 N N . LYS A 1 420 ? -7.613 2.582 -35.624 1.00 36.50 420 LYS A N 1
ATOM 3294 C CA . LYS A 1 420 ? -8.061 2.727 -37.023 1.00 36.50 420 LYS A CA 1
ATOM 3295 C C . LYS A 1 420 ? -8.896 3.988 -37.246 1.00 36.50 420 LYS A C 1
ATOM 3297 O O . LYS A 1 420 ? -8.764 4.603 -38.296 1.00 36.50 420 LYS A O 1
ATOM 3302 N N . ASN A 1 421 ? -9.703 4.408 -36.270 1.00 37.94 421 ASN A N 1
ATOM 3303 C CA . ASN A 1 421 ? -10.467 5.652 -36.371 1.00 37.94 421 ASN A CA 1
ATOM 3304 C C . ASN A 1 421 ? -9.605 6.918 -36.197 1.00 37.94 421 ASN A C 1
ATOM 3306 O O . ASN A 1 421 ? -9.971 7.947 -36.754 1.00 37.94 421 ASN A O 1
ATOM 3310 N N . MET A 1 422 ? -8.478 6.872 -35.470 1.00 31.23 422 MET A N 1
ATOM 3311 C CA . MET A 1 422 ? -7.524 7.997 -35.430 1.00 31.23 422 MET A CA 1
ATOM 3312 C C . MET A 1 422 ? -6.620 8.027 -36.671 1.00 31.23 422 MET A C 1
ATOM 3314 O O . MET A 1 422 ? -6.476 9.071 -37.302 1.00 31.23 422 MET A O 1
ATOM 3318 N N . LEU A 1 423 ? -6.069 6.879 -37.074 1.00 33.34 423 LEU A N 1
ATOM 3319 C CA . LEU A 1 423 ? -5.197 6.755 -38.250 1.00 33.34 423 LEU A CA 1
ATOM 3320 C C . LEU A 1 423 ? -5.960 6.959 -39.570 1.00 33.34 423 LEU A C 1
ATOM 3322 O O . LEU A 1 423 ? -5.406 7.488 -40.525 1.00 33.34 423 LEU A O 1
ATOM 3326 N N . GLY A 1 424 ? -7.257 6.636 -39.614 1.00 30.89 424 GLY A N 1
ATOM 3327 C CA . GLY A 1 424 ? -8.137 6.886 -40.762 1.00 30.89 424 GLY A CA 1
ATOM 3328 C C . GLY A 1 424 ? -8.372 8.367 -41.098 1.00 30.89 424 GLY A C 1
ATOM 3329 O O . GLY A 1 424 ? -9.000 8.657 -42.112 1.00 30.89 424 GLY A O 1
ATOM 3330 N N . VAL A 1 425 ? -7.865 9.300 -40.282 1.00 37.22 425 VAL A N 1
ATOM 3331 C CA . VAL A 1 425 ? -7.851 10.746 -40.575 1.00 37.22 425 VAL A CA 1
ATOM 3332 C C . VAL A 1 425 ? -6.578 11.162 -41.340 1.00 37.22 425 VAL A C 1
ATOM 3334 O O . VAL A 1 425 ? -6.573 12.199 -41.996 1.00 37.22 425 VAL A O 1
ATOM 3337 N N . TYR A 1 426 ? -5.524 10.335 -41.332 1.00 34.34 426 TYR A N 1
ATOM 3338 C CA . TYR A 1 426 ? -4.236 10.586 -41.994 1.00 34.34 426 TYR A CA 1
ATOM 3339 C C . TYR A 1 426 ? -3.784 9.365 -42.812 1.00 34.34 426 TYR A C 1
ATOM 3341 O O . TYR A 1 426 ? -2.928 8.594 -42.382 1.00 34.34 426 TYR A O 1
ATOM 3349 N N . GLY A 1 427 ? -4.346 9.175 -44.013 1.00 28.02 427 GLY A N 1
ATOM 3350 C CA . GLY A 1 427 ? -3.991 7.998 -44.819 1.00 28.02 427 GLY A CA 1
ATOM 3351 C C . GLY A 1 427 ? -4.676 7.842 -46.175 1.00 28.02 427 GLY A C 1
ATOM 3352 O O . GLY A 1 427 ? -5.065 6.734 -46.531 1.00 28.02 427 GLY A O 1
ATOM 3353 N N . GLY A 1 428 ? -4.832 8.919 -46.947 1.00 27.34 428 GLY A N 1
ATOM 3354 C CA . GLY A 1 428 ? -5.128 8.797 -48.378 1.00 27.34 428 GLY A CA 1
ATOM 3355 C C . GLY A 1 428 ? -3.833 8.619 -49.173 1.00 27.34 428 GLY A C 1
ATOM 3356 O O . GLY A 1 428 ? -3.138 9.602 -49.403 1.00 27.34 428 GLY A O 1
ATOM 3357 N N . GLY A 1 429 ? -3.503 7.393 -49.585 1.00 26.33 429 GLY A N 1
ATOM 3358 C CA . GLY A 1 429 ? -2.316 7.117 -50.404 1.00 26.33 429 GLY A CA 1
ATOM 3359 C C . GLY A 1 429 ? -2.024 5.624 -50.525 1.00 26.33 429 GLY A C 1
ATOM 3360 O O . GLY A 1 429 ? -1.848 4.941 -49.519 1.00 26.33 429 GLY A O 1
ATOM 3361 N N . THR A 1 430 ? -2.005 5.110 -51.753 1.00 36.53 430 THR A N 1
ATOM 3362 C CA . THR A 1 430 ? -1.679 3.713 -52.054 1.00 36.53 430 THR A CA 1
ATOM 3363 C C . THR A 1 430 ? -0.168 3.528 -52.199 1.00 36.53 430 THR A C 1
ATOM 3365 O O . THR A 1 430 ? 0.511 4.409 -52.716 1.00 36.53 430 THR A O 1
ATOM 3368 N N . ASP A 1 431 ? 0.359 2.391 -51.736 1.00 27.98 431 ASP A N 1
ATOM 3369 C CA . ASP A 1 431 ? 1.064 1.402 -52.576 1.00 27.98 431 ASP A CA 1
ATOM 3370 C C . ASP A 1 431 ? 1.884 0.433 -51.710 1.00 27.98 431 ASP A C 1
ATOM 3372 O O . ASP A 1 431 ? 2.678 0.822 -50.853 1.00 27.98 431 ASP A O 1
ATOM 3376 N N . ALA A 1 432 ? 1.687 -0.868 -51.935 1.00 36.69 432 ALA A N 1
ATOM 3377 C CA . ALA A 1 432 ? 2.398 -1.919 -51.219 1.00 36.69 432 ALA A CA 1
ATOM 3378 C C . ALA A 1 432 ? 3.712 -2.264 -51.939 1.00 36.69 432 ALA A C 1
ATOM 3380 O O . ALA A 1 432 ? 3.707 -2.974 -52.944 1.00 36.69 432 ALA A O 1
ATOM 3381 N N . ALA A 1 433 ? 4.840 -1.805 -51.393 1.00 28.52 433 ALA A N 1
ATOM 3382 C CA . ALA A 1 433 ? 6.176 -2.227 -51.807 1.00 28.52 433 ALA A CA 1
ATOM 3383 C C . ALA A 1 433 ? 6.828 -3.085 -50.711 1.00 28.52 433 ALA A C 1
ATOM 3385 O O . ALA A 1 433 ? 6.942 -2.680 -49.555 1.00 28.52 433 ALA A O 1
ATOM 3386 N N . SER A 1 434 ? 7.252 -4.291 -51.085 1.00 35.75 434 SER A N 1
ATOM 3387 C CA . SER A 1 434 ? 7.847 -5.283 -50.188 1.00 35.75 434 SER A CA 1
ATOM 3388 C C . SER A 1 434 ? 9.188 -4.825 -49.607 1.00 35.75 434 SER A C 1
ATOM 3390 O O . SER A 1 434 ? 10.132 -4.579 -50.360 1.00 35.75 434 SER A O 1
ATOM 3392 N N . ILE A 1 435 ? 9.313 -4.835 -48.278 1.00 28.59 435 ILE A N 1
ATOM 3393 C CA . ILE A 1 435 ? 10.596 -4.735 -47.575 1.00 28.59 435 ILE A CA 1
ATOM 3394 C C . ILE A 1 435 ? 10.834 -6.047 -46.825 1.00 28.59 435 ILE A C 1
ATOM 3396 O O . ILE A 1 435 ? 10.012 -6.479 -46.024 1.00 28.59 435 ILE A O 1
ATOM 3400 N N . ASN A 1 436 ? 11.968 -6.687 -47.112 1.00 35.16 436 ASN A N 1
ATOM 3401 C CA . ASN A 1 436 ? 12.393 -7.929 -46.479 1.00 35.16 436 ASN A CA 1
ATOM 3402 C C . ASN A 1 436 ? 13.362 -7.601 -45.329 1.00 35.16 436 ASN A C 1
ATOM 3404 O O . ASN A 1 436 ? 14.558 -7.424 -45.558 1.00 35.16 436 ASN A O 1
ATOM 3408 N N . THR A 1 437 ? 12.842 -7.467 -44.107 1.00 30.33 437 THR A N 1
ATOM 3409 C CA . THR A 1 437 ? 13.629 -7.222 -42.884 1.00 30.33 437 THR A CA 1
ATOM 3410 C C . THR A 1 437 ? 13.620 -8.447 -41.983 1.00 30.33 437 THR A C 1
ATOM 3412 O O . THR A 1 437 ? 12.625 -8.738 -41.322 1.00 30.33 437 THR A O 1
ATOM 3415 N N . SER A 1 438 ? 14.750 -9.146 -41.913 1.00 42.53 438 SER A N 1
ATOM 3416 C CA . SER A 1 438 ? 14.981 -10.182 -40.909 1.00 42.53 438 SER A CA 1
ATOM 3417 C C . SER A 1 438 ? 15.211 -9.571 -39.521 1.00 42.53 438 SER A C 1
ATOM 3419 O O . SER A 1 438 ? 16.016 -8.650 -39.401 1.00 42.53 438 SER A O 1
ATOM 3421 N N . GLN A 1 439 ? 14.613 -10.176 -38.487 1.00 46.44 439 GLN A N 1
ATOM 3422 C CA . GLN A 1 439 ? 14.873 -9.942 -37.051 1.00 46.44 439 GLN A CA 1
ATOM 3423 C C . GLN A 1 439 ? 14.259 -8.692 -36.383 1.00 46.44 439 GLN A C 1
ATOM 3425 O O . GLN A 1 439 ? 14.810 -8.181 -35.413 1.00 46.44 439 GLN A O 1
ATOM 3430 N N . ALA A 1 440 ? 13.054 -8.290 -36.790 1.00 35.31 440 ALA A N 1
ATOM 3431 C CA . ALA A 1 440 ? 12.093 -7.685 -35.859 1.00 35.31 440 ALA A CA 1
ATOM 3432 C C . ALA A 1 440 ? 10.883 -8.633 -35.732 1.00 35.31 440 ALA A C 1
ATOM 3434 O O . ALA A 1 440 ? 10.445 -9.149 -36.766 1.00 35.31 440 ALA A O 1
ATOM 3435 N N . PRO A 1 441 ? 10.360 -8.918 -34.522 1.00 44.53 441 PRO A N 1
ATOM 3436 C CA . PRO A 1 441 ? 9.173 -9.756 -34.373 1.00 44.53 441 PRO A CA 1
ATOM 3437 C C . PRO A 1 441 ? 7.974 -9.078 -35.044 1.00 44.53 441 PRO A C 1
ATOM 3439 O O . PRO A 1 441 ? 7.771 -7.870 -34.904 1.00 44.53 441 PRO A O 1
ATOM 3442 N N . THR A 1 442 ? 7.174 -9.838 -35.790 1.00 49.97 442 THR A N 1
ATOM 3443 C CA . THR A 1 442 ? 5.949 -9.305 -36.393 1.00 49.97 442 THR A CA 1
ATOM 3444 C C . THR A 1 442 ? 4.923 -8.980 -35.307 1.00 49.97 442 THR A C 1
ATOM 3446 O O . THR A 1 442 ? 4.995 -9.485 -34.188 1.00 49.97 442 THR A O 1
ATOM 3449 N N . THR A 1 443 ? 3.899 -8.185 -35.632 1.00 47.59 443 THR A N 1
ATOM 3450 C CA . THR A 1 443 ? 2.778 -7.928 -34.710 1.00 47.59 443 THR A CA 1
ATOM 3451 C C . THR A 1 443 ? 2.130 -9.226 -34.209 1.00 47.59 443 THR A C 1
ATOM 3453 O O . THR A 1 443 ? 1.687 -9.282 -33.068 1.00 47.59 443 THR A O 1
ATOM 3456 N N . VAL A 1 444 ? 2.115 -10.283 -35.031 1.00 44.34 444 VAL A N 1
ATOM 3457 C CA . VAL A 1 444 ? 1.610 -11.606 -34.636 1.00 44.34 444 VAL A CA 1
ATOM 3458 C C . VAL A 1 444 ? 2.551 -12.273 -33.631 1.00 44.34 444 VAL A C 1
ATOM 3460 O O . VAL A 1 444 ? 2.074 -12.772 -32.619 1.00 44.34 444 VAL A O 1
ATOM 3463 N N . ASP A 1 445 ? 3.868 -12.225 -33.849 1.00 44.28 445 ASP A N 1
ATOM 3464 C CA . ASP A 1 445 ? 4.854 -12.792 -32.914 1.00 44.28 445 ASP A CA 1
ATOM 3465 C C . ASP A 1 445 ? 4.819 -12.080 -31.550 1.00 44.28 445 ASP A C 1
ATOM 3467 O O . ASP A 1 445 ? 4.892 -12.729 -30.507 1.00 44.28 445 ASP A O 1
ATOM 3471 N N . ILE A 1 446 ? 4.637 -10.753 -31.551 1.00 54.56 446 ILE A N 1
ATOM 3472 C CA . ILE A 1 446 ? 4.459 -9.941 -30.336 1.00 54.56 446 ILE A CA 1
ATOM 3473 C C . ILE A 1 446 ? 3.213 -10.392 -29.564 1.00 54.56 446 ILE A C 1
ATOM 3475 O O . ILE A 1 446 ? 3.300 -10.651 -28.365 1.00 54.56 446 ILE A O 1
ATOM 3479 N N . ILE A 1 447 ? 2.071 -10.529 -30.247 1.00 50.75 447 ILE A N 1
ATOM 3480 C CA . ILE A 1 447 ? 0.812 -10.981 -29.637 1.00 50.75 447 ILE A CA 1
ATOM 3481 C C . ILE A 1 447 ? 0.952 -12.409 -29.088 1.00 50.75 447 ILE A C 1
ATOM 3483 O O . ILE A 1 447 ? 0.515 -12.673 -27.970 1.00 50.75 447 ILE A O 1
ATOM 3487 N N . VAL A 1 448 ? 1.582 -13.323 -29.832 1.00 53.03 448 VAL A N 1
ATOM 3488 C CA . VAL A 1 448 ? 1.784 -14.719 -29.406 1.00 53.03 448 VAL A CA 1
ATOM 3489 C C . VAL A 1 448 ? 2.663 -14.803 -28.154 1.00 53.03 448 VAL A C 1
ATOM 3491 O O . VAL A 1 448 ? 2.303 -15.517 -27.218 1.00 53.03 448 VAL A O 1
ATOM 3494 N N . GLU A 1 449 ? 3.766 -14.052 -28.086 1.00 58.22 449 GLU A N 1
ATOM 3495 C CA . GLU A 1 449 ? 4.634 -14.050 -26.899 1.00 58.22 449 GLU A CA 1
ATOM 3496 C C . GLU A 1 449 ? 3.943 -13.394 -25.692 1.00 58.22 449 GLU A C 1
ATOM 3498 O O . GLU A 1 449 ? 3.994 -13.929 -24.585 1.00 58.22 449 GLU A O 1
ATOM 3503 N N . GLN A 1 450 ? 3.215 -12.290 -25.895 1.00 58.62 450 GLN A N 1
ATOM 3504 C CA . GLN A 1 450 ? 2.431 -11.635 -24.838 1.00 58.62 450 GLN A CA 1
ATOM 3505 C C . GLN A 1 450 ? 1.283 -12.503 -24.303 1.00 58.62 450 GLN A C 1
ATOM 3507 O O . GLN A 1 450 ? 0.930 -12.406 -23.127 1.00 58.62 450 GLN A O 1
ATOM 3512 N N . GLN A 1 451 ? 0.698 -13.369 -25.133 1.00 53.66 451 GLN A N 1
ATOM 3513 C CA . GLN A 1 451 ? -0.361 -14.299 -24.728 1.00 53.66 451 GLN A CA 1
ATOM 3514 C C . GLN A 1 451 ? 0.167 -15.587 -24.074 1.00 53.66 451 GLN A C 1
ATOM 3516 O O . GLN A 1 451 ? -0.621 -16.346 -23.498 1.00 53.66 451 GLN A O 1
ATOM 3521 N N . ARG A 1 452 ? 1.482 -15.847 -24.108 1.00 63.62 452 ARG A N 1
ATOM 3522 C CA . ARG A 1 452 ? 2.075 -17.065 -23.542 1.00 63.62 452 ARG A CA 1
ATOM 3523 C C . ARG A 1 452 ? 1.824 -17.167 -22.021 1.00 63.62 452 ARG A C 1
ATOM 3525 O O . ARG A 1 452 ? 1.805 -16.160 -21.304 1.00 63.62 452 ARG A O 1
ATOM 3532 N N . PRO A 1 453 ? 1.644 -18.381 -21.465 1.00 57.94 453 PRO A N 1
ATOM 3533 C CA . PRO A 1 453 ? 1.706 -18.584 -20.021 1.00 57.94 453 PRO A CA 1
ATOM 3534 C C . PRO A 1 453 ? 3.085 -18.195 -19.471 1.00 57.94 453 PRO A C 1
ATOM 3536 O O . PRO A 1 453 ? 4.102 -18.742 -19.903 1.00 57.94 453 PRO A O 1
ATOM 3539 N N . LEU A 1 454 ? 3.100 -17.278 -18.499 1.00 61.69 454 LEU A N 1
ATOM 3540 C CA . LEU A 1 454 ? 4.305 -16.869 -17.769 1.00 61.69 454 LEU A CA 1
ATOM 3541 C C . LEU A 1 454 ? 4.955 -18.071 -17.068 1.00 61.69 454 LEU A C 1
ATOM 3543 O O . LEU A 1 454 ? 4.256 -18.907 -16.483 1.00 61.69 454 LEU A O 1
ATOM 3547 N N . GLU A 1 455 ? 6.284 -18.128 -17.028 1.00 63.09 455 GLU A N 1
ATOM 3548 C CA . GLU A 1 455 ? 7.013 -19.140 -16.257 1.00 63.09 455 GLU A CA 1
ATOM 3549 C C . GLU A 1 455 ? 6.932 -18.869 -14.741 1.00 63.09 455 GLU A C 1
ATOM 3551 O O . GLU A 1 455 ? 7.787 -18.224 -14.125 1.00 63.09 455 GLU A O 1
ATOM 3556 N N . ILE A 1 456 ? 5.852 -19.377 -14.136 1.00 57.97 456 ILE A N 1
ATOM 3557 C CA . ILE A 1 456 ? 5.476 -19.175 -12.728 1.00 57.97 456 ILE A CA 1
ATOM 3558 C C . ILE A 1 456 ? 6.566 -19.666 -11.759 1.00 57.97 456 ILE A C 1
ATOM 3560 O O . ILE A 1 456 ? 7.049 -20.798 -11.856 1.00 57.97 456 ILE A O 1
ATOM 3564 N N . ASP A 1 457 ? 6.860 -18.853 -10.740 1.00 54.72 457 ASP A N 1
ATOM 3565 C CA . ASP A 1 457 ? 7.862 -19.112 -9.691 1.00 54.72 457 ASP A CA 1
ATOM 3566 C C . ASP A 1 457 ? 7.727 -20.463 -8.984 1.00 54.72 457 ASP A C 1
ATOM 3568 O O . ASP A 1 457 ? 8.727 -21.053 -8.579 1.00 54.72 457 ASP A O 1
ATOM 3572 N N . ALA A 1 458 ? 6.508 -21.003 -8.891 1.00 51.66 458 ALA A N 1
ATOM 3573 C CA . ALA A 1 458 ? 6.238 -22.298 -8.269 1.00 51.66 458 ALA A CA 1
ATOM 3574 C C . ALA A 1 458 ? 7.050 -23.459 -8.883 1.00 51.66 458 ALA A C 1
ATOM 3576 O O . ALA A 1 458 ? 7.348 -24.425 -8.182 1.00 51.66 458 ALA A O 1
ATOM 3577 N N . LYS A 1 459 ? 7.451 -23.368 -10.162 1.00 57.50 459 LYS A N 1
ATOM 3578 C CA . LYS A 1 459 ? 8.309 -24.371 -10.822 1.00 57.50 459 LYS A CA 1
ATOM 3579 C C . LYS A 1 459 ? 9.802 -24.218 -10.499 1.00 57.50 459 LYS A C 1
ATOM 3581 O O . LYS A 1 459 ? 10.560 -25.156 -10.721 1.00 57.50 459 LYS A O 1
ATOM 3586 N N . LYS A 1 460 ? 10.236 -23.058 -9.992 1.00 66.12 460 LYS A N 1
ATOM 3587 C CA . LYS A 1 460 ? 11.657 -22.683 -9.846 1.00 66.12 460 LYS A CA 1
ATOM 3588 C C . LYS A 1 460 ? 12.286 -23.160 -8.530 1.00 66.12 460 LYS A C 1
ATOM 3590 O O . LYS A 1 460 ? 13.506 -23.192 -8.411 1.00 66.12 460 LYS A O 1
ATOM 3595 N N . GLY A 1 461 ? 11.472 -23.516 -7.532 1.00 73.94 461 GLY A N 1
ATOM 3596 C CA . GLY A 1 461 ? 11.938 -24.007 -6.226 1.00 73.94 461 GLY A CA 1
ATOM 3597 C C . GLY A 1 461 ? 12.579 -22.949 -5.314 1.00 73.94 461 GLY A C 1
ATOM 3598 O O . GLY A 1 461 ? 13.060 -23.294 -4.235 1.00 73.94 461 GLY A O 1
ATOM 3599 N N . TYR A 1 462 ? 12.569 -21.674 -5.716 1.00 84.38 462 TYR A N 1
ATOM 3600 C CA . TYR A 1 462 ? 13.065 -20.540 -4.938 1.00 84.38 462 TYR A CA 1
ATOM 3601 C C . TYR A 1 462 ? 12.103 -19.344 -5.001 1.00 84.38 462 TYR A C 1
ATOM 3603 O O . TYR A 1 462 ? 11.225 -19.275 -5.860 1.00 84.38 462 TYR A O 1
ATOM 3611 N N . ARG A 1 463 ? 12.299 -18.379 -4.100 1.00 86.81 463 ARG A N 1
ATOM 3612 C CA . ARG A 1 463 ? 11.625 -17.075 -4.056 1.00 86.81 463 ARG A CA 1
ATOM 3613 C C . ARG A 1 463 ? 12.636 -15.948 -3.918 1.00 86.81 463 ARG A C 1
ATOM 3615 O O . ARG A 1 463 ? 13.695 -16.142 -3.321 1.00 86.81 463 ARG A O 1
ATOM 3622 N N . TRP A 1 464 ? 12.296 -14.776 -4.442 1.00 92.69 464 TRP A N 1
ATOM 3623 C CA . TRP A 1 464 ? 13.038 -13.549 -4.178 1.00 92.69 464 TRP A CA 1
ATOM 3624 C C . TRP A 1 464 ? 12.633 -12.955 -2.827 1.00 92.69 464 TRP A C 1
ATOM 3626 O O . TRP A 1 464 ? 11.457 -12.953 -2.457 1.00 92.69 464 TRP A O 1
ATOM 3636 N N . VAL A 1 465 ? 13.623 -12.474 -2.080 1.00 95.06 465 VAL A N 1
ATOM 3637 C CA . VAL A 1 465 ? 13.446 -11.796 -0.792 1.00 95.06 465 VAL A CA 1
ATOM 3638 C C . VAL A 1 465 ? 14.457 -10.666 -0.643 1.00 95.06 465 VAL A C 1
ATOM 3640 O O . VAL A 1 465 ? 15.559 -10.721 -1.191 1.00 95.06 465 VAL A O 1
ATOM 3643 N N . TRP A 1 466 ? 14.106 -9.675 0.165 1.00 96.38 466 TRP A N 1
ATOM 3644 C CA . TRP A 1 466 ? 15.021 -8.681 0.697 1.00 96.38 466 TRP A CA 1
ATOM 3645 C C . TRP A 1 466 ? 15.406 -9.117 2.111 1.00 96.38 466 TRP A C 1
ATOM 3647 O O . TRP A 1 466 ? 14.569 -9.185 3.010 1.00 96.38 466 TRP A O 1
ATOM 3657 N N . GLU A 1 467 ? 16.676 -9.471 2.283 1.00 95.88 467 GLU A N 1
ATOM 3658 C CA . GLU A 1 467 ? 17.286 -9.894 3.543 1.00 95.88 467 GLU A CA 1
ATOM 3659 C C . GLU A 1 467 ? 17.927 -8.690 4.235 1.00 95.88 467 GLU A C 1
ATOM 3661 O O . GLU A 1 467 ? 18.681 -7.935 3.613 1.00 95.88 467 GLU A O 1
ATOM 3666 N N . TRP A 1 468 ? 17.632 -8.503 5.523 1.00 95.19 468 TRP A N 1
ATOM 3667 C CA . TRP A 1 468 ? 18.252 -7.452 6.324 1.00 95.19 468 TRP A CA 1
ATOM 3668 C C . TRP A 1 468 ? 19.751 -7.719 6.488 1.00 95.19 468 TRP A C 1
ATOM 3670 O O . TRP A 1 468 ? 20.157 -8.739 7.049 1.00 95.19 468 TRP A O 1
ATOM 3680 N N . CYS A 1 469 ? 20.581 -6.773 6.055 1.00 94.19 469 CYS A N 1
ATOM 3681 C CA . CYS A 1 469 ? 22.027 -6.788 6.269 1.00 94.19 469 CYS A CA 1
ATOM 3682 C C . CYS A 1 469 ? 22.574 -5.538 6.976 1.00 94.19 469 CYS A C 1
ATOM 3684 O O . CYS A 1 469 ? 23.791 -5.347 7.004 1.00 94.19 469 CYS A O 1
ATOM 3686 N N . GLY A 1 470 ? 21.692 -4.701 7.531 1.00 90.44 470 GLY A N 1
ATOM 3687 C CA . GLY A 1 470 ? 22.053 -3.571 8.384 1.00 90.44 470 GLY A CA 1
ATOM 3688 C C . GLY A 1 470 ? 22.505 -3.984 9.793 1.00 90.44 470 GLY A C 1
ATOM 3689 O O . GLY A 1 470 ? 22.623 -5.164 10.132 1.00 90.44 470 GLY A O 1
ATOM 3690 N N . SER A 1 471 ? 22.734 -2.986 10.648 1.00 91.38 471 SER A N 1
ATOM 3691 C CA . SER A 1 471 ? 23.105 -3.166 12.059 1.00 91.38 471 SER A CA 1
ATOM 3692 C C . SER A 1 471 ? 22.110 -4.059 12.816 1.00 91.38 471 SER A C 1
ATOM 3694 O O . SER A 1 471 ? 20.900 -3.867 12.727 1.00 91.38 471 SER A O 1
ATOM 3696 N N . MET A 1 472 ? 22.611 -5.006 13.618 1.00 90.00 472 MET A N 1
ATOM 3697 C CA . MET A 1 472 ? 21.774 -5.869 14.470 1.00 90.00 472 MET A CA 1
ATOM 3698 C C . MET A 1 472 ? 21.131 -5.131 15.652 1.00 90.00 472 MET A C 1
ATOM 3700 O O . MET A 1 472 ? 20.140 -5.611 16.197 1.00 90.00 472 MET A O 1
ATOM 3704 N N . LYS A 1 473 ? 21.676 -3.973 16.047 1.00 87.44 473 LYS A N 1
ATOM 3705 C CA . LYS A 1 473 ? 21.097 -3.101 17.083 1.00 87.44 473 LYS A CA 1
ATOM 3706 C C . LYS A 1 473 ? 19.816 -2.420 16.594 1.00 87.44 473 LYS A C 1
ATOM 3708 O O . LYS A 1 473 ? 18.917 -2.161 17.386 1.00 87.44 473 LYS A O 1
ATOM 3713 N N . ASP A 1 474 ? 19.760 -2.158 15.294 1.00 86.69 474 ASP A N 1
ATOM 3714 C CA . ASP A 1 474 ? 18.720 -1.378 14.626 1.00 86.69 474 ASP A CA 1
ATOM 3715 C C . ASP A 1 474 ? 17.853 -2.279 13.719 1.00 86.69 474 ASP A C 1
ATOM 3717 O O . ASP A 1 474 ? 17.065 -1.794 12.913 1.00 86.69 474 ASP A O 1
ATOM 3721 N N . ALA A 1 475 ? 18.012 -3.604 13.850 1.00 92.12 475 ALA A N 1
ATOM 3722 C CA . ALA A 1 475 ? 17.351 -4.595 13.016 1.00 92.12 475 ALA A CA 1
ATOM 3723 C C . ALA A 1 475 ? 15.859 -4.728 13.367 1.00 92.12 475 ALA A C 1
ATOM 3725 O O . ALA A 1 475 ? 15.535 -4.994 14.531 1.00 92.12 475 ALA A O 1
ATOM 3726 N N . PRO A 1 476 ? 14.958 -4.646 12.374 1.00 92.75 476 PRO A N 1
ATOM 3727 C CA . PRO A 1 476 ? 13.526 -4.785 12.594 1.00 92.75 476 PRO A CA 1
ATOM 3728 C C . PRO A 1 476 ? 13.138 -6.215 13.022 1.00 92.75 476 PRO A C 1
ATOM 3730 O O . PRO A 1 476 ? 13.925 -7.159 12.845 1.00 92.75 476 PRO A O 1
ATOM 3733 N N . PRO A 1 477 ? 11.914 -6.414 13.554 1.00 92.44 477 PRO A N 1
ATOM 3734 C CA . PRO A 1 477 ? 11.381 -7.743 13.854 1.00 92.44 477 PRO A CA 1
ATOM 3735 C C . PRO A 1 477 ? 11.269 -8.617 12.597 1.00 92.44 477 PRO A C 1
ATOM 3737 O O . PRO A 1 477 ? 11.681 -9.779 12.605 1.00 92.44 477 PRO A O 1
ATOM 3740 N N . GLN A 1 478 ? 10.773 -8.050 11.492 1.00 91.44 478 GLN A N 1
ATOM 3741 C CA . GLN A 1 478 ? 10.742 -8.708 10.189 1.00 91.44 478 GLN A CA 1
ATOM 3742 C C . GLN A 1 478 ? 12.054 -8.446 9.437 1.00 91.44 478 GLN A C 1
ATOM 3744 O O . GLN A 1 478 ? 12.257 -7.372 8.888 1.00 91.44 478 GLN A O 1
ATOM 3749 N N . ARG A 1 479 ? 12.945 -9.445 9.385 1.00 94.12 479 ARG A N 1
ATOM 3750 C CA . ARG A 1 479 ? 14.269 -9.355 8.718 1.00 94.12 479 ARG A CA 1
ATOM 3751 C C . ARG A 1 479 ? 14.316 -9.934 7.302 1.00 94.12 479 ARG A C 1
ATOM 3753 O O . ARG A 1 479 ? 15.373 -9.947 6.675 1.00 94.12 479 ARG A O 1
ATOM 3760 N N . LEU A 1 480 ? 13.184 -10.438 6.824 1.00 93.88 480 LEU A N 1
ATOM 3761 C CA . LEU A 1 480 ? 12.987 -10.961 5.477 1.00 93.88 480 LEU A CA 1
ATOM 3762 C C . LEU A 1 480 ? 11.687 -10.363 4.940 1.00 93.88 480 LEU A C 1
ATOM 3764 O O . LEU A 1 480 ? 10.604 -10.699 5.425 1.00 93.88 480 LEU A O 1
ATOM 3768 N N . ILE A 1 481 ? 11.792 -9.472 3.961 1.00 95.19 481 ILE A N 1
ATOM 3769 C CA . ILE A 1 481 ? 10.643 -8.970 3.203 1.00 95.19 481 ILE A CA 1
ATOM 3770 C C . ILE A 1 481 ? 10.543 -9.823 1.940 1.00 95.19 481 ILE A C 1
ATOM 3772 O O . ILE A 1 481 ? 11.488 -9.908 1.157 1.00 95.19 481 ILE A O 1
ATOM 3776 N N . VAL A 1 482 ? 9.420 -10.514 1.769 1.00 93.00 482 VAL A N 1
ATOM 3777 C CA . VAL A 1 482 ? 9.229 -11.471 0.670 1.00 93.00 482 VAL A CA 1
ATOM 3778 C C . VAL A 1 482 ? 8.705 -10.758 -0.573 1.00 93.00 482 VAL A C 1
ATOM 3780 O O . VAL A 1 482 ? 7.899 -9.834 -0.455 1.00 93.00 482 VAL A O 1
ATOM 3783 N N . GLU A 1 483 ? 9.141 -11.196 -1.757 1.00 93.12 483 GLU A N 1
ATOM 3784 C CA . GLU A 1 483 ? 8.521 -10.779 -3.014 1.00 93.12 483 GLU A CA 1
ATOM 3785 C C . GLU A 1 483 ? 7.083 -11.305 -3.115 1.00 93.12 483 GLU A C 1
ATOM 3787 O O . GLU A 1 483 ? 6.845 -12.519 -3.074 1.00 93.12 483 GLU A O 1
ATOM 3792 N N . GLU A 1 484 ? 6.128 -10.392 -3.250 1.00 90.88 484 GLU A N 1
ATOM 3793 C CA . GLU A 1 484 ? 4.716 -10.719 -3.419 1.00 90.88 484 GLU A CA 1
ATOM 3794 C C . GLU A 1 484 ? 4.488 -11.423 -4.773 1.00 90.88 484 GLU A C 1
ATOM 3796 O O . GLU A 1 484 ? 4.987 -10.947 -5.800 1.00 90.88 484 GLU A O 1
ATOM 3801 N N . PRO A 1 485 ? 3.781 -12.571 -4.803 1.00 84.81 485 PRO A N 1
ATOM 3802 C CA . PRO A 1 485 ? 3.519 -13.289 -6.041 1.00 84.81 485 PRO A CA 1
ATOM 3803 C C . PRO A 1 485 ? 2.432 -12.575 -6.849 1.00 84.81 485 PRO A C 1
ATOM 3805 O O . PRO A 1 485 ? 1.397 -12.210 -6.301 1.00 84.81 485 PRO A O 1
ATOM 3808 N N . LEU A 1 486 ? 2.631 -12.466 -8.165 1.00 85.56 486 LEU A N 1
ATOM 3809 C CA . LEU A 1 486 ? 1.645 -11.841 -9.052 1.00 85.56 486 LEU A CA 1
ATOM 3810 C C . LEU A 1 486 ? 0.303 -12.596 -9.033 1.00 85.56 486 LEU A C 1
ATOM 3812 O O . LEU A 1 486 ? 0.276 -13.818 -9.256 1.00 85.56 486 LEU A O 1
ATOM 3816 N N . GLY A 1 487 ? -0.801 -11.886 -8.838 1.00 80.31 487 GLY A N 1
ATOM 3817 C CA . GLY A 1 487 ? -2.159 -12.398 -9.001 1.00 80.31 487 GLY A CA 1
ATOM 3818 C C . GLY A 1 487 ? -2.659 -12.373 -10.459 1.00 80.31 487 GLY A C 1
ATOM 3819 O O . GLY A 1 487 ? -1.920 -11.993 -11.374 1.00 80.31 487 GLY A O 1
ATOM 3820 N N . PRO A 1 488 ? -3.883 -12.866 -10.723 1.00 76.94 488 PRO A N 1
ATOM 3821 C CA . PRO A 1 488 ? -4.498 -12.864 -12.054 1.00 76.94 488 PRO A CA 1
ATOM 3822 C C . PRO A 1 488 ? -4.521 -11.510 -12.788 1.00 76.94 488 PRO A C 1
ATOM 3824 O O . PRO A 1 488 ? -4.107 -11.458 -13.951 1.00 76.94 488 PRO A O 1
ATOM 3827 N N . PHE A 1 489 ? -4.961 -10.423 -12.150 1.00 83.06 489 PHE A N 1
ATOM 3828 C CA . PHE A 1 489 ? -5.038 -9.091 -12.763 1.00 83.06 489 PHE A CA 1
ATOM 3829 C C . PHE A 1 489 ? -3.647 -8.508 -13.015 1.00 83.06 489 PHE A C 1
ATOM 3831 O O . PHE A 1 489 ? -3.399 -7.959 -14.091 1.00 83.06 489 PHE A O 1
ATOM 3838 N N . GLU A 1 490 ? -2.704 -8.681 -12.087 1.00 88.19 490 GLU A N 1
ATOM 3839 C CA . GLU A 1 490 ? -1.306 -8.286 -12.295 1.00 88.19 490 GLU A CA 1
ATOM 3840 C C . GLU A 1 490 ? -0.678 -9.032 -13.479 1.00 88.19 490 GLU A C 1
ATOM 3842 O O . GLU A 1 490 ? 0.005 -8.421 -14.305 1.00 88.19 490 GLU A O 1
ATOM 3847 N N . ARG A 1 491 ? -0.941 -10.341 -13.613 1.00 83.38 491 ARG A N 1
ATOM 3848 C CA . ARG A 1 491 ? -0.484 -11.153 -14.756 1.00 83.38 491 ARG A CA 1
ATOM 3849 C C . ARG A 1 491 ? -1.126 -10.709 -16.062 1.00 83.38 491 ARG A C 1
ATOM 3851 O O . ARG A 1 491 ? -0.436 -10.672 -17.074 1.00 83.38 491 ARG A O 1
ATOM 3858 N N . GLN A 1 492 ? -2.410 -10.356 -16.062 1.00 77.38 492 GLN A N 1
ATOM 3859 C CA . GLN A 1 492 ? -3.084 -9.826 -17.248 1.00 77.38 492 GLN A CA 1
ATOM 3860 C C . GLN A 1 492 ? -2.486 -8.479 -17.677 1.00 77.38 492 GLN A C 1
ATOM 3862 O O . GLN A 1 492 ? -2.168 -8.298 -18.853 1.00 77.38 492 GLN A O 1
ATOM 3867 N N . LEU A 1 493 ? -2.257 -7.565 -16.730 1.00 82.88 493 LEU A N 1
ATOM 3868 C CA . LEU A 1 493 ? -1.598 -6.288 -16.999 1.00 82.88 493 LEU A CA 1
ATOM 3869 C C . LEU A 1 493 ? -0.170 -6.499 -17.527 1.00 82.88 493 LEU A C 1
ATOM 3871 O O . LEU A 1 493 ? 0.220 -5.857 -18.501 1.00 82.88 493 LEU A O 1
ATOM 3875 N N . LEU A 1 494 ? 0.590 -7.429 -16.942 1.00 84.81 494 LEU A N 1
ATOM 3876 C CA . LEU A 1 494 ? 1.939 -7.802 -17.382 1.00 84.81 494 LEU A CA 1
ATOM 3877 C C . LEU A 1 494 ? 1.956 -8.480 -18.763 1.00 84.81 494 LEU A C 1
ATOM 3879 O O . LEU A 1 494 ? 2.904 -8.270 -19.510 1.00 84.81 494 LEU A O 1
ATOM 3883 N N . ARG A 1 495 ? 0.938 -9.263 -19.140 1.00 78.19 495 ARG A N 1
ATOM 3884 C CA . ARG A 1 495 ? 0.810 -9.802 -20.508 1.00 78.19 495 ARG A CA 1
ATOM 3885 C C . ARG A 1 495 ? 0.674 -8.666 -21.528 1.00 78.19 495 ARG A C 1
ATOM 3887 O O . ARG A 1 495 ? 1.405 -8.634 -22.508 1.00 78.19 495 ARG A O 1
ATOM 3894 N N . LEU A 1 496 ? -0.202 -7.699 -21.251 1.00 75.31 496 LEU A N 1
ATOM 3895 C CA . LEU A 1 496 ? -0.500 -6.578 -22.155 1.00 75.31 496 LEU A CA 1
ATOM 3896 C C . LEU A 1 496 ? 0.610 -5.518 -22.214 1.00 75.31 496 LEU A C 1
ATOM 3898 O O . LEU A 1 496 ? 0.852 -4.929 -23.262 1.00 75.31 496 LEU A O 1
ATOM 3902 N N . THR A 1 497 ? 1.288 -5.260 -21.094 1.00 81.06 497 THR A N 1
ATOM 3903 C CA . THR A 1 497 ? 2.280 -4.174 -20.972 1.00 81.06 497 THR A CA 1
ATOM 3904 C C . THR A 1 497 ? 3.713 -4.673 -20.774 1.00 81.06 497 THR A C 1
ATOM 3906 O O . THR A 1 497 ? 4.622 -3.873 -20.613 1.00 81.06 497 THR A O 1
ATOM 3909 N N . GLY A 1 498 ? 3.974 -5.980 -20.794 1.00 81.50 498 GLY A N 1
ATOM 3910 C CA . GLY A 1 498 ? 5.280 -6.555 -20.444 1.00 81.50 498 GLY A CA 1
ATOM 3911 C C . GLY A 1 498 ? 6.412 -6.369 -21.458 1.00 81.50 498 GLY A C 1
ATOM 3912 O O . GLY A 1 498 ? 7.529 -6.781 -21.158 1.00 81.50 498 GLY A O 1
ATOM 3913 N N . GLY A 1 499 ? 6.155 -5.775 -22.627 1.00 80.69 499 GLY A N 1
ATOM 3914 C CA . GLY A 1 499 ? 7.128 -5.675 -23.723 1.00 80.69 499 GLY A CA 1
ATOM 3915 C C . GLY A 1 499 ? 7.481 -7.028 -24.364 1.00 80.69 499 GLY A C 1
ATOM 3916 O O . GLY A 1 499 ? 6.914 -8.064 -24.012 1.00 80.69 499 GLY A O 1
ATOM 3917 N N . VAL A 1 500 ? 8.410 -7.007 -25.328 1.00 76.50 500 VAL A N 1
ATOM 3918 C CA . VAL A 1 500 ? 8.980 -8.212 -25.963 1.00 76.50 500 VAL A CA 1
ATOM 3919 C C . VAL A 1 500 ? 10.515 -8.105 -25.981 1.00 76.50 500 VAL A C 1
ATOM 3921 O O . VAL A 1 500 ? 11.042 -7.184 -26.616 1.00 76.50 500 VAL A O 1
ATOM 3924 N N . PRO A 1 501 ? 11.256 -9.014 -25.308 1.00 80.88 501 PRO A N 1
ATOM 3925 C CA . PRO A 1 501 ? 10.777 -10.135 -24.483 1.00 80.88 501 PRO A CA 1
ATOM 3926 C C . PRO A 1 501 ? 10.025 -9.632 -23.239 1.00 80.88 501 PRO A C 1
ATOM 3928 O O . PRO A 1 501 ? 10.016 -8.438 -22.978 1.00 80.88 501 PRO A O 1
ATOM 3931 N N . ASN A 1 502 ? 9.398 -10.508 -22.452 1.00 86.06 502 ASN A N 1
ATOM 3932 C CA . ASN A 1 502 ? 8.671 -10.069 -21.258 1.00 86.06 502 ASN A CA 1
ATOM 3933 C C . ASN A 1 502 ? 9.627 -9.535 -20.161 1.00 86.06 502 ASN A C 1
ATOM 3935 O O . ASN A 1 502 ? 10.549 -10.241 -19.747 1.00 86.06 502 ASN A O 1
ATOM 3939 N N . VAL A 1 503 ? 9.395 -8.319 -19.642 1.00 89.69 503 VAL A N 1
ATOM 3940 C CA . VAL A 1 503 ? 10.238 -7.665 -18.608 1.00 89.69 503 VAL A CA 1
ATOM 3941 C C . VAL A 1 503 ? 10.455 -8.511 -17.354 1.00 89.69 503 VAL A C 1
ATOM 3943 O O . VAL A 1 503 ? 11.554 -8.522 -16.799 1.00 89.69 503 VAL A O 1
ATOM 3946 N N . TYR A 1 504 ? 9.420 -9.210 -16.889 1.00 90.25 504 TYR A N 1
ATOM 3947 C CA . TYR A 1 504 ? 9.443 -9.942 -15.625 1.00 90.25 504 TYR A CA 1
ATOM 3948 C C . TYR A 1 504 ? 10.273 -11.222 -15.750 1.00 90.25 504 TYR A C 1
ATOM 3950 O O . TYR A 1 504 ? 11.088 -11.528 -14.880 1.00 90.25 504 TYR A O 1
ATOM 3958 N N . GLU A 1 505 ? 10.128 -11.934 -16.869 1.00 87.56 505 GLU A N 1
ATOM 3959 C CA . GLU A 1 505 ? 10.949 -13.106 -17.178 1.00 87.56 505 GLU A CA 1
ATOM 3960 C C . GLU A 1 505 ? 12.392 -12.705 -17.512 1.00 87.56 505 GLU A C 1
ATOM 3962 O O . GLU A 1 505 ? 13.333 -13.328 -17.018 1.00 87.56 505 GLU A O 1
ATOM 3967 N N . TYR A 1 506 ? 12.599 -11.608 -18.249 1.00 88.81 506 TYR A N 1
ATOM 3968 C CA . TYR A 1 506 ? 13.938 -11.079 -18.514 1.00 88.81 506 TYR A CA 1
ATOM 3969 C C . TYR A 1 506 ? 14.681 -10.731 -17.216 1.00 88.81 506 TYR A C 1
ATOM 3971 O O . TYR A 1 506 ? 15.858 -11.070 -17.075 1.00 88.81 506 TYR A O 1
ATOM 3979 N N . ALA A 1 507 ? 13.997 -10.140 -16.230 1.00 90.69 507 ALA A N 1
ATOM 3980 C CA . ALA A 1 507 ? 14.570 -9.821 -14.921 1.00 90.69 507 ALA A CA 1
ATOM 3981 C C . ALA A 1 507 ? 15.094 -11.047 -14.141 1.00 90.69 507 ALA A C 1
ATOM 3983 O O . ALA A 1 507 ? 15.993 -10.889 -13.314 1.00 90.69 507 ALA A O 1
ATOM 3984 N N . GLU A 1 508 ? 14.599 -12.266 -14.401 1.00 87.69 508 GLU A N 1
ATOM 3985 C CA . GLU A 1 508 ? 15.165 -13.507 -13.835 1.00 87.69 508 GLU A CA 1
ATOM 3986 C C . GLU A 1 508 ? 16.534 -13.861 -14.426 1.00 87.69 508 GLU A C 1
ATOM 3988 O O . GLU A 1 508 ? 17.353 -14.489 -13.749 1.00 87.69 508 GLU A O 1
ATOM 3993 N N . THR A 1 509 ? 16.786 -13.471 -15.679 1.00 87.44 509 THR A N 1
ATOM 3994 C CA . THR A 1 509 ? 18.024 -13.790 -16.410 1.00 87.44 509 THR A CA 1
ATOM 3995 C C . THR A 1 509 ? 19.195 -12.877 -16.033 1.00 87.44 509 THR A C 1
ATOM 3997 O O . THR A 1 509 ? 20.356 -13.206 -16.300 1.00 87.44 509 THR A O 1
ATOM 4000 N N . VAL A 1 510 ? 18.915 -11.739 -15.385 1.00 88.75 510 VAL A N 1
ATOM 4001 C CA . VAL A 1 510 ? 19.920 -10.729 -15.035 1.00 88.75 510 VAL A CA 1
ATOM 4002 C C . VAL A 1 510 ? 20.883 -11.274 -13.976 1.00 88.75 510 VAL A C 1
ATOM 4004 O O . VAL A 1 510 ? 20.537 -11.511 -12.815 1.00 88.75 510 VAL A O 1
ATOM 4007 N N . LYS A 1 511 ? 22.141 -11.459 -14.391 1.00 86.25 511 LYS A N 1
ATOM 4008 C CA . LYS A 1 511 ? 23.228 -11.946 -13.532 1.00 86.25 511 LYS A CA 1
ATOM 4009 C C . LYS A 1 511 ? 23.493 -10.981 -12.373 1.00 86.25 511 LYS A C 1
ATOM 4011 O O . LYS A 1 511 ? 23.310 -9.775 -12.493 1.00 86.25 511 LYS A O 1
ATOM 4016 N N . ASN A 1 512 ? 23.994 -11.527 -11.265 1.00 87.00 512 ASN A N 1
ATOM 4017 C CA . ASN A 1 512 ? 24.389 -10.789 -10.057 1.00 87.00 512 ASN A CA 1
ATOM 4018 C C . ASN A 1 512 ? 23.245 -10.059 -9.317 1.00 87.00 512 ASN A C 1
ATOM 4020 O O . ASN A 1 512 ? 23.524 -9.214 -8.470 1.00 87.00 512 ASN A O 1
ATOM 4024 N N . MET A 1 513 ? 21.974 -10.386 -9.593 1.00 89.62 513 MET A N 1
ATOM 4025 C CA . MET A 1 513 ? 20.834 -9.892 -8.803 1.00 89.62 513 MET A CA 1
ATOM 4026 C C . MET A 1 513 ? 20.748 -10.551 -7.414 1.00 89.62 513 MET A C 1
ATOM 4028 O O . MET A 1 513 ? 20.442 -9.875 -6.435 1.00 89.62 513 MET A 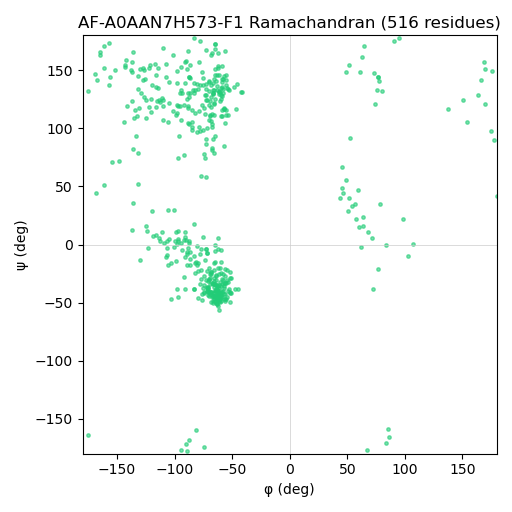O 1
ATOM 4032 N N . ASP A 1 514 ? 21.062 -11.846 -7.291 1.00 89.56 514 ASP A N 1
ATOM 4033 C CA . ASP A 1 514 ? 21.188 -12.504 -5.981 1.00 89.56 514 ASP A CA 1
ATOM 4034 C C . ASP A 1 514 ? 22.476 -12.049 -5.283 1.00 89.56 514 ASP A C 1
ATOM 4036 O O . ASP A 1 514 ? 23.572 -12.143 -5.837 1.00 89.56 514 ASP A O 1
ATOM 4040 N N . GLY A 1 515 ? 22.334 -11.518 -4.072 1.00 85.94 515 GLY A N 1
ATOM 4041 C CA . GLY A 1 515 ? 23.407 -10.879 -3.325 1.00 85.94 515 GLY A CA 1
ATOM 4042 C C . GLY A 1 515 ? 23.629 -9.411 -3.695 1.00 85.94 515 GLY A C 1
ATOM 4043 O O . GLY A 1 515 ? 24.485 -8.782 -3.065 1.00 85.94 515 GLY A O 1
ATOM 4044 N N . ARG A 1 516 ? 22.865 -8.841 -4.646 1.00 85.62 516 ARG A N 1
ATOM 4045 C CA . ARG A 1 516 ? 22.940 -7.413 -4.996 1.00 85.62 516 ARG A CA 1
ATOM 4046 C C . ARG A 1 516 ? 22.670 -6.577 -3.748 1.00 85.62 516 ARG A C 1
ATOM 4048 O O . ARG A 1 516 ? 21.581 -6.624 -3.172 1.00 85.62 516 ARG A O 1
ATOM 4055 N N . LYS A 1 517 ? 23.680 -5.805 -3.341 1.00 78.75 517 LYS A N 1
ATOM 4056 C CA . LYS A 1 517 ? 23.468 -4.652 -2.467 1.00 78.75 517 LYS A CA 1
ATOM 4057 C C . LYS A 1 517 ? 22.748 -3.591 -3.287 1.00 78.75 517 LYS A C 1
ATOM 4059 O O . LYS A 1 517 ? 23.142 -3.340 -4.429 1.00 78.75 517 LYS A O 1
ATOM 4064 N N . ILE A 1 518 ? 21.690 -3.050 -2.704 1.00 76.75 518 ILE A N 1
ATOM 4065 C CA . ILE A 1 518 ? 20.916 -1.943 -3.256 1.00 76.75 518 ILE A CA 1
ATOM 4066 C C . ILE A 1 518 ? 21.580 -0.652 -2.773 1.00 76.75 518 ILE A C 1
ATOM 4068 O O . ILE A 1 518 ? 21.999 -0.618 -1.589 1.00 76.75 518 ILE A O 1
#

Radius of gyration: 31.95 Å; Cα contacts (8 Å, |Δi|>4): 708; chains: 1; bounding box: 97×77×82 Å

Solvent-accessible surface area (backbone atoms only — not comparable to full-atom values): 31273 Å² total; per-residue (Å²): 101,59,88,53,48,26,50,62,31,82,70,26,52,77,42,41,69,45,54,51,49,49,70,68,40,32,79,44,94,87,61,81,70,94,48,62,59,48,90,46,60,84,70,56,63,44,96,61,15,52,61,53,44,25,47,55,32,40,78,69,58,25,18,38,53,25,35,75,95,55,74,45,61,72,64,61,43,67,68,48,79,47,53,47,52,49,37,34,63,53,77,80,93,35,75,67,46,55,75,69,72,69,62,67,69,49,71,84,46,50,63,65,66,53,66,59,59,70,45,35,40,28,38,40,36,41,33,42,41,60,38,36,50,59,61,56,44,68,59,71,50,25,48,44,95,84,19,59,92,59,34,53,58,42,31,36,37,37,66,25,13,57,48,31,38,57,34,91,56,80,77,37,61,45,16,53,48,47,46,22,48,50,48,32,58,43,39,76,75,74,50,84,77,64,64,70,58,53,47,50,55,55,54,46,45,54,52,40,30,52,52,51,52,64,70,66,70,62,78,63,82,67,81,75,82,68,71,80,73,82,79,84,83,82,90,87,85,75,96,68,89,88,86,85,85,86,86,79,92,79,92,81,84,85,92,79,90,87,83,88,82,88,89,87,84,85,88,78,90,86,86,82,95,75,82,92,71,88,78,82,75,76,77,76,77,82,76,61,57,35,43,87,59,47,68,72,64,27,74,66,49,61,30,58,60,35,37,82,23,65,76,79,80,49,72,74,45,66,72,65,46,80,42,74,42,50,84,59,63,50,48,39,61,39,67,88,78,70,41,78,49,95,46,64,50,48,74,40,51,56,28,34,36,53,46,48,58,30,19,54,58,37,43,11,40,23,59,68,62,75,44,68,35,60,58,76,42,40,41,69,35,30,25,36,34,74,39,68,74,89,72,85,68,92,68,65,96,76,68,67,86,79,78,62,79,63,58,55,57,56,43,51,50,51,47,52,52,51,51,50,62,59,49,69,77,69,72,92,77,90,80,94,76,93,79,92,74,87,91,67,80,47,76,64,53,49,51,53,61,34,67,49,85,76,91,57,57,86,81,68,67,47,44,55,31,35,36,63,65,47,58,80,92,75,53,40,85,62,50,62,33,41,49,50,78,79,40,61,48,34,47,51,52,38,36,78,33,16,49,61,74,46,44,69,66,52,35,71,71,47,79,71,50,63,70,27,73,66

InterPro domains:
  IPR018712 T6SS, Phospholipase effector Tle1-like, catalytic domain [PF09994] (1-185)

Secondary structure (DSSP, 8-state):
-HHHH-EE-TTTTTTHHHHHHHHHHTT-TT---S-TTSS-SS---STTHHHHHHHHHHHTTSEESBTGGGTSSBP-EEEEEEES-BS-------HHHHHTT----GGGG-----BPPTTEEEEEEEEESS---GGG-B---B--TTTTTT-EEEEEEESS-HHHHH--SS--HHHHHHHHHHHHHHHTTT----HHHHHHHHHHHHHHHHHHHHHTT-----------------SS---S---------------------------------------------PPPSSSTTHHHHT-SS--TT-SPB-----HHHHTT------TT--EEEPTTT--EEEEE--S--EEEEHHHHHHHHHT-B-BTT-SB---GGGTTTEEEEEE------SS-TT--TT--THHHHHHHHHHHHHHHHHHTTS-----------TTS--HHHHHHHHHSPP--GGGTS-EEEEEE-S-TTS--S--EEEEEPP-HHHHHHHHHHSTTTTHHHHHHH-TT-TT-B-

Foldseek 3Di:
DCLQQNAFDPQLVVQVVLVVVCVLCLDPPPDDRPCCQPVHHPQHHDPCRSVVVSVVCVVVNRHEQAPPSNPHHGQAAAEDAEEQAFQWPADFPFPVCVVVVNGDDRVPRGPLDLEDDLRYQEYHYEHEQPAWQVSSFGSQHFYDPSNLPRYHFEYEYFYFHRCLCCPDDLQVQSNLLNVLVSVLRCVLSPDDDDLVVVLVVLLSNVVSLVVVCVVVVDPPPDPPPPPPDDDPDPDDDDPDDDDDDDDDDDDDDDDDDDDDDDDDDDDDDDDDDDDDDPPPPPPPPDDQQFDPPQSVQQPRRRFHLSTAREDDDDVSSVSSDTHGAAPQQAADADSPPRHGDPHGGPRSNYAYALSVLLLLLGQGAHYPSNGRDPSRNQFPFWAKAKDLDDDDAPRPPPPPPPPPVCSCVVSVVVSVVVVCVVCVVPDDDDDDDDDDDPDDQDPVSLLVQLPDDDPFPVVVSIFIWIATPDDPVSQGPDRIHTHHGDGPSSSNSQSSRQTVPGSSVVSVVRPPSHRDRD

Mean predicted aligned error: 15.04 Å